Protein AF-A0A9W6ZRN3-F1 (afdb_monomer)

pLDDT: mean 87.18, std 15.62, range [34.69, 98.88]

Secondary structure (DSSP, 8-state):
--HHHHHHHHHTT--EEEEE--HHHH-SBTTB--HHHHHHHHHHHHHHHTTT-EEEEE---BSSBGGGT-BSB-HHHHHHHHTT-SS-TTTTS-----B-TTSSBPHHHHTTS-THHHHT-HHHHHHHHHHHTTGGGHHHHHHHHHHHHHHHHTT-TTEEEEES-SS---S-TTT-TTHHHHHIIIIIHHHHHHHHHHHHTT-SSSEEEE---TT--S----SS-TTTGGGGGGGEEEEEEE--TT--GGG--HHHHHHHHHHHHHHHHHHHHHHHHH-SEEEEEEEE---SSHHHHHHHHHHHHHHHHHT--EEEE-SB----TTTTT-TTSSSBGGG---HHHHHHH---EEEE-SEEEEEEEEETTTTEEEEEEEEPPPTTTTS--S--S--SSS-EEEEEEPP----BTTB---EEEEEEEESS-EEEEEE-TTS-EEEEEEE--S----SS-PPPP-EEEEEEEE---TT-----

Radius of gyration: 24.34 Å; Cα contacts (8 Å, |Δi|>4): 912; chains: 1; bounding box: 57×56×73 Å

Mean predicted aligned error: 7.36 Å

Sequence (480 aa):
MNAQDAKQLADWGFNVIRLGVLWAGVEPVQGEYNYTYLSEIGTIIDTLAAENIYTIIDMHQDVLARNFCGNGIPGWAAELGSSEAKLPFPMPANMPLKKNIDGNPDLEACLSHDFIKYYFSGAVSKTFQALYENHFGLLDSFVDFWKLTISLFKDREYVLGYEIINEPWAGDIYSDPRRIFNAESSLLEPFYSVVHAAMRSVDDEKIVFYEPLTYDVWPVGFDENPVGGEEYAARSAMSYHIYCPLAGGNTTPLVLKLACQGVDWDFFHQRVQDIKRIGGGGMMTEWGSLSNSDLDLAELNHILRLADDYLVSHIYWQYKDYHDITSTGDAGISLYPNGVIQDDKVKVLARTYAEAVAGETLVMKYREDKNHFTLNYVPNALPGAGAAGEGGDDYDDDAAKTVVRVDRSHHYGGRWIDGIKVDVSWNGWGGDVTCSDDGRRVVLKHWGDGGGGDDDGNDKPEVNVHITPCRRFRDSKCTC

Organism: NCBI:txid2557542

Solvent-accessible surface area (backbone atoms only — not comparable to full-atom values): 26292 Å² total; per-residue (Å²): 127,51,65,67,53,30,47,49,42,34,74,42,62,52,49,68,42,82,42,74,47,34,49,28,56,42,35,61,43,94,96,48,69,36,62,66,54,52,50,53,52,49,51,40,50,54,40,26,37,77,51,66,21,28,30,34,43,24,31,33,40,44,57,50,15,49,70,54,61,28,34,20,44,20,59,67,58,49,54,61,29,25,68,81,32,92,32,56,77,44,25,78,58,73,62,90,62,53,61,42,96,86,70,30,50,27,65,72,47,43,60,73,47,70,60,76,54,44,53,58,5,38,17,48,15,26,21,46,34,21,36,51,70,38,45,96,49,41,36,60,53,52,41,50,52,49,42,53,55,46,70,75,44,65,89,41,81,43,46,54,27,40,29,72,44,43,61,41,72,49,22,38,42,86,87,39,62,66,24,80,74,41,22,42,50,74,36,47,32,63,32,35,40,55,45,38,56,51,41,47,74,73,48,79,71,54,28,43,28,43,54,58,52,60,78,66,82,63,83,69,52,51,82,46,30,45,56,61,35,79,87,26,19,94,33,23,25,44,30,44,66,58,74,57,89,65,60,68,56,99,75,46,51,70,71,40,54,60,50,31,60,56,50,52,53,50,47,55,53,49,52,56,49,42,31,70,64,29,46,42,39,59,34,35,64,33,30,71,58,41,44,77,46,74,71,38,50,52,47,52,53,50,54,51,47,51,29,29,74,68,71,47,52,75,38,71,40,38,64,62,74,80,79,48,76,88,59,58,84,52,79,42,27,31,42,19,34,98,77,44,75,42,66,70,48,49,57,71,70,36,50,43,47,72,80,40,68,44,41,53,77,76,44,46,44,63,38,80,96,65,54,35,29,40,40,32,28,34,64,58,69,50,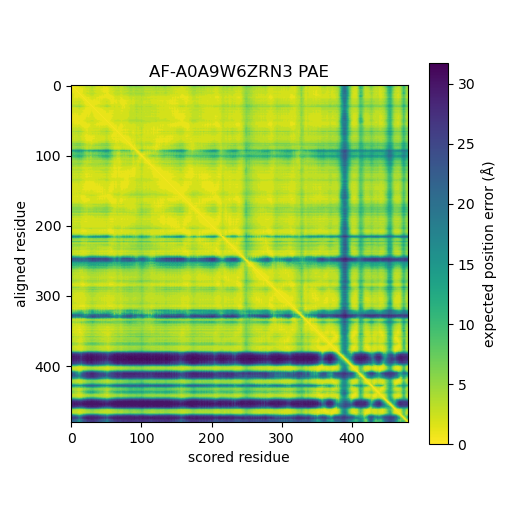94,63,68,90,74,73,77,94,82,76,100,72,70,79,81,77,44,51,57,26,34,33,39,44,55,78,84,67,68,57,95,90,42,80,66,75,30,39,40,77,49,76,48,61,42,91,46,51,70,49,79,48,57,45,96,86,64,40,34,40,41,36,37,42,51,55,68,74,82,80,71,78,96,67,93,66,78,78,51,36,39,41,39,37,38,35,73,25,73,76,61,98,81,59,85,56,42,116

Structure (mmCIF, N/CA/C/O backbone):
data_AF-A0A9W6ZRN3-F1
#
_entry.id   AF-A0A9W6ZRN3-F1
#
loop_
_atom_site.group_PDB
_atom_site.id
_atom_site.type_symbol
_atom_site.label_atom_id
_atom_site.label_alt_id
_atom_site.label_comp_id
_atom_site.label_asym_id
_atom_site.label_entity_id
_atom_site.label_seq_id
_atom_site.pdbx_PDB_ins_code
_atom_site.Cartn_x
_atom_site.Cartn_y
_atom_site.Cartn_z
_atom_site.occupancy
_atom_site.B_iso_or_equiv
_atom_site.auth_seq_id
_atom_site.auth_comp_id
_atom_site.auth_asym_id
_atom_site.auth_atom_id
_atom_site.pdbx_PDB_model_num
ATOM 1 N N . MET A 1 1 ? -7.178 12.964 -7.214 1.00 88.06 1 MET A N 1
ATOM 2 C CA . MET A 1 1 ? -6.517 12.460 -8.435 1.00 88.06 1 MET A CA 1
ATOM 3 C C . MET A 1 1 ? -7.319 12.911 -9.647 1.00 88.06 1 MET A C 1
ATOM 5 O O . MET A 1 1 ? -8.521 12.693 -9.656 1.00 88.06 1 MET A O 1
ATOM 9 N N . ASN A 1 2 ? -6.705 13.569 -10.628 1.00 92.75 2 ASN A N 1
ATOM 10 C CA . ASN A 1 2 ? -7.336 13.888 -11.918 1.00 92.75 2 ASN A CA 1
ATOM 11 C C . ASN A 1 2 ? -6.494 13.323 -13.084 1.00 92.75 2 ASN A C 1
ATOM 13 O O . ASN A 1 2 ? -5.442 12.733 -12.853 1.00 92.75 2 ASN A O 1
ATOM 17 N N . ALA A 1 3 ? -6.928 13.514 -14.334 1.00 96.38 3 ALA A N 1
ATOM 18 C CA . ALA A 1 3 ? -6.210 12.988 -15.502 1.00 96.38 3 ALA A CA 1
ATOM 19 C C . ALA A 1 3 ? -4.780 13.543 -15.656 1.00 96.38 3 ALA A C 1
ATOM 21 O O . ALA A 1 3 ? -3.888 12.833 -16.108 1.00 96.38 3 ALA A O 1
ATOM 22 N N . GLN A 1 4 ? -4.540 14.798 -15.260 1.00 94.81 4 GLN A N 1
ATOM 23 C CA . GLN A 1 4 ? -3.197 15.380 -15.288 1.00 94.81 4 GLN A CA 1
ATOM 24 C C . GLN A 1 4 ? -2.286 14.712 -14.253 1.00 94.81 4 GLN A C 1
ATOM 26 O O . GLN A 1 4 ? -1.135 14.418 -14.563 1.00 94.81 4 GLN A O 1
ATOM 31 N N . ASP A 1 5 ? -2.811 14.452 -13.057 1.00 93.88 5 ASP A N 1
ATOM 32 C CA . ASP A 1 5 ? -2.091 13.756 -11.995 1.00 93.88 5 ASP A CA 1
ATOM 33 C C . ASP A 1 5 ? -1.715 12.330 -12.424 1.00 93.88 5 ASP A C 1
ATOM 35 O O . ASP A 1 5 ? -0.547 11.958 -12.340 1.00 93.88 5 ASP A O 1
ATOM 39 N N . ALA A 1 6 ? -2.677 11.559 -12.948 1.00 96.25 6 ALA A N 1
ATOM 40 C CA . ALA A 1 6 ? -2.447 10.190 -13.417 1.00 96.25 6 ALA A CA 1
ATOM 41 C C . ALA A 1 6 ? -1.406 10.145 -14.542 1.00 96.25 6 ALA A C 1
ATOM 43 O O . ALA A 1 6 ? -0.443 9.381 -14.471 1.00 96.25 6 ALA A O 1
ATOM 44 N N . LYS A 1 7 ? -1.535 11.037 -15.530 1.00 94.06 7 LYS A N 1
ATOM 45 C CA . LYS A 1 7 ? -0.558 11.155 -16.612 1.00 94.06 7 LYS A CA 1
ATOM 46 C C . LYS A 1 7 ? 0.839 11.482 -16.088 1.00 94.06 7 LYS A C 1
ATOM 48 O O . LYS A 1 7 ? 1.828 10.961 -16.593 1.00 94.06 7 LYS A O 1
ATOM 53 N N . GLN A 1 8 ? 0.933 12.360 -15.096 1.00 91.56 8 GLN A N 1
ATOM 54 C CA . GLN A 1 8 ? 2.209 12.776 -14.534 1.00 91.56 8 GLN A CA 1
ATOM 55 C C . GLN A 1 8 ? 2.884 11.655 -13.732 1.00 91.56 8 GLN A C 1
ATOM 57 O O . GLN A 1 8 ? 4.079 11.429 -13.910 1.00 91.56 8 GLN A O 1
ATOM 62 N N . LEU A 1 9 ? 2.123 10.916 -12.920 1.00 93.62 9 LEU A N 1
ATOM 63 C CA . LEU A 1 9 ? 2.597 9.706 -12.239 1.00 93.62 9 LEU A CA 1
ATOM 64 C C . LEU A 1 9 ? 3.120 8.677 -13.249 1.00 93.62 9 LEU A C 1
ATOM 66 O O . LEU A 1 9 ? 4.226 8.155 -13.091 1.00 93.62 9 LEU A O 1
ATOM 70 N N . ALA A 1 10 ? 2.365 8.456 -14.329 1.00 92.12 10 ALA A N 1
ATOM 71 C CA . ALA A 1 10 ? 2.792 7.589 -15.411 1.00 92.12 10 ALA A CA 1
ATOM 72 C C . ALA A 1 10 ? 4.055 8.134 -16.083 1.00 92.12 10 ALA A C 1
ATOM 74 O O . ALA A 1 10 ? 4.986 7.374 -16.298 1.00 92.12 10 ALA A O 1
ATOM 75 N N . ASP A 1 11 ? 4.164 9.432 -16.368 1.00 90.00 11 ASP A N 1
ATOM 76 C CA . ASP A 1 11 ? 5.364 10.033 -16.965 1.00 90.00 11 ASP A CA 1
ATOM 77 C C . ASP A 1 11 ? 6.627 9.845 -16.091 1.00 90.00 11 ASP A C 1
ATOM 79 O O . ASP A 1 11 ? 7.726 9.756 -16.645 1.00 90.00 11 ASP A O 1
ATOM 83 N N . TRP A 1 12 ? 6.478 9.719 -14.766 1.00 91.31 12 TRP A N 1
ATOM 84 C CA . TRP A 1 12 ? 7.555 9.394 -13.813 1.00 91.31 12 TRP A CA 1
ATOM 85 C C . TRP A 1 12 ? 7.859 7.903 -13.666 1.00 91.31 12 TRP A C 1
ATOM 87 O O . TRP A 1 12 ? 8.827 7.535 -13.007 1.00 91.31 12 TRP A O 1
ATOM 97 N N . GLY A 1 13 ? 7.066 7.041 -14.299 1.00 91.75 13 GLY A N 1
ATOM 98 C CA . GLY A 1 13 ? 7.271 5.597 -14.277 1.00 91.75 13 GLY A CA 1
ATOM 99 C C . GLY A 1 13 ? 6.557 4.862 -13.149 1.00 91.75 13 GLY A C 1
ATOM 100 O O . GLY A 1 13 ? 6.737 3.652 -13.042 1.00 91.75 13 GLY A O 1
ATOM 101 N N . PHE A 1 14 ? 5.731 5.533 -12.343 1.00 95.25 14 PHE A N 1
ATOM 102 C CA . PHE A 1 14 ? 4.921 4.850 -11.335 1.00 95.25 14 PHE A CA 1
ATOM 103 C C . PHE A 1 14 ? 3.803 4.044 -12.004 1.00 95.25 14 PHE A C 1
ATOM 105 O O . PHE A 1 14 ? 3.168 4.518 -12.946 1.00 95.25 14 PHE A O 1
ATOM 112 N N . ASN A 1 15 ? 3.580 2.821 -11.522 1.00 96.75 15 ASN A N 1
ATOM 113 C CA . ASN A 1 15 ? 2.628 1.863 -12.092 1.00 96.75 15 ASN A CA 1
ATOM 114 C C . ASN A 1 15 ? 1.596 1.345 -11.075 1.00 96.75 15 ASN A C 1
ATOM 116 O O . ASN A 1 15 ? 0.766 0.517 -11.437 1.00 96.75 15 ASN A O 1
ATOM 120 N N . VAL A 1 16 ? 1.625 1.826 -9.829 1.00 98.25 16 VAL A N 1
ATOM 121 C CA . VAL A 1 16 ? 0.670 1.455 -8.781 1.00 98.25 16 VAL A CA 1
ATOM 122 C C . VAL A 1 16 ? 0.356 2.645 -7.871 1.00 98.25 16 VAL A C 1
ATOM 124 O O . VAL A 1 16 ? 1.215 3.489 -7.614 1.00 98.25 16 VAL A O 1
ATOM 127 N N . ILE A 1 17 ? -0.881 2.703 -7.381 1.00 98.38 17 ILE A N 1
ATOM 128 C CA . ILE A 1 17 ? -1.343 3.601 -6.321 1.00 98.38 17 ILE A CA 1
ATOM 129 C C . ILE A 1 17 ? -2.046 2.775 -5.241 1.00 98.38 17 ILE A C 1
ATOM 131 O O . ILE A 1 17 ? -2.953 2.000 -5.540 1.00 98.38 17 ILE A O 1
ATOM 135 N N . ARG A 1 18 ? -1.657 2.991 -3.981 1.00 98.50 18 ARG A N 1
ATOM 136 C CA . ARG A 1 18 ? -2.442 2.609 -2.801 1.00 98.50 18 ARG A CA 1
ATOM 137 C C . ARG A 1 18 ? -3.482 3.699 -2.568 1.00 98.50 18 ARG A C 1
ATOM 139 O O . ARG A 1 18 ? -3.127 4.840 -2.273 1.00 98.50 18 ARG A O 1
ATOM 146 N N . LEU A 1 19 ? -4.748 3.391 -2.829 1.00 98.12 19 LEU A N 1
ATOM 147 C CA . LEU A 1 19 ? -5.852 4.342 -2.748 1.00 98.12 19 LEU A CA 1
ATOM 148 C C . LEU A 1 19 ? -6.652 4.090 -1.472 1.00 98.12 19 LEU A C 1
ATOM 150 O O . LEU A 1 19 ? -7.396 3.114 -1.395 1.00 98.12 19 LEU A O 1
ATOM 154 N N . GLY A 1 20 ? -6.544 5.015 -0.519 1.00 96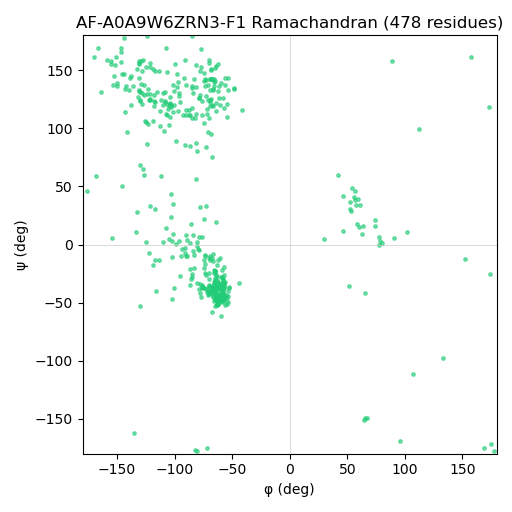.88 20 GLY A N 1
ATOM 155 C CA . GLY A 1 20 ? -7.323 4.974 0.713 1.00 96.88 20 GLY A CA 1
ATOM 156 C C . GLY A 1 20 ? -8.828 5.114 0.457 1.00 96.88 20 GLY A C 1
ATOM 157 O O . GLY A 1 20 ? -9.301 6.114 -0.093 1.00 96.88 20 GLY A O 1
ATOM 158 N N . VAL A 1 21 ? -9.585 4.112 0.891 1.00 97.88 21 VAL A N 1
ATOM 159 C CA . VAL A 1 21 ? -11.046 4.035 0.876 1.00 97.88 21 VAL A CA 1
ATOM 160 C C . VAL A 1 21 ? -11.526 3.807 2.303 1.00 97.88 21 VAL A C 1
ATOM 162 O O . VAL A 1 21 ? -11.462 2.711 2.848 1.00 97.88 21 VAL A O 1
ATOM 165 N N . LEU A 1 22 ? -12.038 4.863 2.923 1.00 97.50 22 LEU A N 1
ATOM 166 C CA . LEU A 1 22 ? -12.435 4.825 4.325 1.00 97.50 22 LEU A CA 1
ATOM 167 C C . LEU A 1 22 ? -13.826 4.201 4.459 1.00 97.50 22 LEU A C 1
ATOM 169 O O . LEU A 1 22 ? -14.768 4.615 3.773 1.00 97.50 22 LEU A O 1
ATOM 173 N N . TRP A 1 23 ? -14.001 3.297 5.426 1.00 98.69 23 TRP A N 1
ATOM 174 C CA . TRP A 1 23 ? -15.325 2.768 5.775 1.00 98.69 23 TRP A CA 1
ATOM 175 C C . TRP A 1 23 ? -16.293 3.898 6.162 1.00 98.69 23 TRP A C 1
ATOM 177 O O . TRP A 1 23 ? -17.445 3.893 5.735 1.00 98.69 23 TRP A O 1
ATOM 187 N N . ALA A 1 24 ? -15.813 4.945 6.841 1.00 98.00 24 ALA A N 1
ATOM 188 C CA . ALA A 1 24 ? -16.601 6.143 7.140 1.00 98.00 24 ALA A CA 1
ATOM 189 C C . ALA A 1 24 ? -17.155 6.857 5.893 1.00 98.00 24 ALA A C 1
ATOM 191 O O . ALA A 1 24 ? -18.207 7.492 5.964 1.00 98.00 24 ALA A O 1
ATOM 192 N N . GLY A 1 25 ? -16.444 6.779 4.764 1.00 97.69 25 GLY A N 1
ATOM 193 C CA . GLY A 1 25 ? -16.895 7.327 3.487 1.00 97.69 25 GLY A CA 1
ATOM 194 C C . GLY A 1 25 ? -17.957 6.455 2.822 1.00 97.69 25 GLY A C 1
ATOM 195 O O . GLY A 1 25 ? -18.900 6.992 2.242 1.00 97.69 25 GLY A O 1
ATOM 196 N N . VAL A 1 26 ? -17.825 5.129 2.937 1.00 98.62 26 VAL A N 1
ATOM 197 C CA . VAL A 1 26 ? -18.738 4.142 2.339 1.00 98.62 26 VAL A CA 1
ATOM 198 C C . VAL A 1 26 ? -20.035 3.985 3.126 1.00 98.62 26 VAL A C 1
ATOM 200 O O . VAL A 1 26 ? -21.093 3.920 2.511 1.00 98.62 26 VAL A O 1
ATOM 203 N N . GLU A 1 27 ? -19.984 3.956 4.455 1.00 98.62 27 GLU A N 1
ATOM 204 C CA . GLU A 1 27 ? -21.141 3.748 5.337 1.00 98.62 27 GLU A CA 1
ATOM 205 C C . GLU A 1 27 ? -21.183 4.822 6.444 1.00 98.62 27 GLU A C 1
ATOM 207 O O . GLU A 1 27 ? -20.954 4.545 7.628 1.00 98.62 27 GLU A O 1
ATOM 212 N N . PRO A 1 28 ? -21.446 6.092 6.081 1.00 97.81 28 PRO A N 1
ATOM 213 C CA . PRO A 1 28 ? -21.426 7.201 7.036 1.00 97.81 28 PRO A CA 1
ATOM 214 C C . PRO A 1 28 ? -22.493 7.070 8.135 1.00 97.81 28 PRO A C 1
ATOM 216 O O . PRO A 1 28 ? -22.307 7.577 9.242 1.00 97.81 28 PRO A O 1
ATOM 219 N N . VAL A 1 29 ? -23.599 6.383 7.840 1.00 97.62 29 VAL A N 1
ATOM 220 C CA . VAL A 1 29 ? -24.677 6.041 8.774 1.00 97.62 29 VAL A CA 1
ATOM 221 C C . VAL A 1 29 ? -24.889 4.532 8.699 1.00 97.62 29 VAL A C 1
ATOM 223 O O . VAL A 1 29 ? -24.878 3.972 7.607 1.00 97.62 29 VAL A O 1
ATOM 226 N N . GLN A 1 30 ? -25.071 3.878 9.847 1.00 97.38 30 GLN A N 1
ATOM 227 C CA . GLN A 1 30 ? -25.199 2.422 9.927 1.00 97.38 30 GLN A CA 1
ATOM 228 C C . GLN A 1 30 ? -26.315 1.901 9.003 1.00 97.38 30 GLN A C 1
ATOM 230 O O . GLN A 1 30 ? -27.476 2.287 9.145 1.00 97.38 30 GLN A O 1
ATOM 235 N N . GLY A 1 31 ? -25.960 1.022 8.068 1.00 96.81 31 GLY A N 1
ATOM 236 C CA . GLY A 1 31 ? -26.836 0.444 7.049 1.00 96.81 31 GLY A CA 1
ATOM 237 C C . GLY A 1 31 ? -27.151 1.351 5.851 1.00 96.81 31 GLY A C 1
ATOM 238 O O . GLY A 1 31 ? -27.871 0.922 4.948 1.00 96.81 31 GLY A O 1
ATOM 239 N N . GLU A 1 32 ? -26.637 2.585 5.805 1.00 98.25 32 GLU A N 1
ATOM 240 C CA . GLU A 1 32 ? -26.860 3.537 4.710 1.00 98.25 32 GLU A CA 1
ATOM 241 C C . GLU A 1 32 ? -25.560 3.806 3.937 1.00 98.25 32 GLU A C 1
ATOM 243 O O . GLU A 1 32 ? -24.703 4.593 4.347 1.00 98.25 32 GLU A O 1
ATOM 248 N N . TYR A 1 33 ? -25.432 3.166 2.772 1.00 98.50 33 TYR A N 1
ATOM 249 C CA . TYR A 1 33 ? -24.230 3.258 1.946 1.00 98.50 33 TYR A CA 1
ATOM 250 C C . TYR A 1 33 ? -24.213 4.474 1.013 1.00 98.50 33 TYR A C 1
ATOM 252 O O . TYR A 1 33 ? -25.178 4.772 0.303 1.00 98.50 33 TYR A O 1
ATOM 260 N N . ASN A 1 34 ? -23.065 5.141 0.948 1.00 98.62 34 ASN A N 1
ATOM 261 C CA . ASN A 1 34 ? -22.822 6.310 0.116 1.00 98.62 34 ASN A CA 1
ATOM 262 C C . ASN A 1 34 ? -22.274 5.914 -1.265 1.00 98.62 34 ASN A C 1
ATOM 264 O O . ASN A 1 34 ? -21.069 5.920 -1.525 1.00 98.62 34 ASN A O 1
ATOM 268 N N . TYR A 1 35 ? -23.183 5.614 -2.190 1.00 98.38 35 TYR A N 1
ATOM 269 C CA . TYR A 1 35 ? -22.826 5.284 -3.573 1.00 98.38 35 TYR A CA 1
ATOM 270 C C . TYR A 1 35 ? -22.186 6.446 -4.341 1.00 98.38 35 TYR A C 1
ATOM 272 O O . TYR A 1 35 ? -21.441 6.203 -5.287 1.00 98.38 35 TYR A O 1
ATOM 280 N N . THR A 1 36 ? -22.426 7.699 -3.939 1.00 98.50 36 THR A N 1
ATOM 281 C CA . THR A 1 36 ? -21.744 8.853 -4.540 1.00 98.50 36 THR A CA 1
ATOM 282 C C . THR A 1 36 ? -20.248 8.795 -4.246 1.00 98.50 36 THR A C 1
ATOM 284 O O . THR A 1 36 ? -19.449 8.913 -5.167 1.00 98.50 36 THR A O 1
ATOM 287 N N . TYR A 1 37 ? -19.862 8.532 -2.993 1.00 98.44 37 TYR A N 1
ATOM 288 C CA . TYR A 1 37 ? -18.456 8.349 -2.620 1.00 98.44 37 TYR A CA 1
ATOM 289 C C . TYR A 1 37 ? -17.803 7.211 -3.416 1.00 98.44 37 TYR A C 1
ATOM 291 O O . TYR A 1 37 ? -16.762 7.412 -4.036 1.00 98.44 37 TYR A O 1
ATOM 299 N N . LEU A 1 38 ? -18.457 6.048 -3.493 1.00 98.50 38 LEU A N 1
ATOM 300 C CA . LEU A 1 38 ? -17.966 4.904 -4.272 1.00 98.50 38 LEU A CA 1
ATOM 301 C C . LEU A 1 38 ? -17.855 5.210 -5.779 1.00 98.50 38 LEU A C 1
ATOM 303 O O . LEU A 1 38 ? -16.923 4.749 -6.434 1.00 98.50 38 LEU A O 1
ATOM 307 N N . SER A 1 39 ? -18.758 6.020 -6.338 1.00 98.44 39 SER A N 1
ATOM 308 C CA . SER A 1 39 ? -18.679 6.464 -7.737 1.00 98.44 39 SER A CA 1
ATOM 309 C C . SER A 1 39 ? -17.465 7.363 -7.998 1.00 98.44 39 SER A C 1
ATOM 311 O O . SER A 1 39 ? -16.827 7.249 -9.047 1.00 98.44 39 SER A O 1
ATOM 313 N N . GLU A 1 40 ? -17.123 8.248 -7.060 1.00 98.19 40 GLU A N 1
ATOM 314 C CA . GLU A 1 40 ? -15.918 9.083 -7.156 1.00 98.19 40 GLU A CA 1
ATOM 315 C C . GLU A 1 40 ? -14.642 8.234 -7.046 1.00 98.19 40 GLU A C 1
ATOM 317 O O . GLU A 1 40 ? -13.714 8.418 -7.834 1.00 98.19 40 GLU A O 1
ATOM 322 N N . ILE A 1 41 ? -14.619 7.235 -6.152 1.00 98.44 41 ILE A N 1
ATOM 323 C CA . ILE A 1 41 ? -13.529 6.245 -6.085 1.00 98.44 41 ILE A CA 1
ATOM 324 C C . ILE A 1 41 ? -13.378 5.509 -7.422 1.00 98.44 41 ILE A C 1
ATOM 326 O O . ILE A 1 41 ? -12.273 5.427 -7.956 1.00 98.44 41 ILE A O 1
ATOM 330 N N . GLY A 1 42 ? -14.483 5.047 -8.015 1.00 98.50 42 GLY A N 1
ATOM 331 C CA . GLY A 1 42 ? -14.470 4.424 -9.340 1.00 98.50 42 GLY A CA 1
ATOM 332 C C . GLY A 1 42 ? -13.894 5.337 -10.419 1.00 98.50 42 GLY A C 1
ATOM 333 O O . GLY A 1 42 ? -13.078 4.895 -11.219 1.00 98.50 42 GLY A O 1
ATOM 334 N N . THR A 1 43 ? -14.232 6.627 -10.387 1.00 98.56 43 THR A N 1
ATOM 335 C CA . THR A 1 43 ? -13.699 7.619 -11.333 1.00 98.56 43 THR A CA 1
ATOM 336 C C . THR A 1 43 ? -12.186 7.797 -11.177 1.00 98.56 43 THR A C 1
ATOM 338 O O . THR A 1 43 ? -11.474 7.923 -12.175 1.00 98.56 43 THR A O 1
ATOM 341 N N . ILE A 1 44 ? -11.669 7.777 -9.944 1.00 98.31 44 ILE A N 1
ATOM 342 C CA . ILE A 1 44 ? -10.224 7.820 -9.677 1.00 98.31 44 ILE A CA 1
ATOM 343 C C . ILE A 1 44 ? -9.536 6.568 -10.233 1.00 98.31 44 ILE A C 1
ATOM 345 O O . ILE A 1 44 ? -8.540 6.705 -10.943 1.00 98.31 44 ILE A O 1
ATOM 349 N N . ILE A 1 45 ? -10.080 5.377 -9.960 1.00 98.62 45 ILE A N 1
ATOM 350 C CA . ILE A 1 45 ? -9.548 4.101 -10.465 1.00 98.62 45 ILE A CA 1
ATOM 351 C C . ILE A 1 45 ? -9.520 4.101 -11.996 1.00 98.62 45 ILE A C 1
ATOM 353 O O . ILE A 1 45 ? -8.488 3.804 -12.589 1.00 98.62 45 ILE A O 1
ATOM 357 N N . ASP A 1 46 ? -10.616 4.500 -12.645 1.00 98.62 46 ASP A N 1
ATOM 358 C CA . ASP A 1 46 ? -10.719 4.520 -14.107 1.00 98.62 46 ASP A CA 1
ATOM 359 C C . ASP A 1 46 ? -9.749 5.553 -14.726 1.00 98.62 46 ASP A C 1
ATOM 361 O O . ASP A 1 46 ? -9.182 5.330 -15.797 1.00 98.62 46 ASP A O 1
ATOM 365 N N . THR A 1 47 ? -9.487 6.662 -14.022 1.00 98.69 47 THR A N 1
ATOM 366 C CA . THR A 1 47 ? -8.491 7.669 -14.428 1.00 98.69 47 THR A CA 1
ATOM 367 C C . THR A 1 47 ? -7.058 7.130 -14.350 1.00 98.69 47 THR A C 1
ATOM 369 O O . THR A 1 47 ? -6.253 7.419 -15.232 1.00 98.69 47 THR A O 1
ATOM 372 N N . LEU A 1 48 ? -6.730 6.350 -13.315 1.00 98.50 48 LEU A N 1
ATOM 373 C CA . LEU A 1 48 ? -5.424 5.694 -13.166 1.00 98.50 48 LEU A CA 1
ATOM 374 C C . LEU A 1 48 ? -5.241 4.571 -14.199 1.00 98.50 48 LEU A C 1
ATOM 376 O O . LEU A 1 48 ? -4.191 4.478 -14.838 1.00 98.50 48 LEU A O 1
ATOM 380 N N . ALA A 1 49 ? -6.289 3.777 -14.424 1.00 98.44 49 ALA A N 1
ATOM 381 C CA . ALA A 1 49 ? -6.313 2.694 -15.403 1.00 98.44 49 ALA A CA 1
ATOM 382 C C . ALA A 1 49 ? -6.023 3.187 -16.830 1.00 98.44 49 ALA A C 1
ATOM 384 O O . ALA A 1 49 ? -5.270 2.546 -17.562 1.00 98.44 49 ALA A O 1
ATOM 385 N N . ALA A 1 50 ? -6.545 4.361 -17.211 1.00 98.25 50 ALA A N 1
ATOM 386 C CA . ALA A 1 50 ? -6.283 4.976 -18.516 1.00 98.25 50 ALA A CA 1
ATOM 387 C C . ALA A 1 50 ? -4.787 5.245 -18.785 1.00 98.25 50 ALA A C 1
ATOM 389 O O . ALA A 1 50 ? -4.374 5.328 -19.941 1.00 98.25 50 ALA A O 1
ATOM 390 N N . GLU A 1 51 ? -3.975 5.342 -17.731 1.00 96.81 51 GLU A N 1
ATOM 391 C CA . GLU A 1 51 ? -2.526 5.558 -17.793 1.00 96.81 51 GLU A CA 1
ATOM 392 C C . GLU A 1 51 ? -1.725 4.293 -17.412 1.00 96.81 51 GLU A C 1
ATOM 394 O O . GLU A 1 51 ? -0.510 4.347 -17.229 1.00 96.81 51 GLU A O 1
ATOM 399 N N . ASN A 1 52 ? -2.386 3.129 -17.363 1.00 95.44 52 ASN A N 1
ATOM 400 C CA . ASN A 1 52 ? -1.832 1.830 -16.965 1.00 95.44 52 ASN A CA 1
ATOM 401 C C . ASN A 1 52 ? -1.302 1.772 -15.521 1.00 95.44 52 ASN A C 1
ATOM 403 O O . ASN A 1 52 ? -0.314 1.086 -15.252 1.00 95.44 52 ASN A O 1
ATOM 407 N N . ILE A 1 53 ? -1.935 2.499 -14.601 1.00 98.00 53 ILE A N 1
ATOM 408 C CA . ILE A 1 53 ? -1.579 2.492 -13.182 1.00 98.00 53 ILE A CA 1
ATOM 409 C C . ILE A 1 53 ? -2.562 1.594 -12.431 1.00 98.00 53 ILE A C 1
ATOM 411 O O . ILE A 1 53 ? -3.767 1.848 -12.416 1.00 98.00 53 ILE A O 1
ATOM 415 N N . TYR A 1 54 ? -2.040 0.550 -11.792 1.00 98.62 54 TYR A N 1
ATOM 416 C CA . TYR A 1 54 ? -2.812 -0.327 -10.922 1.00 98.62 54 TYR A CA 1
ATOM 417 C C . TYR A 1 54 ? -3.257 0.392 -9.647 1.00 98.62 54 TYR A C 1
ATOM 419 O O . TYR A 1 54 ? -2.580 1.287 -9.145 1.00 98.62 54 TYR A O 1
ATOM 427 N N . THR A 1 55 ? -4.383 -0.031 -9.085 1.00 98.88 55 THR A N 1
ATOM 428 C CA . THR A 1 55 ? -4.883 0.446 -7.794 1.00 98.88 55 THR A CA 1
ATOM 429 C C . THR A 1 55 ? -4.962 -0.701 -6.793 1.00 98.88 55 THR A C 1
ATOM 431 O O . THR A 1 55 ? -5.571 -1.731 -7.083 1.00 98.88 55 THR A O 1
ATOM 434 N N . ILE A 1 56 ? -4.383 -0.503 -5.609 1.00 98.88 56 ILE A N 1
ATOM 435 C CA . ILE A 1 56 ? -4.698 -1.267 -4.397 1.00 98.88 56 ILE A CA 1
ATOM 436 C C . ILE A 1 56 ? -5.739 -0.451 -3.636 1.00 98.88 56 ILE A C 1
ATOM 438 O O . ILE A 1 56 ? -5.509 0.726 -3.361 1.00 98.88 56 ILE A O 1
ATOM 442 N N . ILE A 1 57 ? -6.898 -1.044 -3.355 1.00 98.88 57 ILE A N 1
ATOM 443 C CA . ILE A 1 57 ? -7.932 -0.397 -2.543 1.00 98.88 57 ILE A CA 1
ATOM 444 C C . ILE A 1 57 ? -7.634 -0.707 -1.083 1.00 98.88 57 ILE A C 1
ATOM 446 O O . ILE A 1 57 ? -7.764 -1.853 -0.663 1.00 98.88 57 ILE A O 1
ATOM 450 N N . ASP A 1 58 ? -7.247 0.316 -0.340 1.00 98.81 58 ASP A N 1
ATOM 451 C CA . ASP A 1 58 ? -6.824 0.212 1.051 1.00 98.81 58 ASP A CA 1
ATOM 452 C C . ASP A 1 58 ? -7.927 0.716 1.977 1.00 98.81 58 ASP A C 1
ATOM 454 O O . ASP A 1 58 ? -8.348 1.869 1.858 1.00 98.81 58 ASP A O 1
ATOM 458 N N . MET A 1 59 ? -8.410 -0.126 2.898 1.00 98.56 59 MET A N 1
ATOM 459 C CA . MET A 1 59 ? -9.225 0.375 4.005 1.00 98.56 59 MET A CA 1
ATOM 460 C C . MET A 1 59 ? -8.322 1.128 4.979 1.00 98.56 59 MET A C 1
ATOM 462 O O . MET A 1 59 ? -7.844 0.604 5.986 1.00 98.56 59 MET A O 1
ATOM 466 N N . HIS A 1 60 ? -8.103 2.393 4.636 1.00 97.94 60 HIS A N 1
ATOM 467 C CA . HIS A 1 60 ? -7.193 3.251 5.363 1.00 97.94 60 HIS A CA 1
ATOM 468 C C . HIS A 1 60 ? -7.802 3.685 6.693 1.00 97.94 60 HIS A C 1
ATOM 470 O O . HIS A 1 60 ? -8.995 4.011 6.771 1.00 97.94 60 HIS A O 1
ATOM 476 N N . GLN A 1 61 ? -6.974 3.726 7.731 1.00 97.00 61 GLN A N 1
ATOM 477 C CA . GLN A 1 61 ? -7.319 4.272 9.034 1.00 97.00 61 GLN A CA 1
ATOM 478 C C . GLN A 1 61 ? -6.062 4.780 9.737 1.00 97.00 61 GLN A C 1
ATOM 480 O O . GLN A 1 61 ? -5.024 4.130 9.674 1.00 97.00 61 GLN A O 1
ATOM 485 N N . ASP A 1 62 ? -6.209 5.866 10.490 1.00 94.88 62 ASP A N 1
ATOM 486 C CA . ASP A 1 62 ? -5.233 6.312 11.482 1.00 94.88 62 ASP A CA 1
ATOM 487 C C . ASP A 1 62 ? -5.964 6.578 12.780 1.00 94.88 62 ASP A C 1
ATOM 489 O O . ASP A 1 62 ? -6.900 7.381 12.809 1.00 94.88 62 ASP A O 1
ATOM 493 N N . VAL A 1 63 ? -5.558 5.929 13.872 1.00 94.38 63 VAL A N 1
ATOM 494 C CA . VAL A 1 63 ? -6.250 6.034 15.170 1.00 94.38 63 VAL A CA 1
ATOM 495 C C . VAL A 1 63 ? -7.760 5.741 15.036 1.00 94.38 63 VAL A C 1
ATOM 497 O O . VAL A 1 63 ? -8.607 6.241 15.779 1.00 94.38 63 VAL A O 1
ATOM 500 N N . LEU A 1 64 ? -8.092 4.890 14.072 1.00 96.88 64 LEU A N 1
ATOM 501 C CA . LEU A 1 64 ? -9.364 4.255 13.774 1.00 96.88 64 LEU A CA 1
ATOM 502 C C . LEU A 1 64 ? -10.524 5.163 13.345 1.00 96.88 64 LEU A C 1
ATOM 504 O O . LEU A 1 64 ? -11.279 4.767 12.462 1.00 96.88 64 LEU A O 1
ATOM 508 N N . ALA A 1 65 ? -10.739 6.333 13.956 1.00 96.19 65 ALA A N 1
ATOM 509 C CA . ALA A 1 65 ? -11.947 7.128 13.724 1.00 96.19 65 ALA A CA 1
ATOM 510 C C . ALA A 1 65 ? -11.819 8.619 14.070 1.00 96.19 65 ALA A C 1
ATOM 512 O O . ALA A 1 65 ? -11.037 9.038 14.925 1.00 96.19 65 ALA A O 1
ATOM 513 N N . ARG A 1 66 ? -12.696 9.445 13.477 1.00 93.31 66 ARG A N 1
ATOM 514 C CA . ARG A 1 66 ? -12.705 10.908 13.676 1.00 93.31 66 ARG A CA 1
ATOM 515 C C . ARG A 1 66 ? -12.909 11.344 15.126 1.00 93.31 66 ARG A C 1
ATOM 517 O O . ARG A 1 66 ? -12.312 12.336 15.555 1.00 93.31 66 ARG A O 1
ATOM 524 N N . ASN A 1 67 ? -13.724 10.624 15.887 1.00 92.88 67 ASN A N 1
ATOM 525 C CA . ASN A 1 67 ? -13.956 10.887 17.309 1.00 92.88 67 ASN A CA 1
ATOM 526 C C . ASN A 1 67 ? -12.729 10.571 18.192 1.00 92.88 67 ASN A C 1
ATOM 528 O O . ASN A 1 67 ? -12.666 11.057 19.322 1.00 92.88 67 ASN A O 1
ATOM 532 N N . PHE A 1 68 ? -11.730 9.859 17.663 1.00 95.25 68 PHE A N 1
ATOM 533 C CA . PHE A 1 68 ? -10.444 9.582 18.310 1.00 95.25 68 PHE A CA 1
ATOM 534 C C . PHE A 1 68 ? -9.292 10.435 17.776 1.00 95.25 68 PHE A C 1
ATOM 536 O O . PHE A 1 68 ? -8.137 10.048 17.903 1.00 95.25 68 PHE A O 1
ATOM 543 N N . CYS A 1 69 ? -9.583 11.608 17.201 1.00 93.88 69 CYS A N 1
ATOM 544 C CA . CYS A 1 69 ? -8.567 12.394 16.493 1.00 93.88 69 CYS A CA 1
ATOM 545 C C . CYS A 1 69 ? -7.896 11.592 15.369 1.00 93.88 69 CYS A C 1
ATOM 547 O O . CYS A 1 69 ? -6.700 11.725 15.172 1.00 93.88 69 CYS A O 1
ATOM 549 N N . GLY A 1 70 ? -8.668 10.768 14.661 1.00 93.62 70 GLY A N 1
ATOM 550 C CA . GLY A 1 70 ? -8.198 9.888 13.599 1.00 93.62 70 GLY A CA 1
ATOM 551 C C . GLY A 1 70 ? -9.088 9.899 12.356 1.00 93.62 70 GLY A C 1
ATOM 552 O O . GLY A 1 70 ? -9.910 10.799 12.155 1.00 93.62 70 GLY A O 1
ATOM 553 N N . ASN A 1 71 ? -8.945 8.878 11.523 1.00 94.31 71 ASN A N 1
ATOM 554 C CA . ASN A 1 71 ? -9.777 8.602 10.358 1.00 94.31 71 ASN A CA 1
ATOM 555 C C . ASN A 1 71 ? -9.904 7.076 10.162 1.00 94.31 71 ASN A C 1
ATOM 557 O O . ASN A 1 71 ? -9.178 6.324 10.803 1.00 94.31 71 ASN A O 1
ATOM 561 N N . GLY A 1 72 ? -10.856 6.625 9.339 1.00 96.88 72 GLY A N 1
ATOM 562 C CA . GLY A 1 72 ? -11.051 5.199 9.053 1.00 96.88 72 GLY A CA 1
ATOM 563 C C . GLY A 1 72 ? -12.505 4.753 9.138 1.00 96.88 72 GLY A C 1
ATOM 564 O O . GLY A 1 72 ? -13.268 4.911 8.182 1.00 96.88 72 GLY A O 1
ATOM 565 N N . ILE A 1 73 ? -12.898 4.188 10.279 1.00 98.38 73 ILE A N 1
ATOM 566 C CA . ILE A 1 73 ? -14.243 3.652 10.528 1.00 98.38 73 ILE A CA 1
ATOM 567 C C . ILE A 1 73 ? -15.255 4.776 10.810 1.00 98.38 73 ILE A C 1
ATOM 569 O O . ILE A 1 73 ? -14.879 5.849 11.305 1.00 98.38 73 ILE A O 1
ATOM 573 N N . PRO A 1 74 ? -16.553 4.572 10.515 1.00 98.19 74 PRO A N 1
ATOM 574 C CA . PRO A 1 74 ? -17.570 5.579 10.782 1.00 98.19 74 PRO A CA 1
ATOM 575 C C . PRO A 1 74 ? -17.732 5.846 12.282 1.00 98.19 74 PRO A C 1
ATOM 577 O O . PRO A 1 74 ? -17.536 4.973 13.129 1.00 98.19 74 PRO A O 1
ATOM 580 N N . GLY A 1 75 ? -18.155 7.069 12.618 1.00 96.94 75 GLY A N 1
ATOM 581 C CA . GLY A 1 75 ? -18.303 7.504 14.011 1.00 96.94 75 GLY A CA 1
ATOM 582 C C . GLY A 1 75 ? -19.235 6.609 14.833 1.00 96.94 75 GLY A C 1
ATOM 583 O O . GLY A 1 75 ? -18.920 6.304 15.980 1.00 96.94 75 GLY A O 1
ATOM 584 N N . TRP A 1 76 ? -20.322 6.109 14.231 1.00 97.75 76 TRP A N 1
ATOM 585 C CA . TRP A 1 76 ? -21.258 5.197 14.896 1.00 97.75 76 TRP A CA 1
ATOM 586 C C . TRP A 1 76 ? -20.584 3.877 15.316 1.00 97.75 76 TRP A C 1
ATOM 588 O O . TRP A 1 76 ? -20.842 3.375 16.409 1.00 97.75 76 TRP A O 1
ATOM 598 N N . ALA A 1 77 ? -19.674 3.343 14.494 1.00 98.50 77 ALA A N 1
ATOM 599 C CA . ALA A 1 77 ? -18.951 2.109 14.789 1.00 98.50 77 ALA A CA 1
ATOM 600 C C . ALA A 1 77 ? -17.957 2.325 15.938 1.00 98.50 77 ALA A C 1
ATOM 602 O O . ALA A 1 77 ? -17.875 1.516 16.864 1.00 98.50 77 ALA A O 1
ATOM 603 N N . ALA A 1 78 ? -17.259 3.463 15.928 1.00 98.00 78 ALA A N 1
ATOM 604 C CA . ALA A 1 78 ? -16.345 3.846 16.998 1.00 98.00 78 ALA A CA 1
ATOM 605 C C . ALA A 1 78 ? -17.063 4.107 18.336 1.00 98.00 78 ALA A C 1
ATOM 607 O O . ALA A 1 78 ? -16.564 3.732 19.399 1.00 98.00 78 ALA A O 1
ATOM 608 N N . GLU A 1 79 ? -18.246 4.725 18.309 1.00 97.25 79 GLU A N 1
ATOM 609 C CA . GLU A 1 79 ? -19.079 4.928 19.501 1.00 97.25 79 GLU A CA 1
ATOM 610 C C . GLU A 1 79 ? -19.548 3.598 20.105 1.00 97.25 79 GLU A C 1
ATOM 612 O O . GLU A 1 79 ? -19.423 3.400 21.316 1.00 97.25 79 GLU A O 1
ATOM 617 N N . LEU A 1 80 ? -20.019 2.659 19.277 1.00 98.00 80 LEU A N 1
ATOM 618 C CA . LEU A 1 80 ? -20.393 1.318 19.733 1.00 98.00 80 LEU A CA 1
ATOM 619 C C . LEU A 1 80 ? -19.188 0.561 20.300 1.00 98.00 80 LEU A C 1
ATOM 621 O O . LEU A 1 80 ? -19.247 0.074 21.431 1.00 98.00 80 LEU A O 1
ATOM 625 N N . GLY A 1 81 ? -18.078 0.505 19.561 1.00 97.94 81 GLY A N 1
ATOM 626 C CA . GLY A 1 81 ? -16.895 -0.258 19.963 1.00 97.94 81 GLY A CA 1
ATOM 627 C C . GLY A 1 81 ? -16.216 0.275 21.227 1.00 97.94 81 GLY A C 1
ATOM 628 O O . GLY A 1 81 ? -15.661 -0.504 22.002 1.00 97.94 81 GLY A O 1
ATOM 629 N N . SER A 1 82 ? -16.322 1.578 21.502 1.00 97.56 82 SER A N 1
ATOM 630 C CA . SER A 1 82 ? -15.792 2.184 22.732 1.00 97.56 82 SER A CA 1
ATOM 631 C C . SER A 1 82 ? -16.785 2.241 23.896 1.00 97.56 82 SER A C 1
ATOM 633 O O . SER A 1 82 ? -16.390 2.633 24.996 1.00 97.56 82 SER A O 1
ATOM 635 N N . SER A 1 83 ? -18.041 1.820 23.710 1.00 96.94 83 SER A N 1
ATOM 636 C CA . SER A 1 83 ? -19.098 1.932 24.731 1.00 96.94 83 SER A CA 1
ATOM 637 C C . SER A 1 83 ? -18.776 1.213 26.051 1.00 96.94 83 SER A C 1
ATOM 639 O O . SER A 1 83 ? -19.208 1.643 27.121 1.00 96.94 83 SER A O 1
ATOM 641 N N . GLU A 1 84 ? -17.961 0.157 25.995 1.00 94.75 84 GLU A N 1
ATOM 642 C CA . GLU A 1 84 ? -17.498 -0.615 27.156 1.00 94.75 84 GLU A CA 1
ATOM 643 C C . GLU A 1 84 ? -16.066 -0.272 27.602 1.00 94.75 84 GLU A C 1
ATOM 645 O O . GLU A 1 84 ? -15.469 -0.977 28.425 1.00 94.75 84 GLU A O 1
ATOM 650 N N . ALA A 1 85 ? -15.462 0.783 27.054 1.00 96.12 85 ALA A N 1
ATOM 651 C CA . ALA A 1 85 ? -14.114 1.183 27.428 1.00 96.12 85 ALA A CA 1
ATOM 652 C C . ALA A 1 85 ? -14.081 1.711 28.870 1.00 96.12 85 ALA A C 1
ATOM 654 O O . ALA A 1 85 ? -14.779 2.656 29.233 1.00 96.12 85 ALA A O 1
ATOM 655 N N . LYS A 1 86 ? -13.208 1.136 29.706 1.00 94.12 86 LYS A N 1
ATOM 656 C CA . LYS A 1 86 ? -13.005 1.607 31.090 1.00 94.12 86 LYS A CA 1
ATOM 657 C C . LYS A 1 86 ? -12.311 2.968 31.154 1.00 94.12 86 LYS A C 1
ATOM 659 O O . LYS A 1 86 ? -12.500 3.709 32.115 1.00 94.12 86 LYS A O 1
ATOM 664 N N . LEU A 1 87 ? -11.473 3.265 30.161 1.00 94.81 87 LEU A N 1
ATOM 665 C CA . LEU A 1 87 ? -10.753 4.526 30.032 1.00 94.81 87 LEU A CA 1
ATOM 666 C C . LEU A 1 87 ? -11.302 5.263 28.802 1.00 94.81 87 LEU A C 1
ATOM 668 O O . LEU A 1 87 ? -11.156 4.749 27.691 1.00 94.81 87 LEU A O 1
ATOM 672 N N . PRO A 1 88 ? -11.945 6.433 28.978 1.00 93.56 88 PRO A N 1
ATOM 673 C CA . PRO A 1 88 ? -12.491 7.193 27.860 1.00 93.56 88 PRO A CA 1
ATOM 674 C C . PRO A 1 88 ? -11.361 7.790 27.024 1.00 93.56 88 PRO A C 1
ATOM 676 O O . PRO A 1 88 ? -10.277 8.042 27.539 1.00 93.56 88 PRO A O 1
ATOM 679 N N . PHE A 1 89 ? -11.611 8.084 25.752 1.00 94.56 89 PHE A N 1
ATOM 680 C CA . PHE A 1 89 ? -10.640 8.800 24.927 1.00 94.56 89 PHE A CA 1
ATOM 681 C C . PHE A 1 89 ? -10.347 10.211 25.493 1.00 94.56 89 PHE A C 1
ATOM 683 O O . PHE A 1 89 ? -11.304 10.902 25.864 1.00 94.56 89 PHE A O 1
ATOM 690 N N . PRO A 1 90 ? -9.081 10.682 25.561 1.00 94.25 90 PRO A N 1
ATOM 691 C CA . PRO A 1 90 ? -7.819 10.022 25.187 1.00 94.25 90 PRO A CA 1
ATOM 692 C C . PRO A 1 90 ? -7.025 9.479 26.398 1.00 94.25 90 PRO A C 1
ATOM 694 O O . PRO A 1 90 ? -5.799 9.548 26.451 1.00 94.25 90 PRO A O 1
ATOM 697 N N . MET A 1 91 ? -7.699 8.997 27.444 1.00 94.56 91 MET A N 1
ATOM 698 C CA . MET A 1 91 ? -7.040 8.400 28.610 1.00 94.56 91 MET A CA 1
ATOM 699 C C . MET A 1 91 ? -6.486 7.008 28.274 1.00 94.56 91 MET A C 1
ATOM 701 O O . MET A 1 91 ? -7.163 6.238 27.588 1.00 94.56 91 MET A O 1
ATOM 705 N N . PRO A 1 92 ? -5.308 6.634 28.811 1.00 94.00 92 PRO A N 1
ATOM 706 C CA . PRO A 1 92 ? -4.495 7.336 29.815 1.00 94.00 92 PRO A CA 1
ATOM 707 C C . PRO A 1 92 ? -3.469 8.341 29.268 1.00 94.00 92 PRO A C 1
ATOM 709 O O . PRO A 1 92 ? -2.723 8.905 30.066 1.00 94.00 92 PRO A O 1
ATOM 712 N N . ALA A 1 93 ? -3.417 8.596 27.959 1.00 84.25 93 ALA A N 1
ATOM 713 C CA . ALA A 1 93 ? -2.408 9.477 27.368 1.00 84.25 93 ALA A CA 1
ATOM 714 C C . ALA A 1 93 ? -2.470 10.942 27.871 1.00 84.25 93 ALA A C 1
ATOM 716 O O . ALA A 1 93 ? -1.512 11.691 27.698 1.00 84.25 93 ALA A O 1
ATOM 717 N N . ASN A 1 94 ? -3.558 11.333 28.555 1.00 79.06 94 ASN A N 1
ATOM 718 C CA . ASN A 1 94 ? -3.736 12.612 29.261 1.00 79.06 94 ASN A CA 1
ATOM 719 C C . ASN A 1 94 ? -3.470 13.843 28.373 1.00 79.06 94 ASN A C 1
ATOM 721 O O . ASN A 1 94 ? -2.751 14.770 28.747 1.00 79.06 94 ASN A O 1
ATOM 725 N N . MET A 1 95 ? -4.074 13.835 27.185 1.00 86.75 95 MET A N 1
ATOM 726 C CA . MET A 1 95 ? -4.015 14.917 26.203 1.00 86.75 95 MET A CA 1
ATOM 727 C C . MET A 1 95 ? -5.356 15.666 26.211 1.00 86.75 95 MET A C 1
ATOM 729 O O . MET A 1 95 ? -6.346 15.125 25.728 1.00 86.75 95 MET A O 1
ATOM 733 N N . PRO A 1 96 ? -5.476 16.854 26.827 1.00 85.19 96 PRO A N 1
ATOM 734 C CA . PRO A 1 96 ? -6.755 17.551 26.916 1.00 85.19 96 PRO A CA 1
ATOM 735 C C . PRO A 1 96 ? -7.196 18.070 25.541 1.00 85.19 96 PRO A C 1
ATOM 737 O O . PRO A 1 96 ? -6.538 18.921 24.951 1.00 85.19 96 PRO A O 1
ATOM 740 N N . LEU A 1 97 ? -8.349 17.597 25.061 1.00 91.12 97 LEU A N 1
ATOM 741 C CA . LEU A 1 97 ? -8.890 17.955 23.750 1.00 91.12 97 LEU A CA 1
ATOM 742 C C . LEU A 1 97 ? -10.150 18.802 23.893 1.00 91.12 97 LEU A C 1
ATOM 744 O O . LEU A 1 97 ? -11.131 18.394 24.521 1.00 91.12 97 LEU A O 1
ATOM 748 N N . LYS A 1 98 ? -10.139 19.985 23.278 1.00 91.00 98 LYS A N 1
ATOM 749 C CA . LYS A 1 98 ? -11.351 20.788 23.116 1.00 91.00 98 LYS A CA 1
ATOM 750 C C . LYS A 1 98 ? -12.278 20.089 22.120 1.00 91.00 98 LYS A C 1
ATOM 752 O O . LYS A 1 98 ? -11.797 19.499 21.161 1.00 91.00 98 LYS A O 1
ATOM 757 N N . LYS A 1 99 ? -13.590 20.143 22.353 1.00 90.44 99 LYS A N 1
ATOM 758 C CA . LYS A 1 99 ? -14.600 19.576 21.451 1.00 90.44 99 LYS A CA 1
ATOM 759 C C . LYS A 1 99 ? -15.209 20.643 20.540 1.00 90.44 99 LYS A C 1
ATOM 761 O O . LYS A 1 99 ? -15.407 21.779 20.977 1.00 90.44 99 LYS A O 1
ATOM 766 N N . ASN A 1 100 ? -15.552 20.233 19.325 1.00 88.62 100 ASN A N 1
ATOM 767 C CA . ASN A 1 100 ? -16.286 21.009 18.337 1.00 88.62 100 ASN A CA 1
ATOM 768 C C . ASN A 1 100 ? -17.805 20.957 18.600 1.00 88.62 100 ASN A C 1
ATOM 770 O O . ASN A 1 100 ? -18.269 20.370 19.582 1.00 88.62 100 ASN A O 1
ATOM 774 N N . ILE A 1 101 ? -18.590 21.581 17.714 1.00 87.75 101 ILE A N 1
ATOM 775 C CA . ILE A 1 101 ? -20.058 21.632 17.824 1.00 87.75 101 ILE A CA 1
ATOM 776 C C . ILE A 1 101 ? -20.729 20.254 17.711 1.00 87.75 101 ILE A C 1
ATOM 778 O O . ILE A 1 101 ? -21.784 20.046 18.305 1.00 87.75 101 ILE A O 1
ATOM 782 N N . ASP A 1 102 ? -20.085 19.309 17.028 1.00 83.06 102 ASP A N 1
ATOM 783 C CA . ASP A 1 102 ? -20.566 17.937 16.839 1.00 83.06 102 ASP A CA 1
ATOM 784 C C . ASP A 1 102 ? -20.154 17.011 17.998 1.00 83.06 102 ASP A C 1
ATOM 786 O O . ASP A 1 102 ? -20.428 15.817 17.979 1.00 83.06 102 ASP A O 1
ATOM 790 N N . GLY A 1 103 ? -19.466 17.539 19.019 1.00 85.31 103 GLY A N 1
ATOM 791 C CA . GLY A 1 103 ? -18.998 16.771 20.175 1.00 85.31 103 GLY A CA 1
ATOM 792 C C . GLY A 1 103 ? -17.708 15.974 19.945 1.00 85.31 103 GLY A C 1
ATOM 793 O O . GLY A 1 103 ? -17.222 15.335 20.889 1.00 85.31 103 GLY A O 1
ATOM 794 N N . ASN A 1 104 ? -17.126 16.061 18.746 1.00 88.69 104 ASN A N 1
ATOM 795 C CA . ASN A 1 104 ? -15.832 15.483 18.384 1.00 88.69 104 ASN A CA 1
ATOM 796 C C . ASN A 1 104 ? -14.678 16.387 18.836 1.00 88.69 104 ASN A C 1
ATOM 798 O O . ASN A 1 104 ? -14.866 17.596 18.939 1.00 88.69 104 ASN A O 1
ATOM 802 N N . PRO A 1 105 ? -13.466 15.860 19.070 1.00 91.50 105 PRO A N 1
ATOM 803 C CA . PRO A 1 105 ? -12.286 16.699 19.268 1.00 91.50 105 PRO A CA 1
ATOM 804 C C . PRO A 1 105 ? -12.078 17.708 18.121 1.00 91.50 105 PRO A C 1
ATOM 806 O O . PRO A 1 105 ? -12.147 17.334 16.947 1.00 91.50 105 PRO A O 1
ATOM 809 N N . ASP A 1 106 ? -11.823 18.976 18.450 1.00 90.12 106 ASP A N 1
ATOM 810 C CA . ASP A 1 106 ? -11.438 20.030 17.505 1.00 90.12 106 ASP A CA 1
ATOM 811 C C . ASP A 1 106 ? -10.186 19.591 16.733 1.00 90.12 106 ASP A C 1
ATOM 813 O O . ASP A 1 106 ? -9.243 19.075 17.333 1.00 90.12 106 ASP A O 1
ATOM 817 N N . LEU A 1 107 ? -10.148 19.831 15.417 1.00 87.25 107 LEU A N 1
ATOM 818 C CA . LEU A 1 107 ? -9.002 19.427 14.593 1.00 87.25 107 LEU A CA 1
ATOM 819 C C . LEU A 1 107 ? -7.704 20.078 15.093 1.00 87.25 107 LEU A C 1
ATOM 821 O O . LEU A 1 107 ? -6.725 19.381 15.307 1.00 87.25 107 LEU A O 1
ATOM 825 N N . GLU A 1 108 ? -7.715 21.380 15.394 1.00 87.81 108 GLU A N 1
ATOM 826 C CA . GLU A 1 108 ? -6.542 22.075 15.953 1.00 87.81 108 GLU A CA 1
ATOM 827 C C . GLU A 1 108 ? -6.038 21.445 17.261 1.00 87.81 108 GLU A C 1
ATOM 829 O O . GLU A 1 108 ? -4.836 21.423 17.513 1.00 87.81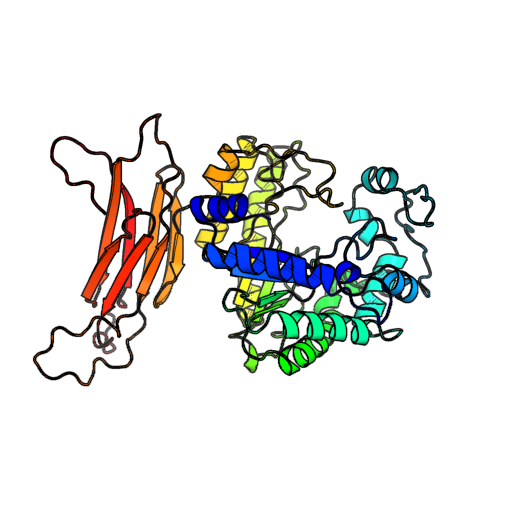 108 GLU A O 1
ATOM 834 N N . ALA A 1 109 ? -6.942 20.914 18.093 1.00 89.69 109 ALA A N 1
ATOM 835 C CA . ALA A 1 109 ? -6.557 20.233 19.324 1.00 89.69 109 ALA A CA 1
ATOM 836 C C . ALA A 1 109 ? -5.913 18.872 19.030 1.00 89.69 109 ALA A C 1
ATOM 838 O O . ALA A 1 109 ? -4.906 18.538 19.652 1.00 89.69 109 ALA A O 1
ATOM 839 N N . CYS A 1 110 ? -6.452 18.124 18.063 1.00 90.06 110 CYS A N 1
ATOM 840 C CA . CYS A 1 110 ? -5.854 16.874 17.598 1.00 90.06 110 CYS A CA 1
ATOM 841 C C . CYS A 1 110 ? -4.429 17.088 17.067 1.00 90.06 110 CYS A C 1
ATOM 843 O O . CYS A 1 110 ? -3.502 16.412 17.492 1.00 90.06 110 CYS A O 1
ATOM 845 N N . LEU A 1 111 ? -4.240 18.098 16.214 1.00 87.50 111 LEU A N 1
ATOM 846 C CA . LEU A 1 111 ? -2.954 18.400 15.571 1.00 87.50 111 LEU A CA 1
ATOM 847 C C . LEU A 1 111 ? -1.919 19.027 16.516 1.00 87.50 111 LEU A C 1
ATOM 849 O O . LEU A 1 111 ? -0.753 19.180 16.164 1.00 87.50 111 LEU A O 1
ATOM 853 N N . SER A 1 112 ? -2.327 19.402 17.731 1.00 87.31 112 SER A N 1
ATOM 854 C CA . SER A 1 112 ? -1.411 19.922 18.755 1.00 87.31 112 SER A CA 1
ATOM 855 C C . SER A 1 112 ? -0.605 18.827 19.468 1.00 87.31 112 SER A C 1
ATOM 857 O O . SER A 1 112 ? 0.271 19.126 20.288 1.00 87.31 112 SER A O 1
ATOM 859 N N . HIS A 1 113 ? -0.888 17.562 19.158 1.00 86.38 113 HIS A N 1
ATOM 860 C CA . HIS A 1 113 ? -0.235 16.396 19.723 1.00 86.38 113 HIS A CA 1
ATOM 861 C C . HIS A 1 113 ? 0.194 15.429 18.620 1.00 86.38 113 HIS A C 1
ATOM 863 O O . HIS A 1 113 ? -0.372 15.391 17.537 1.00 86.38 113 HIS A O 1
ATOM 869 N N . ASP A 1 114 ? 1.205 14.629 18.934 1.00 85.12 114 ASP A N 1
ATOM 870 C CA . ASP A 1 114 ? 1.643 13.526 18.087 1.00 85.12 114 ASP A CA 1
ATOM 871 C C . ASP A 1 114 ? 0.555 12.442 18.045 1.00 85.12 114 ASP A C 1
ATOM 873 O O . ASP A 1 114 ? 0.174 11.911 19.097 1.00 85.12 114 ASP A O 1
ATOM 877 N N . PHE A 1 115 ? 0.050 12.149 16.844 1.00 88.62 115 PHE A N 1
ATOM 878 C CA . PHE A 1 115 ? -1.116 11.294 16.642 1.00 88.62 115 PHE A CA 1
ATOM 879 C C . PHE A 1 115 ? -0.890 9.865 17.149 1.00 88.62 115 PHE A C 1
ATOM 881 O O . PHE A 1 115 ? -1.821 9.263 17.688 1.00 88.62 115 PHE A O 1
ATOM 888 N N . ILE A 1 116 ? 0.349 9.351 17.086 1.00 88.06 116 ILE A N 1
ATOM 889 C CA . ILE A 1 116 ? 0.694 8.000 17.558 1.00 88.06 116 ILE A CA 1
ATOM 890 C C . ILE A 1 116 ? 0.298 7.810 19.026 1.00 88.06 116 ILE A C 1
ATOM 892 O O . ILE A 1 116 ? -0.112 6.728 19.449 1.00 88.06 116 ILE A O 1
ATOM 896 N N . LYS A 1 117 ? 0.349 8.877 19.831 1.00 90.31 117 LYS A N 1
ATOM 897 C CA . LYS A 1 117 ? -0.011 8.815 21.254 1.00 90.31 117 LYS A CA 1
ATOM 898 C C . LYS A 1 117 ? -1.482 8.479 21.473 1.00 90.31 117 LYS A C 1
ATOM 900 O O . LYS A 1 117 ? -1.828 7.988 22.547 1.00 90.31 117 LYS A O 1
ATOM 905 N N . TYR A 1 118 ? -2.347 8.727 20.492 1.00 94.00 118 TYR A N 1
ATOM 906 C CA . TYR A 1 118 ? -3.763 8.408 20.600 1.00 94.00 118 TYR A CA 1
ATOM 907 C C . TYR A 1 118 ? -4.049 6.904 20.512 1.00 94.00 118 TYR A C 1
ATOM 909 O O . TYR A 1 118 ? -5.010 6.472 21.152 1.00 94.00 118 TYR A O 1
ATOM 917 N N . TYR A 1 119 ? -3.207 6.096 19.849 1.00 94.00 119 TYR A N 1
ATOM 918 C CA . TYR A 1 119 ? -3.334 4.626 19.851 1.00 94.00 119 TYR A CA 1
ATOM 919 C C . TYR A 1 119 ? -3.279 4.040 21.270 1.00 94.00 119 TYR A C 1
ATOM 921 O O . TYR A 1 119 ? -4.022 3.117 21.610 1.00 94.00 119 TYR A O 1
ATOM 929 N N . PHE A 1 120 ? -2.503 4.670 22.157 1.00 94.06 120 PHE A N 1
ATOM 930 C CA . PHE A 1 120 ? -2.444 4.366 23.590 1.00 94.06 120 PHE A CA 1
ATOM 931 C C . PHE A 1 120 ? -3.632 4.943 24.378 1.00 94.06 120 PHE A C 1
ATOM 933 O O . PHE A 1 120 ? -3.486 5.337 25.534 1.00 94.06 120 PHE A O 1
ATOM 940 N N . SER A 1 121 ? -4.813 5.044 23.773 1.00 95.81 121 SER A N 1
ATOM 941 C CA . SER A 1 121 ? -6.054 5.369 24.478 1.00 95.81 121 SER A CA 1
ATOM 942 C C . SER A 1 121 ? -6.858 4.097 24.710 1.00 95.81 121 SER A C 1
ATOM 944 O O . SER A 1 121 ? -7.029 3.286 23.800 1.00 95.81 121 SER A O 1
ATOM 946 N N . GLY A 1 122 ? -7.429 3.938 25.906 1.00 96.62 122 GLY A N 1
ATOM 947 C CA . GLY A 1 122 ? -8.219 2.747 26.228 1.00 96.62 122 GLY A CA 1
ATOM 948 C C . GLY A 1 122 ? -9.458 2.592 25.349 1.00 96.62 122 GLY A C 1
ATOM 949 O O . GLY A 1 122 ? -9.783 1.477 24.959 1.00 96.62 122 GLY A O 1
ATOM 950 N N . ALA A 1 123 ? -10.099 3.697 24.966 1.00 97.25 123 ALA A N 1
ATOM 951 C CA . ALA A 1 123 ? -11.220 3.685 24.029 1.00 97.25 123 ALA A CA 1
ATOM 952 C C . ALA A 1 123 ? -10.826 3.203 22.622 1.00 97.25 123 ALA A C 1
ATOM 954 O O . ALA A 1 123 ? -11.548 2.393 22.046 1.00 97.25 123 ALA A O 1
ATOM 955 N N . VAL A 1 124 ? -9.670 3.631 22.099 1.00 97.50 124 VAL A N 1
ATOM 956 C CA . VAL A 1 124 ? -9.154 3.191 20.787 1.00 97.50 124 VAL A CA 1
ATOM 957 C C . VAL A 1 124 ? -8.844 1.698 20.832 1.00 97.50 124 VAL A C 1
ATOM 959 O O . VAL A 1 124 ? -9.401 0.921 20.061 1.00 97.50 124 VAL A O 1
ATOM 962 N N . SER A 1 125 ? -8.051 1.284 21.822 1.00 97.38 125 SER A N 1
ATOM 963 C CA . SER A 1 125 ? -7.693 -0.117 22.068 1.00 97.38 125 SER A CA 1
ATOM 964 C C . SER A 1 125 ? -8.935 -1.021 22.197 1.00 97.38 125 SER A C 1
ATOM 966 O O . SER A 1 125 ? -9.020 -2.077 21.570 1.00 97.38 125 SER A O 1
ATOM 968 N N . LYS A 1 126 ? -9.956 -0.580 22.945 1.00 97.88 126 LYS A N 1
ATOM 969 C CA . LYS A 1 126 ? -11.223 -1.311 23.102 1.00 97.88 126 LYS A CA 1
ATOM 970 C C . LYS A 1 126 ? -12.030 -1.400 21.803 1.00 97.88 126 LYS A C 1
ATOM 972 O O . LYS A 1 126 ? -12.655 -2.429 21.569 1.00 97.88 126 LYS A O 1
ATOM 977 N N . THR A 1 127 ? -11.993 -0.368 20.964 1.00 98.56 127 THR A N 1
ATOM 978 C CA . THR A 1 127 ? -12.726 -0.345 19.689 1.00 98.56 127 THR A CA 1
ATOM 979 C C . THR A 1 127 ? -12.110 -1.308 18.674 1.00 98.56 127 THR A C 1
ATOM 981 O O . THR A 1 127 ? -12.849 -2.074 18.065 1.00 98.56 127 THR A O 1
ATOM 984 N N . PHE A 1 128 ? -10.776 -1.355 18.555 1.00 98.56 128 PHE A N 1
ATOM 985 C CA . PHE A 1 128 ? -10.096 -2.376 17.744 1.00 98.56 128 PHE A CA 1
ATOM 986 C C . PHE A 1 128 ? -10.450 -3.794 18.208 1.00 98.56 128 PHE A C 1
ATOM 988 O O . PHE A 1 128 ? -10.833 -4.631 17.400 1.00 98.56 128 PHE A O 1
ATOM 995 N N . GLN A 1 129 ? -10.414 -4.045 19.523 1.00 98.25 129 GLN A N 1
ATOM 996 C CA . GLN A 1 129 ? -10.830 -5.333 20.089 1.00 98.25 129 GLN A CA 1
ATOM 997 C C . GLN A 1 129 ? -12.272 -5.688 19.697 1.00 98.25 129 GLN A C 1
ATOM 999 O O . GLN A 1 129 ? -12.540 -6.808 19.274 1.00 98.25 129 GLN A O 1
ATOM 1004 N 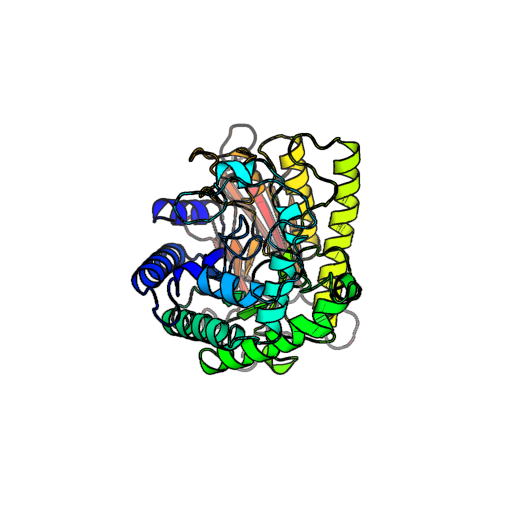N . ALA A 1 130 ? -13.192 -4.729 19.841 1.00 98.56 130 ALA A N 1
ATOM 1005 C CA . ALA A 1 130 ? -14.602 -4.915 19.526 1.00 98.56 130 ALA A CA 1
ATOM 1006 C C . ALA A 1 130 ? -14.827 -5.227 18.039 1.00 98.56 130 ALA A C 1
ATOM 1008 O O . ALA A 1 130 ? -15.677 -6.057 17.727 1.00 98.56 130 ALA A O 1
ATOM 1009 N N . LEU A 1 131 ? -14.053 -4.607 17.141 1.00 98.75 131 LEU A N 1
ATOM 1010 C CA . LEU A 1 131 ? -14.062 -4.927 15.716 1.00 98.75 131 LEU A CA 1
ATOM 1011 C C . LEU A 1 131 ? -13.597 -6.369 15.469 1.00 98.75 131 LEU A C 1
ATOM 1013 O O . LEU A 1 131 ? -14.322 -7.132 14.841 1.00 98.75 131 LEU A O 1
ATOM 1017 N N . TYR A 1 132 ? -12.436 -6.764 15.999 1.00 98.69 132 TYR A N 1
ATOM 1018 C CA . TYR A 1 132 ? -11.873 -8.097 15.748 1.00 98.69 132 TYR A CA 1
ATOM 1019 C C . TYR A 1 132 ? -12.736 -9.233 16.315 1.00 98.69 132 TYR A C 1
ATOM 1021 O O . TYR A 1 132 ? -12.880 -10.276 15.687 1.00 98.69 132 TYR A O 1
ATOM 1029 N N . GLU A 1 133 ? -13.348 -9.031 17.485 1.00 98.38 133 GLU A N 1
ATOM 1030 C CA . GLU A 1 133 ? -14.185 -10.038 18.160 1.00 98.38 133 GLU A CA 1
ATOM 1031 C C . GLU A 1 133 ? -15.670 -9.971 17.757 1.00 98.38 133 GLU A C 1
ATOM 1033 O O . GLU A 1 133 ? -16.509 -10.645 18.357 1.00 98.38 133 GLU A O 1
ATOM 1038 N N . ASN A 1 134 ? -16.012 -9.156 16.754 1.00 98.56 134 ASN A N 1
ATOM 1039 C CA . ASN A 1 134 ? -17.384 -8.910 16.303 1.00 98.56 134 ASN A CA 1
ATOM 1040 C C . ASN A 1 134 ? -18.356 -8.493 17.425 1.00 98.56 134 ASN A C 1
ATOM 1042 O O . ASN A 1 134 ? -19.536 -8.861 17.447 1.00 98.56 134 ASN A O 1
ATOM 1046 N N . HIS A 1 135 ? -17.885 -7.713 18.392 1.00 98.38 135 HIS A N 1
ATOM 1047 C CA . HIS A 1 135 ? -18.789 -7.133 19.375 1.00 98.38 135 HIS A CA 1
ATOM 1048 C C . HIS A 1 135 ? -19.724 -6.146 18.674 1.00 98.38 135 HIS A C 1
ATOM 1050 O O . HIS A 1 135 ? -19.312 -5.398 17.793 1.00 98.38 135 HIS A O 1
ATOM 1056 N N . PHE A 1 136 ? -20.997 -6.146 19.072 1.00 98.19 136 PHE A N 1
ATOM 1057 C CA . PHE A 1 136 ? -22.035 -5.274 18.507 1.00 98.19 136 PHE A CA 1
ATOM 1058 C C . PHE A 1 136 ? -22.287 -5.442 16.994 1.00 98.19 136 PHE A C 1
ATOM 1060 O O . PHE A 1 136 ? -22.936 -4.581 16.405 1.00 98.19 136 PHE A O 1
ATOM 1067 N N . GLY A 1 137 ? -21.815 -6.529 16.365 1.00 98.38 137 GLY A N 1
ATOM 1068 C CA . GLY A 1 137 ? -21.939 -6.729 14.914 1.00 98.38 137 GLY A CA 1
ATOM 1069 C C . GLY A 1 137 ? -20.985 -5.853 14.090 1.00 98.38 137 GLY A C 1
ATOM 1070 O O . GLY A 1 137 ? -21.254 -5.573 12.919 1.00 98.38 137 GLY A O 1
ATOM 1071 N N . LEU A 1 138 ? -19.900 -5.356 14.699 1.00 98.75 138 LEU A N 1
ATOM 1072 C CA . LEU A 1 138 ? -18.940 -4.488 14.015 1.00 98.75 138 LEU A CA 1
ATOM 1073 C C . LEU A 1 138 ? -18.186 -5.212 12.896 1.00 98.75 138 LEU A C 1
ATOM 1075 O O . LEU A 1 138 ? -18.008 -4.623 11.833 1.00 98.75 138 LEU A O 1
ATOM 1079 N N . LEU A 1 139 ? -17.788 -6.473 13.098 1.00 98.88 139 LEU A N 1
ATOM 1080 C CA . LEU A 1 139 ? -17.148 -7.266 12.045 1.00 98.88 139 LEU A CA 1
ATOM 1081 C C . LEU A 1 139 ? -18.132 -7.583 10.924 1.00 98.88 139 LEU A C 1
ATOM 1083 O O . LEU A 1 139 ? -17.752 -7.531 9.762 1.00 98.88 139 LEU A O 1
ATOM 1087 N N . ASP A 1 140 ? -19.394 -7.862 11.258 1.00 98.81 140 ASP A N 1
ATOM 1088 C CA . ASP A 1 140 ? -20.430 -8.108 10.249 1.00 98.81 140 ASP A CA 1
ATOM 1089 C C . ASP A 1 140 ? -20.600 -6.882 9.338 1.00 98.81 140 ASP A C 1
ATOM 1091 O O . ASP A 1 140 ? -20.576 -6.996 8.114 1.00 98.81 140 ASP A O 1
ATOM 1095 N N . SER A 1 141 ? -20.668 -5.688 9.935 1.00 98.81 141 SER A N 1
ATOM 1096 C CA . SER A 1 141 ? -20.793 -4.432 9.183 1.00 98.81 141 SER A CA 1
ATOM 1097 C C . SER A 1 141 ? -19.525 -4.118 8.371 1.00 98.81 141 SER A C 1
ATOM 1099 O O . SER A 1 141 ? -19.604 -3.672 7.227 1.00 98.81 141 SER A O 1
ATOM 1101 N N . PHE A 1 142 ? -18.344 -4.411 8.926 1.00 98.88 142 PHE A N 1
ATOM 1102 C CA . PHE A 1 142 ? -17.064 -4.281 8.226 1.00 98.88 142 PHE A CA 1
ATOM 1103 C C . PHE A 1 142 ? -16.956 -5.232 7.024 1.00 98.88 142 PHE A C 1
ATOM 1105 O O . PHE A 1 142 ? -16.474 -4.860 5.954 1.00 98.88 142 PHE A O 1
ATOM 1112 N N . VAL A 1 143 ? -17.453 -6.459 7.172 1.00 98.81 143 VAL A N 1
ATOM 1113 C CA . VAL A 1 143 ? -17.570 -7.426 6.079 1.00 98.81 143 VAL A CA 1
ATOM 1114 C C . VAL A 1 143 ? -18.529 -6.917 5.003 1.00 98.81 143 VAL A C 1
ATOM 1116 O O . VAL A 1 143 ? -18.214 -7.023 3.817 1.00 98.81 143 VAL A O 1
ATOM 1119 N N . ASP A 1 144 ? -19.668 -6.333 5.375 1.00 98.88 144 ASP A N 1
ATOM 1120 C CA . ASP A 1 144 ? -20.609 -5.770 4.403 1.00 98.88 144 ASP A CA 1
ATOM 1121 C C . ASP A 1 144 ? -20.013 -4.573 3.639 1.00 98.88 144 ASP A C 1
ATOM 1123 O O . ASP A 1 144 ? -20.197 -4.476 2.420 1.00 98.88 144 ASP A O 1
ATOM 1127 N N . PHE A 1 145 ? -19.217 -3.726 4.305 1.00 98.75 145 PHE A N 1
ATOM 1128 C CA . PHE A 1 145 ? -18.395 -2.697 3.655 1.00 98.75 145 PHE A CA 1
ATOM 1129 C C . PHE A 1 145 ? -17.488 -3.292 2.568 1.00 98.75 145 PHE A C 1
ATOM 1131 O O . PHE A 1 145 ? -17.487 -2.810 1.428 1.00 98.75 145 PHE A O 1
ATOM 1138 N N . TRP A 1 146 ? -16.750 -4.358 2.890 1.00 98.88 146 TRP A N 1
ATOM 1139 C CA . TRP A 1 146 ? -15.851 -5.003 1.935 1.00 98.88 146 TRP A CA 1
ATOM 1140 C C . TRP A 1 146 ? -16.607 -5.660 0.787 1.00 98.88 146 TRP A C 1
ATOM 1142 O O . TRP A 1 146 ? -16.255 -5.457 -0.375 1.00 98.88 146 TRP A O 1
ATOM 1152 N N . LYS A 1 147 ? -17.685 -6.394 1.075 1.00 98.88 147 LYS A N 1
ATOM 1153 C CA . LYS A 1 147 ? -18.499 -7.050 0.044 1.00 98.88 147 LYS A CA 1
ATOM 1154 C C . LYS A 1 147 ? -19.088 -6.042 -0.934 1.00 98.88 147 LYS A C 1
ATOM 1156 O O . LYS A 1 147 ? -19.040 -6.283 -2.141 1.00 98.88 147 LYS A O 1
ATOM 1161 N N . LEU A 1 148 ? -19.605 -4.913 -0.442 1.00 98.81 148 LEU A N 1
ATOM 1162 C CA . LEU A 1 148 ? -20.107 -3.844 -1.302 1.00 98.81 148 LEU A CA 1
ATOM 1163 C C . LEU A 1 148 ? -18.983 -3.261 -2.165 1.00 98.81 148 LEU A C 1
ATOM 1165 O O . LEU A 1 148 ? -19.123 -3.210 -3.387 1.00 98.81 148 LEU A O 1
ATOM 1169 N N . THR A 1 149 ? -17.865 -2.878 -1.549 1.00 98.75 149 THR A N 1
ATOM 1170 C CA . THR A 1 149 ? -16.710 -2.288 -2.243 1.00 98.75 149 THR A CA 1
ATOM 1171 C C . THR A 1 149 ? -16.197 -3.218 -3.346 1.00 98.75 149 THR A C 1
ATOM 1173 O O . THR A 1 149 ? -16.135 -2.828 -4.511 1.00 98.75 149 THR A O 1
ATOM 1176 N N . ILE A 1 150 ? -15.934 -4.486 -3.027 1.00 98.81 150 ILE A N 1
ATOM 1177 C CA . ILE A 1 150 ? -15.462 -5.490 -3.991 1.00 98.81 150 ILE A CA 1
ATOM 1178 C C . ILE A 1 150 ? -16.483 -5.696 -5.111 1.00 98.81 150 ILE A C 1
ATOM 1180 O O . ILE A 1 150 ? -16.107 -5.699 -6.281 1.00 98.81 150 ILE A O 1
ATOM 1184 N N . SER A 1 151 ? -17.780 -5.799 -4.793 1.00 98.62 151 SER A N 1
ATOM 1185 C CA . SER A 1 151 ? -18.820 -6.019 -5.809 1.00 98.62 151 SER A CA 1
ATOM 1186 C C . SER A 1 151 ? -18.860 -4.934 -6.888 1.00 98.62 151 SER A C 1
ATOM 1188 O O . SER A 1 151 ? -19.229 -5.221 -8.024 1.00 98.62 151 SER A O 1
ATOM 1190 N N . LEU A 1 152 ? -18.455 -3.706 -6.548 1.00 98.44 152 LEU A N 1
ATOM 1191 C CA . LEU A 1 152 ? -18.413 -2.581 -7.475 1.00 98.44 152 LEU A CA 1
ATOM 1192 C C . LEU A 1 152 ? -17.124 -2.522 -8.292 1.00 98.44 152 LEU A C 1
ATOM 1194 O O . LEU A 1 152 ? -17.141 -1.930 -9.371 1.00 98.44 152 LEU A O 1
ATOM 1198 N N . PHE A 1 153 ? -16.018 -3.088 -7.798 1.00 98.56 153 PHE A N 1
ATOM 1199 C CA . PHE A 1 153 ? -14.683 -2.894 -8.374 1.00 98.56 153 PHE A CA 1
ATOM 1200 C C . PHE A 1 153 ? -14.025 -4.165 -8.926 1.00 98.56 153 PHE A C 1
ATOM 1202 O O . PHE A 1 153 ? -13.056 -4.038 -9.668 1.00 98.56 153 PHE A O 1
ATOM 1209 N N . LYS A 1 154 ? -14.536 -5.366 -8.633 1.00 98.12 154 LYS A N 1
ATOM 1210 C CA . LYS A 1 154 ? -13.906 -6.637 -9.037 1.00 98.12 154 LYS A CA 1
ATOM 1211 C C . LYS A 1 154 ? -13.725 -6.814 -10.547 1.00 98.12 154 LYS A C 1
ATOM 1213 O O . LYS A 1 154 ? -12.714 -7.343 -10.987 1.00 98.12 154 LYS A O 1
ATOM 1218 N N . ASP A 1 155 ? -14.646 -6.291 -11.353 1.00 98.12 155 ASP A N 1
ATOM 1219 C CA . ASP A 1 155 ? -14.574 -6.432 -12.813 1.00 98.12 155 ASP A CA 1
ATOM 1220 C C . ASP A 1 155 ? -13.597 -5.424 -13.458 1.00 98.12 155 ASP A C 1
ATOM 1222 O O . ASP A 1 155 ? -13.413 -5.422 -14.675 1.00 98.12 155 ASP A O 1
ATOM 1226 N N . ARG A 1 156 ? -12.959 -4.543 -12.669 1.00 98.19 156 ARG A N 1
ATOM 1227 C CA . ARG A 1 156 ? -11.929 -3.618 -13.162 1.00 98.19 156 ARG A CA 1
ATOM 1228 C C . ARG A 1 156 ? -10.569 -4.306 -13.181 1.00 98.19 156 ARG A C 1
ATOM 1230 O O . ARG A 1 156 ? -10.029 -4.666 -12.135 1.00 98.19 156 ARG A O 1
ATOM 1237 N N . GLU A 1 157 ? -9.992 -4.432 -14.370 1.00 97.00 157 GLU A N 1
ATOM 1238 C CA . GLU A 1 157 ? -8.691 -5.076 -14.600 1.00 97.00 157 GLU A CA 1
ATOM 1239 C C . GLU A 1 157 ? -7.555 -4.423 -13.795 1.00 97.00 157 GLU A C 1
ATOM 1241 O O . GLU A 1 157 ? -6.800 -5.115 -13.122 1.00 97.00 157 GLU A O 1
ATOM 1246 N N . TYR A 1 158 ? -7.500 -3.086 -13.764 1.00 98.12 158 TYR A N 1
ATOM 1247 C CA . TYR A 1 158 ? -6.454 -2.332 -13.059 1.00 98.12 158 TYR A CA 1
ATOM 1248 C C . TYR A 1 158 ? -6.657 -2.224 -11.541 1.00 98.12 158 TYR A C 1
ATOM 1250 O O . TYR A 1 158 ? -5.893 -1.535 -10.871 1.00 98.12 158 TYR A O 1
ATOM 1258 N N . VAL A 1 159 ? -7.646 -2.909 -10.961 1.00 98.75 159 VAL A N 1
ATOM 1259 C CA . VAL A 1 159 ? -7.673 -3.130 -9.508 1.00 98.75 159 VAL A CA 1
ATOM 1260 C C . VAL A 1 159 ? -6.817 -4.358 -9.220 1.00 98.75 159 VAL A C 1
ATOM 1262 O O . VAL A 1 159 ? -7.206 -5.475 -9.560 1.00 98.75 159 VAL A O 1
ATOM 1265 N N . LEU A 1 160 ? -5.648 -4.143 -8.616 1.00 98.38 160 LEU A N 1
ATOM 1266 C CA . LEU A 1 160 ? -4.687 -5.201 -8.293 1.00 98.38 160 LEU A CA 1
ATOM 1267 C C . LEU A 1 160 ? -5.169 -6.058 -7.118 1.00 98.38 160 LEU A C 1
ATOM 1269 O O . LEU A 1 160 ? -4.992 -7.276 -7.106 1.00 98.38 160 LEU A O 1
ATOM 1273 N N . GLY A 1 161 ? -5.794 -5.417 -6.133 1.00 98.62 161 GLY A N 1
ATOM 1274 C CA . GLY A 1 161 ? -6.250 -6.089 -4.931 1.00 98.62 161 GLY A CA 1
ATOM 1275 C C . GLY A 1 161 ? -6.832 -5.153 -3.887 1.00 98.62 161 GLY A C 1
ATOM 1276 O O . GLY A 1 161 ? -7.051 -3.962 -4.133 1.00 98.62 161 GLY A O 1
ATOM 1277 N N . TYR A 1 162 ? -7.081 -5.739 -2.723 1.00 98.88 162 TYR A N 1
ATOM 1278 C CA . TYR A 1 162 ? -7.782 -5.132 -1.601 1.00 98.88 162 TYR A CA 1
ATOM 1279 C C . TYR A 1 162 ? -6.966 -5.329 -0.329 1.00 98.88 162 TYR A C 1
ATOM 1281 O O . TYR A 1 162 ? -6.646 -6.466 0.010 1.00 98.88 162 TYR A O 1
ATOM 1289 N N . GLU A 1 163 ? -6.643 -4.250 0.366 1.00 98.88 163 GLU A N 1
ATOM 1290 C CA . GLU A 1 163 ? -5.889 -4.268 1.615 1.00 98.88 163 GLU A CA 1
ATOM 1291 C C . GLU A 1 163 ? -6.830 -4.107 2.798 1.00 98.88 163 GLU A C 1
ATOM 1293 O O . GLU A 1 163 ? -7.502 -3.084 2.921 1.00 98.88 163 GLU A O 1
ATOM 1298 N N . ILE A 1 164 ? -6.931 -5.170 3.611 1.00 98.88 164 ILE A N 1
ATOM 1299 C CA . ILE A 1 164 ? -8.043 -5.374 4.550 1.00 98.88 164 ILE A CA 1
ATOM 1300 C C . ILE A 1 164 ? -8.192 -4.214 5.531 1.00 98.88 164 ILE A C 1
ATOM 1302 O O . ILE A 1 164 ? -9.323 -3.811 5.797 1.00 98.88 164 ILE A O 1
ATOM 1306 N N . ILE A 1 165 ? -7.091 -3.739 6.108 1.00 98.75 165 ILE A N 1
ATOM 1307 C CA . ILE A 1 165 ? -7.063 -2.623 7.052 1.00 98.75 165 ILE A CA 1
ATOM 1308 C C . ILE A 1 165 ? -5.626 -2.117 7.184 1.00 98.75 165 ILE A C 1
ATOM 1310 O O . ILE A 1 165 ? -4.727 -2.922 7.427 1.00 98.75 165 ILE A O 1
ATOM 1314 N N . ASN A 1 166 ? -5.444 -0.804 7.067 1.00 98.56 166 ASN A N 1
ATOM 1315 C CA . ASN A 1 166 ? -4.173 -0.132 7.325 1.00 98.56 166 ASN A CA 1
ATOM 1316 C C . ASN A 1 166 ? -3.783 -0.226 8.806 1.00 98.56 166 ASN A C 1
ATOM 1318 O O . ASN A 1 166 ? -4.627 0.014 9.673 1.00 98.56 166 ASN A O 1
ATOM 1322 N N . GLU A 1 167 ? -2.521 -0.521 9.101 1.00 96.81 167 GLU A N 1
ATOM 1323 C CA . GLU A 1 167 ? -1.870 -0.401 10.410 1.00 96.81 167 GLU A CA 1
ATOM 1324 C C . GLU A 1 167 ? -2.718 -0.863 11.616 1.00 96.81 167 GLU A C 1
ATOM 1326 O O . GLU A 1 167 ? -3.010 -0.082 12.535 1.00 96.81 167 GLU A O 1
ATOM 1331 N N . PRO A 1 168 ? -3.156 -2.133 11.664 1.00 97.44 168 PRO A N 1
ATOM 1332 C CA . PRO A 1 168 ? -4.000 -2.617 12.745 1.00 97.44 168 PRO A CA 1
ATOM 1333 C C . PRO A 1 168 ? -3.315 -2.481 14.116 1.00 97.44 168 PRO A C 1
ATOM 1335 O O . PRO A 1 168 ? -2.135 -2.784 14.306 1.00 97.44 168 PRO A O 1
ATOM 1338 N N . TRP A 1 169 ? -4.084 -2.061 15.125 1.00 97.19 169 TRP A N 1
ATOM 1339 C CA . TRP A 1 169 ? -3.621 -1.999 16.514 1.00 97.19 169 TRP A CA 1
ATOM 1340 C C . TRP A 1 169 ? -3.906 -3.299 17.269 1.00 97.19 169 TRP A C 1
ATOM 1342 O O . TRP A 1 169 ? -4.829 -4.044 16.943 1.00 97.19 169 TRP A O 1
ATOM 1352 N N . ALA A 1 170 ? -3.177 -3.528 18.363 1.00 96.56 170 ALA A N 1
ATOM 1353 C CA . ALA A 1 170 ? -3.183 -4.762 19.152 1.00 96.56 170 ALA A CA 1
ATOM 1354 C C . ALA A 1 170 ? -4.434 -4.987 20.039 1.00 96.56 170 ALA A C 1
ATOM 1356 O O . ALA A 1 170 ? -4.376 -5.719 21.027 1.00 96.56 170 ALA A O 1
ATOM 1357 N N . GLY A 1 171 ? -5.569 -4.351 19.742 1.00 96.38 171 GLY A N 1
ATOM 1358 C CA . GLY A 1 171 ? -6.785 -4.468 20.556 1.00 96.38 171 GLY A CA 1
ATOM 1359 C C . GLY A 1 171 ? -6.642 -3.886 21.973 1.00 96.38 171 GLY A C 1
ATOM 1360 O O . GLY A 1 171 ? -5.920 -2.912 22.193 1.00 96.38 171 GLY A O 1
ATOM 1361 N N . ASP A 1 172 ? -7.363 -4.450 22.952 1.00 96.50 172 ASP A N 1
ATOM 1362 C CA . ASP A 1 172 ? -7.457 -3.916 24.321 1.00 96.50 172 ASP A CA 1
ATOM 1363 C C . ASP A 1 172 ? -6.241 -4.305 25.176 1.00 96.50 172 ASP A C 1
ATOM 1365 O O . ASP A 1 172 ? -6.294 -5.229 25.999 1.00 96.50 172 ASP A O 1
ATOM 1369 N N . ILE A 1 173 ? -5.145 -3.567 24.993 1.00 95.50 173 ILE A N 1
ATOM 1370 C CA . ILE A 1 173 ? -3.885 -3.755 25.726 1.00 95.50 173 ILE A CA 1
ATOM 1371 C C . ILE A 1 173 ? -3.976 -3.409 27.225 1.00 95.50 173 ILE A C 1
ATOM 1373 O O . ILE A 1 173 ? -3.064 -3.727 27.985 1.00 95.50 173 ILE A O 1
ATOM 1377 N N . TYR A 1 174 ? -5.059 -2.769 27.686 1.00 95.06 174 TYR A N 1
ATOM 1378 C CA . TYR A 1 174 ? -5.243 -2.432 29.105 1.00 95.06 174 TYR A CA 1
ATOM 1379 C C . TYR A 1 174 ? -5.877 -3.572 29.889 1.00 95.06 174 TYR A C 1
ATOM 1381 O O . TYR A 1 174 ? -5.556 -3.770 31.062 1.00 95.06 174 TYR A O 1
ATOM 1389 N N . SER A 1 175 ? -6.779 -4.315 29.249 1.00 94.56 175 SER A N 1
ATOM 1390 C CA . SER A 1 175 ? -7.332 -5.539 29.825 1.00 94.56 175 SER A CA 1
ATOM 1391 C C . SER A 1 175 ? -6.361 -6.716 29.701 1.00 94.56 175 SER A C 1
ATOM 1393 O O . SER A 1 175 ? -6.312 -7.542 30.612 1.00 94.56 175 SER A O 1
ATOM 1395 N N . ASP A 1 176 ? -5.574 -6.780 28.620 1.00 95.44 176 ASP A N 1
ATOM 1396 C CA . ASP A 1 176 ? -4.518 -7.781 28.443 1.00 95.44 176 ASP A CA 1
ATOM 1397 C C . ASP A 1 176 ? -3.261 -7.194 27.769 1.00 95.44 176 ASP A C 1
ATOM 1399 O O . ASP A 1 176 ? -3.180 -7.147 26.540 1.00 95.44 176 ASP A O 1
ATOM 1403 N N . PRO A 1 177 ? -2.239 -6.798 28.550 1.00 94.12 177 PRO A N 1
ATOM 1404 C CA . PRO A 1 177 ? -0.996 -6.243 28.012 1.00 94.12 177 PRO A CA 1
ATOM 1405 C C . PRO A 1 177 ? -0.191 -7.206 27.135 1.00 94.12 177 PRO A C 1
ATOM 1407 O O . PRO A 1 177 ? 0.675 -6.760 26.385 1.00 94.12 177 PRO A O 1
ATOM 1410 N N . ARG A 1 178 ? -0.444 -8.524 27.210 1.00 93.62 178 ARG A N 1
ATOM 1411 C CA . ARG A 1 178 ? 0.275 -9.518 26.392 1.00 93.62 178 ARG A CA 1
ATOM 1412 C C . ARG A 1 178 ? -0.017 -9.356 24.902 1.00 93.62 178 ARG A C 1
ATOM 1414 O O . ARG A 1 178 ? 0.822 -9.744 24.098 1.00 93.62 178 ARG A O 1
ATOM 1421 N N . ARG A 1 179 ? -1.144 -8.723 24.557 1.00 93.56 179 ARG A N 1
ATOM 1422 C CA . ARG A 1 179 ? -1.570 -8.440 23.179 1.00 93.56 179 ARG A CA 1
ATOM 1423 C C . ARG A 1 179 ? -0.561 -7.632 22.374 1.00 93.56 179 ARG A C 1
ATOM 1425 O O . ARG A 1 179 ? -0.483 -7.819 21.169 1.00 93.56 179 ARG A O 1
ATOM 1432 N N . ILE A 1 180 ? 0.278 -6.834 23.036 1.00 91.31 180 ILE A N 1
ATOM 1433 C CA . ILE A 1 180 ? 1.425 -6.158 22.406 1.00 91.31 180 ILE A CA 1
ATOM 1434 C C . ILE A 1 180 ? 2.384 -7.160 21.726 1.00 91.31 180 ILE A C 1
ATOM 1436 O O . ILE A 1 180 ? 3.172 -6.770 20.885 1.00 91.31 180 ILE A O 1
ATOM 1440 N N . PHE A 1 181 ? 2.346 -8.448 22.069 1.00 90.44 181 PHE A N 1
ATOM 1441 C CA . PHE A 1 181 ? 3.237 -9.452 21.480 1.00 90.44 181 PHE A CA 1
ATOM 1442 C C . PHE A 1 181 ? 2.516 -10.570 20.731 1.00 90.44 181 PHE A C 1
ATOM 1444 O O . PHE A 1 181 ? 3.161 -11.304 19.996 1.00 90.44 181 PHE A O 1
ATOM 1451 N N . ASN A 1 182 ? 1.215 -10.771 20.958 1.00 92.94 182 ASN A N 1
ATOM 1452 C CA . ASN A 1 182 ? 0.499 -11.924 20.408 1.00 92.94 182 ASN A CA 1
ATOM 1453 C C . ASN A 1 182 ? -0.844 -11.579 19.754 1.00 92.94 182 ASN A C 1
ATOM 1455 O O . ASN A 1 182 ? -1.621 -12.491 19.476 1.00 92.94 182 ASN A O 1
ATOM 1459 N N . ALA A 1 183 ? -1.167 -10.298 19.538 1.00 95.81 183 ALA A N 1
ATOM 1460 C CA . ALA A 1 183 ? -2.435 -9.922 18.908 1.00 95.81 183 ALA A CA 1
ATOM 1461 C C . ALA A 1 183 ? -2.543 -10.384 17.445 1.00 95.81 183 ALA A C 1
ATOM 1463 O O . ALA A 1 183 ? -3.659 -10.601 16.988 1.00 95.81 183 ALA A O 1
ATOM 1464 N N . GLU A 1 184 ? -1.431 -10.604 16.741 1.00 95.75 184 GLU A N 1
ATOM 1465 C CA . GLU A 1 184 ? -1.448 -11.148 15.374 1.00 95.75 184 GLU A CA 1
ATOM 1466 C C . GLU A 1 184 ? -2.105 -12.528 15.329 1.00 95.75 184 GLU A C 1
ATOM 1468 O O . GLU A 1 184 ? -3.182 -12.663 14.761 1.00 95.75 184 GLU A O 1
ATOM 1473 N N . SER A 1 185 ? -1.550 -13.519 16.026 1.00 94.25 185 SER A N 1
ATOM 1474 C CA . SER A 1 185 ? -2.144 -14.863 16.087 1.00 94.25 185 SER A CA 1
ATOM 1475 C C . SER A 1 185 ? -3.447 -14.921 16.887 1.00 94.25 185 SER A C 1
ATOM 1477 O O . SER A 1 185 ? -4.352 -15.681 16.557 1.00 94.25 185 SER A O 1
ATOM 1479 N N . SER A 1 186 ? -3.576 -14.145 17.971 1.00 94.69 186 SER A N 1
ATOM 1480 C CA . SER A 1 186 ? -4.741 -14.279 18.862 1.00 94.69 186 SER A CA 1
ATOM 1481 C C . SER A 1 186 ? -5.970 -13.465 18.454 1.00 94.69 186 SER A C 1
ATOM 1483 O O . SER A 1 186 ? -7.063 -13.797 18.912 1.00 94.69 186 SER A O 1
ATOM 1485 N N . LEU A 1 187 ? -5.818 -12.413 17.639 1.00 96.50 187 LEU A N 1
ATOM 1486 C CA . LEU A 1 187 ? -6.916 -11.522 17.236 1.00 96.50 187 LEU A CA 1
ATOM 1487 C C . LEU A 1 187 ? -6.973 -11.296 15.724 1.00 96.50 187 LEU A C 1
ATOM 1489 O O . LEU A 1 187 ? -8.035 -11.500 15.138 1.00 96.50 187 LEU A O 1
ATOM 1493 N N . LEU A 1 188 ? -5.864 -10.885 15.100 1.00 97.56 188 LEU A N 1
ATOM 1494 C CA . LEU A 1 188 ? -5.863 -10.520 13.681 1.00 97.56 188 LEU A CA 1
ATOM 1495 C C . LEU A 1 188 ? -6.048 -11.726 12.769 1.00 97.56 188 LEU A C 1
ATOM 1497 O O . LEU A 1 188 ? -6.815 -11.631 11.825 1.00 97.56 188 LEU A O 1
ATOM 1501 N N . GLU A 1 189 ? -5.422 -12.862 13.055 1.00 97.12 189 GLU A N 1
ATOM 1502 C CA . GLU A 1 189 ? -5.559 -14.066 12.232 1.00 97.12 189 GLU A CA 1
ATOM 1503 C C . GLU A 1 189 ? -7.017 -14.575 12.177 1.00 97.12 189 GLU A C 1
ATOM 1505 O O . GLU A 1 189 ? -7.546 -14.723 11.072 1.00 97.12 189 GLU A O 1
ATOM 1510 N N . PRO A 1 190 ? -7.751 -14.730 13.304 1.00 97.44 190 PRO A N 1
ATOM 1511 C CA . PRO A 1 190 ? -9.188 -15.015 13.261 1.00 97.44 190 PRO A CA 1
ATOM 1512 C C . PRO A 1 190 ? -10.013 -13.956 12.517 1.00 97.44 190 PRO A C 1
ATOM 1514 O O . PRO A 1 190 ? -10.919 -14.302 11.756 1.00 97.44 190 PRO A O 1
ATOM 1517 N N . PHE A 1 191 ? -9.708 -12.672 12.723 1.00 98.69 191 PHE A N 1
ATOM 1518 C CA . PHE A 1 191 ? -10.378 -11.563 12.041 1.00 98.69 191 PHE A CA 1
ATOM 1519 C C . PHE A 1 191 ? -10.169 -11.632 10.520 1.00 98.69 191 PHE A C 1
ATOM 1521 O O . PHE A 1 191 ? -11.138 -11.611 9.761 1.00 98.69 191 PHE A O 1
ATOM 1528 N N . TYR A 1 192 ? -8.927 -11.803 10.071 1.00 98.75 192 TYR A N 1
ATOM 1529 C CA . TYR A 1 192 ? -8.566 -11.932 8.665 1.00 98.75 192 TYR A CA 1
ATOM 1530 C C . TYR A 1 192 ? -9.159 -13.173 8.021 1.00 98.75 192 TYR A C 1
ATOM 1532 O O . TYR A 1 192 ? -9.642 -13.069 6.899 1.00 98.75 192 TYR A O 1
ATOM 1540 N N . SER A 1 193 ? -9.237 -14.298 8.731 1.00 97.94 193 SER A N 1
ATOM 1541 C CA . SER A 1 193 ? -9.898 -15.502 8.224 1.00 97.94 193 SER A CA 1
ATOM 1542 C C . SER A 1 193 ? -11.374 -15.246 7.881 1.00 97.94 193 SER A C 1
ATOM 1544 O O . SER A 1 193 ? -11.839 -15.607 6.795 1.00 97.94 193 SER A O 1
ATOM 1546 N N . VAL A 1 194 ? -12.107 -14.552 8.764 1.00 98.56 194 VAL A N 1
ATOM 1547 C CA . VAL A 1 194 ? -13.517 -14.187 8.535 1.00 98.56 194 VAL A CA 1
ATOM 1548 C C . VAL A 1 194 ? -13.655 -13.207 7.371 1.00 98.56 194 VAL A C 1
ATOM 1550 O O . VAL A 1 194 ? -14.483 -13.423 6.480 1.00 98.56 194 VAL A O 1
ATOM 1553 N N . VAL A 1 195 ? -12.846 -12.144 7.357 1.00 98.88 195 VAL A N 1
ATOM 1554 C CA . VAL A 1 195 ? -12.905 -11.121 6.306 1.00 98.88 195 VAL A CA 1
ATOM 1555 C C . VAL A 1 195 ? -12.539 -11.724 4.950 1.00 98.88 195 VAL A C 1
ATOM 1557 O O . VAL A 1 195 ? -13.299 -11.570 3.996 1.00 98.88 195 VAL A O 1
ATOM 1560 N N . HIS A 1 196 ? -11.454 -12.494 4.873 1.00 98.56 196 HIS A N 1
ATOM 1561 C CA . HIS A 1 196 ? -11.024 -13.196 3.666 1.00 98.56 196 HIS A CA 1
ATOM 1562 C C . HIS A 1 196 ? -12.128 -14.091 3.097 1.00 98.56 196 HIS A C 1
ATOM 1564 O O . HIS A 1 196 ? -12.464 -13.969 1.919 1.00 98.56 196 HIS A O 1
ATOM 1570 N N . ALA A 1 197 ? -12.734 -14.954 3.922 1.00 98.56 197 ALA A N 1
ATOM 1571 C CA . ALA A 1 197 ? -13.799 -15.846 3.467 1.00 98.56 197 ALA A CA 1
ATOM 1572 C C . ALA A 1 197 ? -14.984 -15.062 2.874 1.00 98.56 197 ALA A C 1
ATOM 1574 O O . ALA A 1 197 ? -15.572 -15.457 1.863 1.00 98.56 197 ALA A O 1
ATOM 1575 N N . ALA A 1 198 ? -15.316 -13.914 3.468 1.00 98.62 198 ALA A N 1
ATOM 1576 C CA . ALA A 1 198 ? -16.358 -13.046 2.947 1.00 98.62 198 ALA A CA 1
ATOM 1577 C C . ALA A 1 198 ? -15.954 -12.341 1.642 1.00 98.62 198 ALA A C 1
ATOM 1579 O O . ALA A 1 198 ? -16.769 -12.278 0.720 1.00 98.62 198 ALA A O 1
ATOM 1580 N N . MET A 1 199 ? -14.713 -11.863 1.523 1.00 98.69 199 MET A N 1
ATOM 1581 C CA . MET A 1 199 ? -14.184 -11.271 0.288 1.00 98.69 199 MET A CA 1
ATOM 1582 C C . MET A 1 199 ? -14.193 -12.289 -0.861 1.00 98.69 199 MET A C 1
ATOM 1584 O O . MET A 1 199 ? -14.718 -11.993 -1.936 1.00 98.69 199 MET A O 1
ATOM 1588 N N . ARG A 1 200 ? -13.731 -13.524 -0.610 1.00 98.38 200 ARG A N 1
ATOM 1589 C CA . ARG A 1 200 ? -13.731 -14.627 -1.589 1.00 98.38 200 ARG A CA 1
ATOM 1590 C C . ARG A 1 200 ? -15.119 -15.087 -2.010 1.00 98.38 200 ARG A C 1
ATOM 1592 O O . ARG A 1 200 ? -15.293 -15.573 -3.122 1.00 98.38 200 ARG A O 1
ATOM 1599 N N . SER A 1 201 ? -16.147 -14.834 -1.198 1.00 98.31 201 SER A N 1
ATOM 1600 C CA . SER A 1 201 ? -17.537 -15.043 -1.629 1.00 98.31 201 SER A CA 1
ATOM 1601 C C . SER A 1 201 ? -17.990 -14.093 -2.754 1.00 98.31 201 SER A C 1
ATOM 1603 O O . SER A 1 201 ? -19.030 -14.332 -3.370 1.00 98.31 201 SER A O 1
ATOM 1605 N N . VAL A 1 202 ? -17.234 -13.018 -3.024 1.00 98.62 202 VAL A N 1
ATOM 1606 C CA . VAL A 1 202 ? -17.555 -11.985 -4.024 1.00 98.62 202 VAL A CA 1
ATOM 1607 C C . VAL A 1 202 ? -16.531 -11.940 -5.165 1.00 98.62 202 VAL A C 1
ATOM 1609 O O . VAL A 1 202 ? -16.944 -11.770 -6.321 1.00 98.62 202 VAL A O 1
ATOM 1612 N N . ASP A 1 203 ? -15.240 -12.096 -4.853 1.00 98.44 203 ASP A N 1
ATOM 1613 C CA . ASP A 1 203 ? -14.109 -12.086 -5.792 1.00 98.44 203 ASP A CA 1
ATOM 1614 C C . ASP A 1 203 ? -13.036 -13.114 -5.385 1.00 98.44 203 ASP A C 1
ATOM 1616 O O . ASP A 1 203 ? -12.370 -12.971 -4.356 1.00 98.44 203 ASP A O 1
ATOM 1620 N N . ASP A 1 204 ? -12.855 -14.144 -6.214 1.00 96.88 204 ASP A N 1
ATOM 1621 C CA . ASP A 1 204 ? -11.870 -15.208 -5.993 1.00 96.88 204 ASP A CA 1
ATOM 1622 C C . ASP A 1 204 ? -10.498 -14.926 -6.633 1.00 96.88 204 ASP A C 1
ATOM 1624 O O . ASP A 1 204 ? -9.539 -15.657 -6.411 1.00 96.88 204 ASP A O 1
ATOM 1628 N N . GLU A 1 205 ? -10.353 -13.873 -7.433 1.00 96.69 205 GLU A N 1
ATOM 1629 C CA . GLU A 1 205 ? -9.187 -13.699 -8.303 1.00 96.69 205 GLU A CA 1
ATOM 1630 C C . GLU A 1 205 ? -8.175 -12.702 -7.749 1.00 96.69 205 GLU A C 1
ATOM 1632 O O . GLU A 1 205 ? -6.977 -12.993 -7.714 1.00 96.69 205 GLU A O 1
ATOM 1637 N N . LYS A 1 206 ? -8.636 -11.533 -7.298 1.00 98.38 206 LYS A N 1
ATOM 1638 C CA . LYS A 1 206 ? -7.729 -10.436 -6.930 1.00 98.38 206 LYS A CA 1
ATOM 1639 C C . LYS A 1 206 ? -6.929 -10.712 -5.663 1.00 98.38 206 LYS A C 1
ATOM 1641 O O . LYS A 1 206 ? -7.315 -11.536 -4.829 1.00 98.38 206 LYS A O 1
ATOM 1646 N N . ILE A 1 207 ? -5.810 -10.004 -5.508 1.00 98.62 207 ILE A N 1
ATOM 1647 C CA . ILE A 1 207 ? -4.934 -10.159 -4.346 1.00 98.62 207 ILE A CA 1
ATOM 1648 C C . ILE A 1 207 ? -5.635 -9.612 -3.098 1.00 98.62 207 ILE A C 1
ATOM 1650 O O . ILE A 1 207 ? -6.180 -8.508 -3.115 1.00 98.62 207 ILE A O 1
ATOM 1654 N N . VAL A 1 208 ? -5.600 -10.375 -2.007 1.00 98.81 208 VAL A N 1
ATOM 1655 C CA . VAL A 1 208 ? -5.950 -9.869 -0.674 1.00 98.81 208 VAL A CA 1
ATOM 1656 C C . VAL A 1 208 ? -4.659 -9.497 0.045 1.00 98.81 208 VAL A C 1
ATOM 1658 O O . VAL A 1 208 ? -3.821 -10.361 0.311 1.00 98.81 208 VAL A O 1
ATOM 1661 N N . PHE A 1 209 ? -4.498 -8.208 0.320 1.00 98.81 209 PHE A N 1
ATOM 1662 C CA . PHE A 1 209 ? -3.404 -7.664 1.109 1.00 98.81 209 PHE A CA 1
ATOM 1663 C C . PHE A 1 209 ? -3.807 -7.623 2.587 1.00 98.81 209 PHE A C 1
ATOM 1665 O O . PHE A 1 209 ? -4.945 -7.279 2.921 1.00 98.81 209 PHE A O 1
ATOM 1672 N N . TYR A 1 210 ? -2.891 -8.006 3.467 1.00 98.56 210 TYR A N 1
ATOM 1673 C CA . TYR A 1 210 ? -3.099 -8.013 4.914 1.00 98.56 210 TYR A CA 1
ATOM 1674 C C . TYR A 1 210 ? -1.849 -7.506 5.621 1.00 98.56 210 TYR A C 1
ATOM 1676 O O . TYR A 1 210 ? -0.735 -7.831 5.209 1.00 98.56 210 TYR A O 1
ATOM 1684 N N . GLU A 1 211 ? -2.046 -6.761 6.705 1.00 98.00 211 GLU A N 1
ATOM 1685 C CA . GLU A 1 211 ? -0.953 -6.165 7.466 1.00 98.00 211 GLU A CA 1
ATOM 1686 C C . GLU A 1 211 ? -0.712 -6.878 8.811 1.00 98.00 211 GLU A C 1
ATOM 1688 O O . GLU A 1 211 ? -1.642 -7.402 9.433 1.00 98.00 211 GLU A O 1
ATOM 1693 N N . PRO A 1 212 ? 0.538 -6.915 9.294 1.00 96.25 212 PRO A N 1
ATOM 1694 C CA . PRO A 1 212 ? 0.855 -7.143 10.703 1.00 96.25 212 PRO A CA 1
ATOM 1695 C C . PRO A 1 212 ? 0.491 -5.915 11.563 1.00 96.25 212 PRO A C 1
ATOM 1697 O O . PRO A 1 212 ? -0.100 -4.949 11.090 1.00 96.25 212 PRO A O 1
ATOM 1700 N N . LEU A 1 213 ? 0.815 -5.935 12.858 1.00 94.81 213 LEU A N 1
ATOM 1701 C CA . LEU A 1 213 ? 0.526 -4.809 13.759 1.00 94.81 213 LEU A CA 1
ATOM 1702 C C . LEU A 1 213 ? 1.360 -3.557 13.428 1.00 94.81 213 LEU A C 1
ATOM 1704 O O . LEU A 1 213 ? 2.562 -3.654 13.205 1.00 94.81 213 LEU A O 1
ATOM 1708 N N . THR A 1 214 ? 0.747 -2.371 13.558 1.00 89.62 214 THR A N 1
ATOM 1709 C CA . THR A 1 214 ? 1.301 -1.039 13.185 1.00 89.62 214 THR A CA 1
ATOM 1710 C C . THR A 1 214 ? 2.755 -0.747 13.589 1.00 89.62 214 THR A C 1
ATOM 1712 O O . THR A 1 214 ? 3.455 -0.018 12.899 1.00 89.62 214 THR A O 1
ATOM 1715 N N . TYR A 1 215 ? 3.249 -1.270 14.716 1.00 83.19 215 TYR A N 1
ATOM 1716 C CA . TYR A 1 215 ? 4.603 -0.946 15.180 1.00 83.19 215 TYR A CA 1
ATOM 1717 C C . TYR A 1 215 ? 5.701 -1.791 14.527 1.00 83.19 215 TYR A C 1
ATOM 1719 O O . TYR A 1 215 ? 6.859 -1.471 14.763 1.00 83.19 215 TYR A O 1
ATOM 1727 N N . ASP A 1 216 ? 5.364 -2.842 13.767 1.00 72.50 216 ASP A N 1
ATOM 1728 C CA . ASP A 1 216 ? 6.181 -3.565 12.765 1.00 72.50 216 ASP A CA 1
ATOM 1729 C C . ASP A 1 216 ? 7.643 -3.963 13.120 1.00 72.50 216 ASP A C 1
ATOM 1731 O O . ASP A 1 216 ? 8.418 -4.408 12.278 1.00 72.50 216 ASP A O 1
ATOM 1735 N N . VAL A 1 217 ? 8.040 -3.856 14.393 1.00 70.38 217 VAL A N 1
ATOM 1736 C CA . VAL A 1 217 ? 9.433 -3.983 14.873 1.00 70.38 217 VAL A CA 1
ATOM 1737 C C . VAL A 1 217 ? 9.851 -5.407 15.261 1.00 70.38 217 VAL A C 1
ATOM 1739 O O . VAL A 1 217 ? 11.022 -5.646 15.565 1.00 70.38 217 VAL A O 1
ATOM 1742 N N . TRP A 1 218 ? 8.909 -6.347 15.325 1.00 82.12 218 TRP A N 1
ATOM 1743 C CA . TRP A 1 218 ? 9.143 -7.735 15.742 1.00 82.12 218 TRP A CA 1
ATOM 1744 C C . TRP A 1 218 ? 8.748 -8.709 14.638 1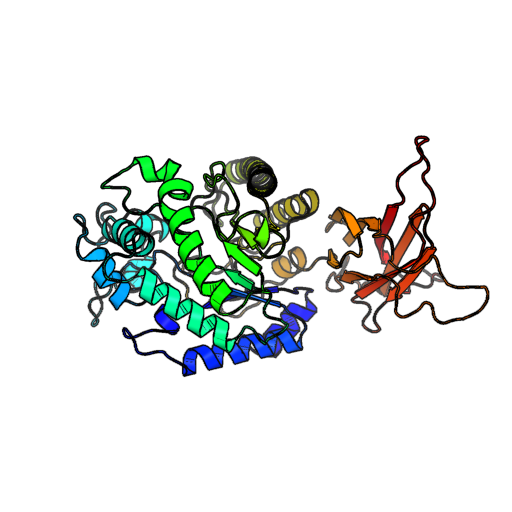.00 82.12 218 TRP A C 1
ATOM 1746 O O . TRP A 1 218 ? 7.883 -8.355 13.835 1.00 82.12 218 TRP A O 1
ATOM 1756 N N . PRO A 1 219 ? 9.318 -9.933 14.613 1.00 90.88 219 PRO A N 1
ATOM 1757 C CA . PRO A 1 219 ? 8.867 -10.985 13.707 1.00 90.88 219 PRO A CA 1
ATOM 1758 C C . PRO A 1 219 ? 7.346 -11.130 13.750 1.00 90.88 219 PRO A C 1
ATOM 1760 O O . PRO A 1 219 ? 6.774 -11.165 14.842 1.00 90.88 219 PRO A O 1
ATOM 1763 N N . VAL A 1 220 ? 6.714 -11.211 12.579 1.00 94.19 220 VAL A N 1
ATOM 1764 C CA . VAL A 1 220 ? 5.249 -11.273 12.480 1.00 94.19 220 VAL A CA 1
ATOM 1765 C C . VAL A 1 220 ? 4.725 -12.534 13.166 1.00 94.19 220 VAL A C 1
ATOM 1767 O O . VAL A 1 220 ? 5.201 -13.640 12.925 1.00 94.19 220 VAL A O 1
ATOM 1770 N N . GLY A 1 221 ? 3.715 -12.390 14.009 1.00 93.75 221 GLY A N 1
ATOM 1771 C CA . GLY A 1 221 ? 3.160 -13.438 14.856 1.00 93.75 221 GLY A CA 1
ATOM 1772 C C . GLY A 1 221 ? 2.125 -14.357 14.207 1.00 93.75 221 GLY A C 1
ATOM 1773 O O . GLY A 1 221 ? 1.517 -15.126 14.947 1.00 93.75 221 GLY A O 1
ATOM 1774 N N . PHE A 1 222 ? 1.895 -14.281 12.890 1.00 94.75 222 PHE A N 1
ATOM 1775 C CA . PHE A 1 222 ? 1.052 -15.237 12.154 1.00 94.75 222 PHE A CA 1
ATOM 1776 C C . PHE A 1 222 ? 1.769 -16.578 11.999 1.00 94.75 222 PHE A C 1
ATOM 1778 O O . PHE A 1 222 ? 2.953 -16.595 11.653 1.00 94.75 222 PHE A O 1
ATOM 1785 N N . ASP A 1 223 ? 1.068 -17.689 12.219 1.00 87.62 223 ASP A N 1
ATOM 1786 C CA . ASP A 1 223 ? 1.654 -19.029 12.071 1.00 87.62 223 ASP A CA 1
ATOM 1787 C C . ASP A 1 223 ? 1.731 -19.460 10.593 1.00 87.62 223 ASP A C 1
ATOM 1789 O O . ASP A 1 223 ? 2.735 -20.030 10.160 1.00 87.62 223 ASP A O 1
ATOM 1793 N N . GLU A 1 224 ? 0.704 -19.123 9.813 1.00 92.19 224 GLU A N 1
ATOM 1794 C CA . GLU A 1 224 ? 0.586 -19.337 8.368 1.00 92.19 224 GLU A CA 1
ATOM 1795 C C . GLU A 1 224 ? -0.155 -18.161 7.717 1.00 92.19 224 GLU A C 1
ATOM 1797 O O . GLU A 1 224 ? -0.555 -17.218 8.400 1.00 92.19 224 GLU A O 1
ATOM 1802 N N . ASN A 1 225 ? -0.315 -18.179 6.393 1.00 95.94 225 ASN A N 1
ATOM 1803 C CA . ASN A 1 225 ? -1.045 -17.146 5.661 1.00 95.94 225 ASN A CA 1
ATOM 1804 C C . ASN A 1 225 ? -2.481 -16.957 6.214 1.00 95.94 225 ASN A C 1
ATOM 1806 O O . ASN A 1 225 ? -3.339 -17.817 5.973 1.00 95.94 225 ASN A O 1
ATOM 1810 N N . PRO A 1 226 ? -2.785 -15.825 6.887 1.00 96.56 226 PRO A N 1
ATOM 1811 C CA . PRO A 1 226 ? -4.044 -15.632 7.609 1.00 96.56 226 PRO A CA 1
ATOM 1812 C C . PRO A 1 226 ? -5.244 -15.395 6.676 1.00 96.56 226 PRO A C 1
ATOM 1814 O O . PRO A 1 226 ? -6.393 -15.402 7.119 1.00 96.56 226 PRO A O 1
ATOM 1817 N N . VAL A 1 227 ? -5.000 -15.197 5.376 1.00 97.19 227 VAL A N 1
ATOM 1818 C CA . VAL A 1 227 ? -6.023 -14.951 4.352 1.00 97.19 227 VAL A CA 1
ATOM 1819 C C . VAL A 1 227 ? -6.124 -16.130 3.379 1.00 97.19 227 VAL A C 1
ATOM 1821 O O . VAL A 1 227 ? -5.951 -15.991 2.169 1.00 97.19 227 VAL A O 1
ATOM 1824 N N . GLY A 1 228 ? -6.428 -17.308 3.930 1.00 93.19 228 GLY A N 1
ATOM 1825 C CA . GLY A 1 228 ? -6.772 -18.506 3.156 1.00 93.19 228 GLY A CA 1
ATOM 1826 C C . GLY A 1 228 ? -5.661 -19.552 3.014 1.00 93.19 228 GLY A C 1
ATOM 1827 O O . GLY A 1 228 ? -5.819 -20.495 2.240 1.00 93.19 228 GLY A O 1
ATOM 1828 N N . GLY A 1 229 ? -4.554 -19.430 3.752 1.00 95.19 229 GLY A N 1
ATOM 1829 C CA . GLY A 1 229 ? -3.514 -20.458 3.785 1.00 95.19 229 GLY A CA 1
ATOM 1830 C C . GLY A 1 229 ? -2.809 -20.672 2.438 1.00 95.19 229 GLY A C 1
ATOM 1831 O O . GLY A 1 229 ? -2.683 -19.763 1.613 1.00 95.19 229 GLY A O 1
ATOM 1832 N N . GLU A 1 230 ? -2.338 -21.899 2.209 1.00 94.94 230 GLU A N 1
ATOM 1833 C CA . GLU A 1 230 ? -1.616 -22.284 0.987 1.00 94.94 230 GLU A CA 1
ATOM 1834 C C . GLU A 1 230 ? -2.478 -22.155 -0.284 1.00 94.94 230 GLU A C 1
ATOM 1836 O O . GLU A 1 230 ? -1.976 -21.733 -1.325 1.00 94.94 230 GLU A O 1
ATOM 1841 N N . GLU A 1 231 ? -3.784 -22.441 -0.198 1.00 95.56 231 GLU A N 1
ATOM 1842 C CA . GLU A 1 231 ? -4.723 -22.377 -1.333 1.00 95.56 231 GLU A CA 1
ATOM 1843 C C . GLU A 1 231 ? -4.760 -20.985 -1.982 1.00 95.56 231 GLU A C 1
ATOM 1845 O O . GLU A 1 231 ? -4.867 -20.852 -3.206 1.00 95.56 231 GLU A O 1
ATOM 1850 N N . TYR A 1 232 ? -4.629 -19.941 -1.163 1.00 96.75 232 TYR A N 1
ATOM 1851 C CA . TYR A 1 232 ? -4.683 -18.552 -1.605 1.00 96.75 232 TYR A CA 1
ATOM 1852 C C . TYR A 1 232 ? -3.324 -17.864 -1.649 1.00 96.75 232 TYR A C 1
ATOM 1854 O O . TYR A 1 232 ? -3.281 -16.690 -2.005 1.00 96.75 232 TYR A O 1
ATOM 1862 N N . ALA A 1 233 ? -2.220 -18.574 -1.391 1.00 95.69 233 ALA A N 1
ATOM 1863 C CA . ALA A 1 233 ? -0.877 -17.991 -1.347 1.00 95.69 233 ALA A CA 1
ATOM 1864 C C . ALA A 1 233 ? -0.525 -17.208 -2.629 1.00 95.69 233 ALA A C 1
ATOM 1866 O O . ALA A 1 233 ? 0.010 -16.105 -2.570 1.00 95.69 233 ALA A O 1
ATOM 1867 N N . ALA A 1 234 ? -0.902 -17.723 -3.804 1.00 95.38 234 ALA A N 1
ATOM 1868 C CA . ALA A 1 234 ? -0.673 -17.050 -5.089 1.00 95.38 234 ALA A CA 1
ATOM 1869 C C . ALA A 1 234 ? -1.526 -15.776 -5.305 1.00 95.38 234 ALA A C 1
ATOM 1871 O O . ALA A 1 234 ? -1.315 -15.051 -6.274 1.00 95.38 234 ALA A O 1
ATOM 1872 N N . ARG A 1 235 ? -2.507 -15.518 -4.432 1.00 96.69 235 ARG A N 1
ATOM 1873 C CA . ARG A 1 235 ? -3.473 -14.406 -4.489 1.00 96.69 235 ARG A CA 1
ATOM 1874 C C . ARG A 1 235 ? -3.599 -13.699 -3.131 1.00 96.69 235 ARG A C 1
ATOM 1876 O O . ARG A 1 235 ? -4.643 -13.129 -2.807 1.00 96.69 235 ARG A O 1
ATOM 1883 N N . SER A 1 236 ? -2.540 -13.728 -2.334 1.00 97.75 236 SER A N 1
ATOM 1884 C CA . SER A 1 236 ? -2.437 -13.024 -1.059 1.00 97.75 236 SER A CA 1
ATOM 1885 C C . SER A 1 236 ? -1.063 -12.394 -0.927 1.00 97.75 236 SER A C 1
ATOM 1887 O O . SER A 1 236 ? -0.072 -12.990 -1.358 1.00 97.75 236 SER A O 1
ATOM 1889 N N . ALA A 1 237 ? -0.990 -11.229 -0.299 1.00 98.06 237 ALA A N 1
ATOM 1890 C CA . ALA A 1 237 ? 0.280 -10.578 -0.034 1.00 98.06 237 ALA A CA 1
ATOM 1891 C C . AL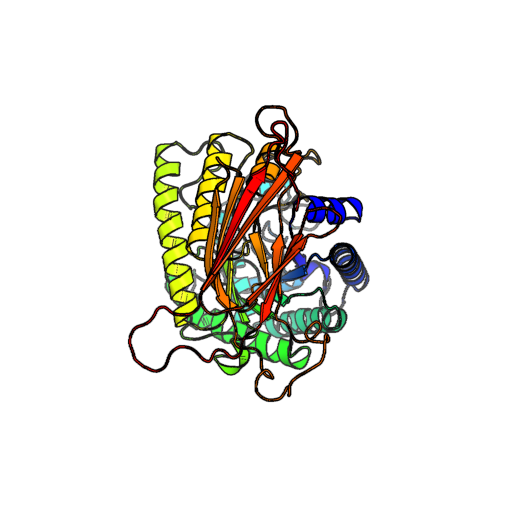A A 1 237 ? 0.295 -9.950 1.356 1.00 98.06 237 ALA A C 1
ATOM 1893 O O . ALA A 1 237 ? -0.633 -9.236 1.723 1.00 98.06 237 ALA A O 1
ATOM 1894 N N . MET A 1 238 ? 1.367 -10.182 2.108 1.00 97.69 238 MET A N 1
ATOM 1895 C CA . MET A 1 238 ? 1.607 -9.428 3.332 1.00 97.69 238 MET A CA 1
ATOM 1896 C C . MET A 1 238 ? 2.024 -8.004 2.950 1.00 97.69 238 MET A C 1
ATOM 1898 O O . MET A 1 238 ? 3.094 -7.809 2.363 1.00 97.69 238 MET A O 1
ATOM 1902 N N . SER A 1 239 ? 1.178 -7.025 3.245 1.00 97.12 239 SER A N 1
ATOM 1903 C CA . SER A 1 239 ? 1.556 -5.618 3.220 1.00 97.12 239 SER A CA 1
ATOM 1904 C C . SER A 1 239 ? 2.227 -5.247 4.542 1.00 97.12 239 SER A C 1
ATOM 1906 O O . SER A 1 239 ? 1.903 -5.808 5.583 1.00 97.12 239 SER A O 1
ATOM 1908 N N . TYR A 1 240 ? 3.248 -4.396 4.502 1.00 95.62 240 TYR A N 1
ATOM 1909 C CA . TYR A 1 240 ? 3.979 -3.965 5.697 1.00 95.62 240 TYR A CA 1
ATOM 1910 C C . TYR A 1 240 ? 4.636 -2.612 5.466 1.00 95.62 240 TYR A C 1
ATOM 1912 O O . TYR A 1 240 ? 4.904 -2.225 4.319 1.00 95.62 240 TYR A O 1
ATOM 1920 N N . HIS A 1 241 ? 4.932 -1.908 6.556 1.00 94.19 241 HIS A N 1
ATOM 1921 C CA . HIS A 1 241 ? 5.464 -0.555 6.503 1.00 94.19 241 HIS A CA 1
ATOM 1922 C C . HIS A 1 241 ? 6.901 -0.499 7.021 1.00 94.19 241 HIS A C 1
ATOM 1924 O O . HIS A 1 241 ? 7.313 -1.269 7.888 1.00 94.19 241 HIS A O 1
ATOM 1930 N N . ILE A 1 242 ? 7.700 0.426 6.484 1.00 89.88 242 ILE A N 1
ATOM 1931 C CA . ILE A 1 242 ? 9.039 0.705 7.015 1.00 89.88 242 ILE A CA 1
ATOM 1932 C C . ILE A 1 242 ? 9.155 2.187 7.352 1.00 89.88 242 ILE A C 1
ATOM 1934 O O . ILE A 1 242 ? 9.337 3.047 6.487 1.00 89.88 242 ILE A O 1
ATOM 1938 N N . TYR A 1 243 ? 9.115 2.448 8.656 1.00 86.69 243 TYR A N 1
ATOM 1939 C CA . TYR A 1 243 ? 9.417 3.731 9.266 1.00 86.69 243 TYR A CA 1
ATOM 1940 C C . TYR A 1 243 ? 10.439 3.536 10.379 1.00 86.69 243 TYR A C 1
ATOM 1942 O O . TYR A 1 243 ? 10.189 2.820 11.349 1.00 86.69 243 TYR A O 1
ATOM 1950 N N . CYS A 1 244 ? 11.594 4.195 10.274 1.00 80.88 244 CYS A N 1
ATOM 1951 C CA . CYS A 1 244 ? 12.581 4.117 11.340 1.00 80.88 244 CYS A CA 1
ATOM 1952 C C . CYS A 1 244 ? 12.050 4.804 12.616 1.00 80.88 244 CYS A C 1
ATOM 1954 O O . CYS A 1 244 ? 11.886 6.028 12.627 1.00 80.88 244 CYS A O 1
ATOM 1956 N N . PRO A 1 245 ? 11.903 4.088 13.747 1.00 72.81 245 PRO A N 1
ATOM 1957 C CA . PRO A 1 245 ? 11.365 4.659 14.986 1.00 72.81 245 PRO A CA 1
ATOM 1958 C C . PRO A 1 245 ? 12.314 5.669 15.655 1.00 72.81 245 PRO A C 1
ATOM 1960 O O . PRO A 1 245 ? 11.934 6.366 16.595 1.00 72.81 245 PRO A O 1
ATOM 1963 N N . LEU A 1 246 ? 13.574 5.737 15.207 1.00 70.12 246 LEU A N 1
ATOM 1964 C CA . LEU A 1 246 ? 14.573 6.698 15.684 1.00 70.12 246 LEU A CA 1
ATOM 1965 C C . LEU A 1 246 ? 14.562 8.012 14.883 1.00 70.12 246 LEU A C 1
ATOM 1967 O O . LEU A 1 246 ? 15.234 8.968 15.284 1.00 70.12 246 LEU A O 1
ATOM 1971 N N . ALA A 1 247 ? 13.829 8.068 13.766 1.00 62.59 247 ALA A N 1
ATOM 1972 C CA . ALA A 1 247 ? 13.700 9.255 12.935 1.00 62.59 247 ALA A CA 1
ATOM 1973 C C . ALA A 1 247 ? 12.544 10.139 13.437 1.00 62.59 247 ALA A C 1
ATOM 1975 O O . ALA A 1 247 ? 11.383 9.758 13.412 1.00 62.59 247 ALA A O 1
ATOM 1976 N N . GLY A 1 248 ? 12.864 11.352 13.893 1.00 53.81 248 GLY A N 1
ATOM 1977 C CA . GLY A 1 248 ? 11.912 12.397 14.294 1.00 53.81 248 GLY A CA 1
ATOM 1978 C C . GLY A 1 248 ? 11.772 13.497 13.235 1.00 53.81 248 GLY A C 1
ATOM 1979 O O . GLY A 1 248 ? 11.853 14.686 13.559 1.00 53.81 248 GLY A O 1
ATOM 1980 N N . GLY A 1 249 ? 11.672 13.114 11.958 1.00 56.56 249 GLY A N 1
ATOM 1981 C CA . GLY A 1 249 ? 11.579 14.036 10.819 1.00 56.56 249 GLY A CA 1
ATOM 1982 C C . GLY A 1 249 ? 12.848 14.866 10.565 1.00 56.56 249 GLY A C 1
ATOM 1983 O O . GLY A 1 249 ? 13.972 14.451 10.874 1.00 56.56 249 GLY A O 1
ATOM 1984 N N . ASN A 1 250 ? 12.670 16.080 10.031 1.00 49.38 250 ASN A N 1
ATOM 1985 C CA . ASN A 1 250 ? 13.739 16.964 9.524 1.00 49.38 250 ASN A CA 1
ATOM 1986 C C . ASN A 1 250 ? 14.796 17.400 10.556 1.00 49.38 250 ASN A C 1
ATOM 1988 O O . ASN A 1 250 ? 15.828 17.964 10.191 1.00 49.38 250 ASN A O 1
ATOM 1992 N N . THR A 1 251 ? 14.563 17.154 11.848 1.00 56.19 251 THR A N 1
ATOM 1993 C CA . THR A 1 251 ? 15.488 17.518 12.937 1.00 56.19 251 THR A CA 1
ATOM 1994 C C . THR A 1 251 ? 16.299 16.339 13.475 1.00 56.19 251 THR A C 1
ATOM 1996 O O . THR A 1 251 ? 17.091 16.513 14.404 1.00 56.19 251 THR A O 1
ATOM 1999 N N . THR A 1 252 ? 16.146 15.151 12.880 1.00 66.56 252 THR A N 1
ATOM 2000 C CA . THR A 1 252 ? 16.832 13.929 13.314 1.00 66.56 252 THR A CA 1
ATOM 2001 C C . THR A 1 252 ? 18.356 14.093 13.231 1.00 66.56 252 THR A C 1
ATOM 2003 O O . THR A 1 252 ? 18.891 14.312 12.137 1.00 66.56 252 THR A O 1
ATOM 2006 N N . PRO A 1 253 ? 19.091 13.967 14.355 1.00 73.69 253 PRO A N 1
ATOM 2007 C CA . PRO A 1 253 ? 20.548 14.005 14.362 1.00 73.69 253 PRO A CA 1
ATOM 2008 C C . PRO A 1 253 ? 21.160 12.959 13.425 1.00 73.69 253 PRO A C 1
ATOM 2010 O O . PRO A 1 253 ? 20.695 11.823 13.371 1.00 73.69 253 PRO A O 1
ATOM 2013 N N . LEU A 1 254 ? 22.273 13.298 12.764 1.00 75.88 254 LEU A N 1
ATOM 2014 C CA . LEU A 1 254 ? 22.965 12.396 11.828 1.00 75.88 254 LEU A CA 1
ATOM 2015 C C . LEU A 1 254 ? 23.281 11.016 12.434 1.00 75.88 254 LEU A C 1
ATOM 2017 O O . LEU A 1 254 ? 23.181 10.009 11.746 1.00 75.88 254 LEU A O 1
ATOM 2021 N N . VAL A 1 255 ? 23.633 10.959 13.723 1.00 78.56 255 VAL A N 1
ATOM 2022 C CA . VAL A 1 255 ? 23.907 9.689 14.416 1.00 78.56 255 VAL A CA 1
ATOM 2023 C C . VAL A 1 255 ? 22.677 8.780 14.491 1.00 78.56 255 VAL A C 1
ATOM 2025 O O . VAL A 1 255 ? 22.820 7.569 14.374 1.00 78.56 255 VAL A O 1
ATOM 2028 N N . LEU A 1 256 ? 21.479 9.353 14.648 1.00 78.75 256 LEU A N 1
ATOM 2029 C CA . LEU A 1 256 ? 20.233 8.591 14.657 1.00 78.75 256 LEU A CA 1
ATOM 2030 C C . LEU A 1 256 ? 19.845 8.154 13.246 1.00 78.75 256 LEU A C 1
ATOM 2032 O O . LEU A 1 256 ? 19.428 7.017 13.086 1.00 78.75 256 LEU A O 1
ATOM 2036 N N . LYS A 1 257 ? 20.093 8.985 12.224 1.00 74.12 257 LYS A N 1
ATOM 2037 C CA . LYS A 1 257 ? 19.923 8.571 10.820 1.00 74.12 257 LYS A CA 1
ATOM 2038 C C . LYS A 1 257 ? 20.828 7.387 10.458 1.00 74.12 257 LYS A C 1
ATOM 2040 O O . LYS A 1 257 ? 20.372 6.410 9.892 1.00 74.12 257 LYS A O 1
ATOM 2045 N N . LEU A 1 258 ? 22.100 7.410 10.863 1.00 78.50 258 LEU A N 1
ATOM 2046 C CA . LEU A 1 258 ? 23.000 6.268 10.643 1.00 78.50 258 LEU A CA 1
ATOM 2047 C C . LEU A 1 258 ? 22.571 5.012 11.415 1.00 78.50 258 LEU A C 1
ATOM 2049 O O . LEU A 1 258 ? 22.807 3.902 10.948 1.00 78.50 258 LEU A O 1
ATOM 2053 N N . ALA A 1 259 ? 21.958 5.171 12.592 1.00 82.94 259 ALA A N 1
ATOM 2054 C CA . ALA A 1 259 ? 21.367 4.047 13.310 1.00 82.94 259 ALA A CA 1
ATOM 2055 C C . ALA A 1 259 ? 20.137 3.492 12.570 1.00 82.94 259 ALA A C 1
ATOM 2057 O O . ALA A 1 259 ? 20.003 2.272 12.497 1.00 82.94 259 ALA A O 1
ATOM 2058 N N . CYS A 1 260 ? 19.305 4.360 11.978 1.00 83.56 260 CYS A N 1
ATOM 2059 C CA . CYS A 1 260 ? 18.165 3.960 11.149 1.00 83.56 260 CYS A CA 1
ATOM 2060 C C . CYS A 1 260 ? 18.579 3.048 10.002 1.00 83.56 260 CYS A C 1
ATOM 2062 O O . CYS A 1 260 ? 17.992 1.992 9.863 1.00 83.56 260 CYS A O 1
ATOM 2064 N N . GLN A 1 261 ? 19.676 3.342 9.304 1.00 84.19 261 GLN A N 1
ATOM 2065 C CA . GLN A 1 261 ? 20.143 2.491 8.199 1.00 84.19 261 GLN A CA 1
ATOM 2066 C C . GLN A 1 261 ? 20.398 1.027 8.606 1.00 84.19 261 GLN A C 1
ATOM 2068 O O . GLN A 1 261 ? 20.211 0.100 7.820 1.00 84.19 261 GLN A O 1
ATOM 2073 N N . GLY A 1 262 ? 20.841 0.797 9.848 1.00 85.38 262 GLY A N 1
ATOM 2074 C CA . GLY A 1 262 ? 20.982 -0.556 10.389 1.00 85.38 262 GLY A CA 1
ATOM 2075 C C . GLY A 1 262 ? 19.640 -1.196 10.752 1.00 85.38 262 GLY A C 1
ATOM 2076 O O . GLY A 1 262 ? 19.466 -2.393 10.540 1.00 85.38 262 GLY A O 1
ATOM 2077 N N . VAL A 1 263 ? 18.707 -0.402 11.284 1.00 87.44 263 VAL A N 1
ATOM 2078 C CA . VAL A 1 263 ? 17.340 -0.834 11.620 1.00 87.44 263 VAL A CA 1
ATOM 2079 C C . VAL A 1 263 ? 16.558 -1.178 10.354 1.00 87.44 263 VAL A C 1
ATOM 2081 O O . VAL A 1 263 ? 15.949 -2.239 10.299 1.00 87.44 263 VAL A O 1
ATOM 2084 N N . ASP A 1 264 ? 16.644 -0.348 9.316 1.00 89.88 264 ASP A N 1
ATOM 2085 C CA . ASP A 1 264 ? 15.973 -0.561 8.037 1.00 89.88 264 ASP A CA 1
ATOM 2086 C C . ASP A 1 264 ? 16.436 -1.876 7.406 1.00 89.88 264 ASP A C 1
ATOM 2088 O O . ASP A 1 264 ? 15.613 -2.702 7.015 1.00 89.88 264 ASP A O 1
ATOM 2092 N N . TRP A 1 265 ? 17.750 -2.136 7.370 1.00 91.06 265 TRP A N 1
ATOM 2093 C CA . TRP A 1 265 ? 18.270 -3.410 6.862 1.00 91.06 265 TRP A CA 1
ATOM 2094 C C . TRP A 1 265 ? 17.694 -4.616 7.614 1.00 91.06 265 TRP A C 1
ATOM 2096 O O . TRP A 1 265 ? 17.322 -5.609 6.984 1.00 91.06 265 TRP A O 1
ATOM 2106 N N . ASP A 1 266 ? 17.622 -4.530 8.943 1.00 90.50 266 ASP A N 1
ATOM 2107 C CA . ASP A 1 266 ? 17.074 -5.592 9.785 1.00 90.50 266 ASP A CA 1
ATOM 2108 C C . ASP A 1 266 ? 15.572 -5.786 9.530 1.00 90.50 266 ASP A C 1
ATOM 2110 O O . ASP A 1 266 ? 15.120 -6.921 9.403 1.00 90.50 266 ASP A O 1
ATOM 2114 N N . PHE A 1 267 ? 14.815 -4.703 9.333 1.00 91.25 267 PHE A N 1
ATOM 2115 C CA . PHE A 1 267 ? 13.392 -4.762 8.990 1.00 91.25 267 PHE A CA 1
ATOM 2116 C C . PHE A 1 267 ? 13.171 -5.461 7.648 1.00 91.25 267 PHE A C 1
ATOM 2118 O O . PHE A 1 267 ? 12.418 -6.430 7.590 1.00 91.25 267 PHE A O 1
ATOM 2125 N N . PHE A 1 268 ? 13.872 -5.056 6.582 1.00 93.62 268 PHE A N 1
ATOM 2126 C CA . PHE A 1 268 ? 13.782 -5.742 5.284 1.00 93.62 268 PHE A CA 1
ATOM 2127 C C . PHE A 1 268 ? 14.122 -7.230 5.408 1.00 93.62 268 PHE A C 1
ATOM 2129 O O . PHE A 1 268 ? 13.404 -8.084 4.880 1.00 93.62 268 PHE A O 1
ATOM 2136 N N . HIS A 1 269 ? 15.202 -7.547 6.129 1.00 93.50 269 HIS A N 1
ATOM 2137 C CA . HIS A 1 269 ? 15.623 -8.924 6.346 1.00 93.50 269 HIS A CA 1
ATOM 2138 C C . HIS A 1 269 ? 14.537 -9.750 7.042 1.00 93.50 269 HIS A C 1
ATOM 2140 O O . HIS A 1 269 ? 14.190 -10.834 6.568 1.00 93.50 269 HIS A O 1
ATOM 2146 N N . GLN A 1 270 ? 13.989 -9.226 8.140 1.00 93.81 270 GLN A N 1
ATOM 2147 C CA . GLN A 1 270 ? 12.950 -9.884 8.922 1.00 93.81 270 GLN A CA 1
ATOM 2148 C C . GLN A 1 270 ? 11.648 -10.034 8.125 1.00 93.81 270 GLN A C 1
ATOM 2150 O O . GLN A 1 270 ? 11.130 -11.143 8.037 1.00 93.81 270 GLN A O 1
ATOM 2155 N N . ARG A 1 271 ? 11.151 -8.981 7.460 1.00 94.56 271 ARG A N 1
ATOM 2156 C CA . ARG A 1 271 ? 9.912 -9.042 6.657 1.00 94.56 271 ARG A CA 1
ATOM 2157 C C . ARG A 1 271 ? 10.004 -10.058 5.520 1.00 94.56 271 ARG A C 1
ATOM 2159 O O . ARG A 1 271 ? 9.085 -10.851 5.340 1.00 94.56 271 ARG A O 1
ATOM 2166 N N . VAL A 1 272 ? 11.130 -10.130 4.806 1.00 94.62 272 VAL A N 1
ATOM 2167 C CA . VAL A 1 272 ? 11.324 -11.150 3.757 1.00 94.62 272 VAL A CA 1
ATOM 2168 C C . VAL A 1 272 ? 11.381 -12.568 4.335 1.00 94.62 272 VAL A C 1
ATOM 2170 O O . VAL A 1 272 ? 10.904 -13.509 3.698 1.00 94.62 272 VAL A O 1
ATOM 2173 N N . GLN A 1 273 ? 11.945 -12.756 5.531 1.00 95.50 273 GLN A N 1
ATOM 2174 C CA . GLN A 1 273 ? 11.894 -14.050 6.218 1.00 95.50 273 GLN A CA 1
ATOM 2175 C C . GLN A 1 273 ? 10.477 -14.416 6.660 1.00 95.50 273 GLN A C 1
ATOM 2177 O O . GLN A 1 273 ? 10.079 -15.569 6.500 1.00 95.50 273 GLN A O 1
ATOM 2182 N N . ASP A 1 274 ? 9.714 -13.449 7.166 1.00 95.88 274 ASP A N 1
ATOM 2183 C CA . ASP A 1 274 ? 8.325 -13.644 7.568 1.00 95.88 274 ASP A CA 1
ATOM 2184 C C . ASP A 1 274 ? 7.453 -14.037 6.374 1.00 95.88 274 ASP A C 1
ATOM 2186 O O . ASP A 1 274 ? 6.761 -15.046 6.457 1.00 95.88 274 ASP A O 1
ATOM 2190 N N . ILE A 1 275 ? 7.577 -13.360 5.228 1.00 95.50 275 ILE A N 1
ATOM 2191 C CA . ILE A 1 275 ? 6.857 -13.720 3.990 1.00 95.50 275 ILE A CA 1
ATOM 2192 C C . ILE A 1 275 ? 7.179 -15.156 3.565 1.00 95.50 275 ILE A C 1
ATOM 2194 O O . ILE A 1 275 ? 6.281 -15.933 3.250 1.00 95.50 275 ILE A O 1
ATOM 2198 N N . LYS A 1 276 ? 8.460 -15.549 3.601 1.00 94.81 276 LYS A N 1
ATOM 2199 C CA . LYS A 1 276 ? 8.873 -16.922 3.263 1.00 94.81 276 LYS A CA 1
ATOM 2200 C C . LYS A 1 276 ? 8.311 -17.965 4.226 1.00 94.81 276 LYS A C 1
ATOM 2202 O O . LYS A 1 276 ? 8.063 -19.091 3.807 1.00 94.81 276 LYS A O 1
ATOM 2207 N N . ARG A 1 277 ? 8.173 -17.617 5.506 1.00 95.69 277 ARG A N 1
ATOM 2208 C CA . ARG A 1 277 ? 7.661 -18.510 6.551 1.00 95.69 277 ARG A CA 1
ATOM 2209 C C . ARG A 1 277 ? 6.141 -18.646 6.491 1.00 95.69 277 ARG A C 1
ATOM 2211 O O . ARG A 1 277 ? 5.645 -19.757 6.607 1.00 95.69 277 ARG A O 1
ATOM 2218 N N . ILE A 1 278 ? 5.440 -17.527 6.337 1.00 95.69 278 ILE A N 1
ATOM 2219 C CA . ILE A 1 278 ? 3.975 -17.425 6.345 1.00 95.69 278 ILE A CA 1
ATOM 2220 C C . ILE A 1 278 ? 3.388 -17.926 5.016 1.00 95.69 278 ILE A C 1
ATOM 2222 O O . ILE A 1 278 ? 2.336 -18.564 5.003 1.00 95.69 278 ILE A O 1
ATOM 2226 N N . GLY A 1 279 ? 4.098 -17.694 3.910 1.00 94.81 279 GLY A N 1
ATOM 2227 C CA . GLY A 1 279 ? 3.651 -18.013 2.560 1.00 94.81 279 GLY A CA 1
ATOM 2228 C C . GLY A 1 279 ? 2.866 -16.869 1.914 1.00 94.81 279 GLY A C 1
ATOM 2229 O O . GLY A 1 279 ? 2.312 -16.002 2.583 1.00 94.81 279 GLY A O 1
ATOM 2230 N N . GLY A 1 280 ? 2.824 -16.883 0.582 1.00 95.06 280 GLY A N 1
ATOM 2231 C CA . GLY A 1 280 ? 2.229 -15.825 -0.233 1.00 95.06 280 GLY A CA 1
ATOM 2232 C C . GLY A 1 280 ? 3.238 -14.794 -0.739 1.00 95.06 280 GLY A C 1
ATOM 2233 O O . GLY A 1 280 ? 4.450 -15.012 -0.692 1.00 95.06 280 GLY A O 1
ATOM 2234 N N . GLY A 1 281 ? 2.733 -13.692 -1.293 1.00 95.81 281 GLY A N 1
ATOM 2235 C CA . GLY A 1 281 ? 3.544 -12.544 -1.697 1.00 95.81 281 GLY A CA 1
ATOM 2236 C C . GLY A 1 281 ? 3.809 -11.575 -0.543 1.00 95.81 281 GLY A C 1
ATOM 2237 O O . GLY A 1 281 ? 3.305 -11.738 0.567 1.00 95.81 281 GLY A O 1
ATOM 2238 N N . GLY A 1 282 ? 4.555 -10.509 -0.817 1.00 96.00 282 GLY A N 1
ATOM 2239 C CA . GLY A 1 282 ? 4.645 -9.381 0.103 1.00 96.00 282 GLY A CA 1
ATOM 2240 C C . GLY A 1 282 ? 5.019 -8.087 -0.600 1.00 96.00 282 GLY A C 1
ATOM 2241 O O . GLY A 1 282 ? 5.601 -8.105 -1.688 1.00 96.00 282 GLY A O 1
ATOM 2242 N N . MET A 1 283 ? 4.640 -6.966 0.004 1.00 97.50 283 MET A N 1
ATOM 2243 C CA . MET A 1 283 ? 4.820 -5.637 -0.570 1.00 97.50 283 MET A CA 1
ATOM 2244 C C . MET A 1 283 ? 5.002 -4.595 0.532 1.00 97.50 283 MET A C 1
ATOM 2246 O O . MET A 1 283 ? 4.252 -4.582 1.500 1.00 97.50 283 MET A O 1
ATOM 2250 N N . MET A 1 284 ? 5.965 -3.689 0.356 1.00 97.62 284 MET A N 1
ATOM 2251 C CA . MET A 1 284 ? 6.137 -2.544 1.250 1.00 97.62 284 MET A CA 1
ATOM 2252 C C . MET A 1 284 ? 5.151 -1.438 0.851 1.00 97.62 284 MET A C 1
ATOM 2254 O O . MET A 1 284 ? 5.453 -0.585 0.013 1.00 97.62 284 MET A O 1
ATOM 2258 N N . THR A 1 285 ? 3.935 -1.488 1.381 1.00 97.69 285 THR A N 1
ATOM 2259 C CA . THR A 1 285 ? 2.821 -0.607 0.986 1.00 97.69 285 THR A CA 1
ATOM 2260 C C . THR A 1 285 ? 2.955 0.817 1.507 1.00 97.69 285 THR A C 1
ATOM 2262 O O . THR A 1 285 ? 2.290 1.712 0.986 1.00 97.69 285 THR A O 1
ATOM 2265 N N . GLU A 1 286 ? 3.866 1.050 2.451 1.00 95.25 286 GLU A N 1
ATOM 2266 C CA . GLU A 1 286 ? 4.153 2.387 2.943 1.00 95.25 286 GLU A CA 1
ATOM 2267 C C . GLU A 1 286 ? 5.580 2.518 3.481 1.00 95.25 286 GLU A C 1
ATOM 2269 O O . GLU A 1 286 ? 6.109 1.646 4.170 1.00 95.25 286 GLU A O 1
ATOM 2274 N N . TRP A 1 287 ? 6.227 3.625 3.132 1.00 93.25 287 TRP A N 1
ATOM 2275 C CA . TRP A 1 287 ? 7.525 4.036 3.658 1.00 93.25 287 TRP A CA 1
ATOM 2276 C C . TRP A 1 287 ? 7.786 5.495 3.278 1.00 93.25 287 TRP A C 1
ATOM 2278 O O . TRP A 1 287 ? 7.124 6.069 2.406 1.00 93.25 287 TRP A O 1
ATOM 2288 N N . GLY A 1 288 ? 8.823 6.085 3.866 1.00 89.00 288 GLY A N 1
ATOM 2289 C CA . GLY A 1 288 ? 9.276 7.424 3.511 1.00 89.00 288 GLY A CA 1
ATOM 2290 C C . GLY A 1 288 ? 8.915 8.436 4.583 1.00 89.00 288 GLY A C 1
ATOM 2291 O O . GLY A 1 288 ? 9.523 8.425 5.647 1.00 89.00 288 GLY A O 1
ATOM 2292 N N . SER A 1 289 ? 7.988 9.354 4.290 1.00 84.44 289 SER A N 1
ATOM 2293 C CA . SER A 1 289 ? 7.730 10.525 5.140 1.00 84.44 289 SER A CA 1
ATOM 2294 C C . SER A 1 289 ? 8.989 11.391 5.370 1.00 84.44 289 SER A C 1
ATOM 2296 O O . SER A 1 289 ? 9.321 11.796 6.486 1.00 84.44 289 SER A O 1
ATOM 2298 N N . LEU A 1 290 ? 9.721 11.675 4.289 1.00 85.31 290 LEU A N 1
ATOM 2299 C CA . LEU A 1 290 ? 11.005 12.386 4.311 1.00 85.31 290 LEU A CA 1
ATOM 2300 C C . LEU A 1 290 ? 10.940 13.691 3.507 1.00 85.31 290 LEU A C 1
ATOM 2302 O O . LEU A 1 290 ? 10.170 13.791 2.554 1.00 85.31 290 LEU A O 1
ATOM 2306 N N . SER A 1 291 ? 11.730 14.713 3.856 1.00 84.94 291 SER A N 1
ATOM 2307 C CA . SER A 1 291 ? 11.716 15.990 3.122 1.00 84.94 291 SER A CA 1
ATOM 2308 C C . SER A 1 291 ? 12.529 15.970 1.823 1.00 84.94 291 SER A C 1
ATOM 2310 O O . SER A 1 291 ? 13.116 14.965 1.435 1.00 84.94 291 SER A O 1
ATOM 2312 N N . ASN A 1 292 ? 12.588 17.120 1.143 1.00 87.06 292 ASN A N 1
ATOM 2313 C CA . ASN A 1 292 ? 13.435 17.340 -0.034 1.00 87.06 292 ASN A CA 1
ATOM 2314 C C . ASN A 1 292 ? 14.879 17.769 0.312 1.00 87.06 292 ASN A C 1
ATOM 2316 O O . ASN A 1 292 ? 15.550 18.376 -0.520 1.00 87.06 292 ASN A O 1
ATOM 2320 N N . SER A 1 293 ? 15.341 17.567 1.552 1.00 86.94 293 SER A N 1
ATOM 2321 C CA . SER A 1 293 ? 16.712 17.920 1.952 1.00 86.94 293 SER A CA 1
ATOM 2322 C C . SER A 1 293 ? 17.730 16.883 1.464 1.00 86.94 293 SER A C 1
ATOM 2324 O O . SER A 1 293 ? 17.418 15.699 1.417 1.00 86.94 293 SER A O 1
ATOM 2326 N N . ASP A 1 294 ? 18.974 17.283 1.175 1.00 88.31 294 ASP A N 1
ATOM 2327 C CA . ASP A 1 294 ? 20.018 16.363 0.680 1.00 88.31 294 ASP A CA 1
ATOM 2328 C C . ASP A 1 294 ? 20.210 15.117 1.565 1.00 88.31 294 ASP A C 1
ATOM 2330 O O . ASP A 1 294 ? 20.442 14.018 1.062 1.00 88.31 294 ASP A O 1
ATOM 2334 N N . LEU A 1 295 ? 20.105 15.276 2.891 1.00 84.69 295 LEU A N 1
ATOM 2335 C CA . LEU A 1 295 ? 20.223 14.163 3.837 1.00 84.69 295 LEU A CA 1
ATOM 2336 C C . LEU A 1 295 ? 19.048 13.188 3.733 1.00 84.69 295 LEU A C 1
ATOM 2338 O O . LEU A 1 295 ? 19.251 11.985 3.845 1.00 84.69 295 LEU A O 1
ATOM 2342 N N . ASP A 1 296 ? 17.840 13.700 3.532 1.00 86.19 296 ASP A N 1
ATOM 2343 C CA . ASP A 1 296 ? 16.635 12.884 3.397 1.00 86.19 296 ASP A CA 1
ATOM 2344 C C . ASP A 1 296 ? 16.563 12.220 2.019 1.00 86.19 296 ASP A C 1
ATOM 2346 O O . ASP A 1 296 ? 16.215 11.051 1.916 1.00 86.19 296 ASP A O 1
ATOM 2350 N N . LEU A 1 297 ? 16.999 12.909 0.961 1.00 89.88 297 LEU A N 1
ATOM 2351 C CA . LEU A 1 297 ? 17.149 12.323 -0.373 1.00 89.88 297 LEU A CA 1
ATOM 2352 C C . LEU A 1 297 ? 18.198 11.197 -0.394 1.00 89.88 297 LEU A C 1
ATOM 2354 O O . LEU A 1 297 ? 18.047 10.214 -1.124 1.00 89.88 297 LEU A O 1
ATOM 2358 N N . ALA A 1 298 ? 19.266 11.314 0.402 1.00 89.31 298 ALA A N 1
ATOM 2359 C CA . ALA A 1 298 ? 20.235 10.235 0.582 1.00 89.31 298 ALA A CA 1
ATOM 2360 C C . ALA A 1 298 ? 19.619 9.023 1.300 1.00 89.31 298 ALA A C 1
ATOM 2362 O O . ALA A 1 298 ? 19.918 7.889 0.927 1.00 89.31 298 ALA A O 1
ATOM 2363 N N . GLU A 1 299 ? 18.737 9.263 2.273 1.00 88.75 299 GLU A N 1
ATOM 2364 C CA . GLU A 1 299 ? 18.008 8.208 2.981 1.00 88.75 299 GLU A CA 1
ATOM 2365 C C . GLU A 1 299 ? 16.971 7.518 2.087 1.00 88.75 299 GLU A C 1
ATOM 2367 O O . GLU A 1 299 ? 16.914 6.291 2.047 1.00 88.75 299 GLU A O 1
ATOM 2372 N N . LEU A 1 300 ? 16.239 8.270 1.259 1.00 91.44 300 LEU A N 1
ATOM 2373 C CA . LEU A 1 300 ? 15.354 7.686 0.247 1.00 91.44 300 LEU A CA 1
ATOM 2374 C C . LEU A 1 300 ? 16.116 6.715 -0.662 1.00 91.44 300 LEU A C 1
ATOM 2376 O O . LEU A 1 300 ? 15.674 5.594 -0.894 1.00 91.44 300 LEU A O 1
ATOM 2380 N N . ASN A 1 301 ? 17.299 7.113 -1.138 1.00 93.75 301 ASN A N 1
ATOM 2381 C CA . ASN A 1 301 ? 18.147 6.232 -1.939 1.00 93.75 301 ASN A CA 1
ATOM 2382 C C . ASN A 1 301 ? 18.663 5.018 -1.158 1.00 93.75 301 ASN A C 1
ATOM 2384 O O . ASN A 1 301 ? 18.884 3.970 -1.761 1.00 93.75 301 ASN A O 1
ATOM 2388 N N . HIS A 1 302 ? 18.888 5.137 0.151 1.00 93.12 302 HIS A N 1
ATOM 2389 C CA . HIS A 1 302 ? 19.261 3.997 0.982 1.00 93.12 302 HIS A CA 1
ATOM 2390 C C . HIS A 1 302 ? 18.145 2.945 1.002 1.00 93.12 302 HIS A C 1
ATOM 2392 O O . HIS A 1 302 ? 18.404 1.797 0.641 1.00 93.12 302 HIS A O 1
ATOM 2398 N N . ILE A 1 303 ? 16.911 3.353 1.311 1.00 94.50 303 ILE A N 1
ATOM 2399 C CA . ILE A 1 303 ? 15.749 2.454 1.370 1.00 94.50 303 ILE A CA 1
ATOM 2400 C C . ILE A 1 303 ? 15.440 1.854 -0.009 1.00 94.50 303 ILE A C 1
ATOM 2402 O O . ILE A 1 303 ? 15.235 0.649 -0.121 1.00 94.50 303 ILE A O 1
ATOM 2406 N N . LEU A 1 304 ? 15.500 2.648 -1.084 1.00 96.25 304 LEU A N 1
ATOM 2407 C CA . LEU A 1 304 ? 15.297 2.154 -2.456 1.00 96.25 304 LEU A CA 1
ATOM 2408 C C . LEU A 1 304 ? 16.320 1.086 -2.859 1.00 96.25 304 LEU A C 1
ATOM 2410 O O . LEU A 1 304 ? 15.976 0.125 -3.539 1.00 96.25 304 LEU A O 1
ATOM 2414 N N . ARG A 1 305 ? 17.583 1.229 -2.440 1.00 96.06 305 ARG A N 1
ATOM 2415 C CA . ARG A 1 305 ? 18.601 0.201 -2.697 1.00 96.06 305 ARG A CA 1
ATOM 2416 C C . ARG A 1 305 ? 18.354 -1.065 -1.880 1.00 96.06 305 ARG A C 1
ATOM 2418 O O . ARG A 1 305 ? 18.632 -2.143 -2.389 1.00 96.06 305 ARG A O 1
ATOM 2425 N N . LEU A 1 306 ? 17.841 -0.949 -0.653 1.00 96.38 306 LEU A N 1
ATOM 2426 C CA . LEU A 1 306 ? 17.415 -2.117 0.124 1.00 96.38 306 LEU A CA 1
ATOM 2427 C C . LEU A 1 306 ? 16.234 -2.822 -0.553 1.00 96.38 306 LEU A C 1
ATOM 2429 O O . LEU A 1 306 ? 16.263 -4.042 -0.684 1.00 96.38 306 LEU A O 1
ATOM 2433 N N . ALA A 1 307 ? 15.250 -2.072 -1.053 1.00 97.12 307 ALA A N 1
ATOM 2434 C CA . ALA A 1 307 ? 14.140 -2.637 -1.814 1.00 97.12 307 ALA A CA 1
ATOM 2435 C C . ALA A 1 307 ? 14.624 -3.376 -3.076 1.00 97.12 307 ALA A C 1
ATOM 2437 O O . ALA A 1 307 ? 14.210 -4.511 -3.301 1.00 97.12 307 ALA A O 1
ATOM 2438 N N . ASP A 1 308 ? 15.566 -2.796 -3.830 1.00 97.31 308 ASP A N 1
ATOM 2439 C CA . ASP A 1 308 ? 16.242 -3.451 -4.963 1.00 97.31 308 ASP A CA 1
ATOM 2440 C C . ASP A 1 308 ? 16.982 -4.739 -4.520 1.00 97.31 308 ASP A C 1
ATOM 2442 O O . ASP A 1 308 ? 16.825 -5.799 -5.126 1.00 97.31 308 ASP A O 1
ATOM 2446 N N . ASP A 1 309 ? 17.769 -4.678 -3.437 1.00 96.50 309 ASP A N 1
ATOM 2447 C CA . ASP A 1 309 ? 18.566 -5.808 -2.930 1.00 96.50 309 ASP A CA 1
ATOM 2448 C C . ASP A 1 309 ? 17.704 -6.985 -2.438 1.00 96.50 309 ASP A C 1
ATOM 2450 O O . ASP A 1 309 ? 18.130 -8.138 -2.542 1.00 96.50 309 ASP A O 1
ATOM 2454 N N . TYR A 1 310 ? 16.503 -6.705 -1.926 1.00 96.56 310 TYR A N 1
ATOM 2455 C CA . TYR A 1 310 ? 15.537 -7.705 -1.463 1.00 96.56 310 TYR A CA 1
ATOM 2456 C C . TYR A 1 310 ? 14.432 -8.028 -2.484 1.00 96.56 310 TYR A C 1
ATOM 2458 O O . TYR A 1 310 ? 13.592 -8.880 -2.197 1.00 96.56 310 TYR A O 1
ATOM 2466 N N . LEU A 1 311 ? 14.445 -7.399 -3.668 1.00 95.94 311 LEU A N 1
ATOM 2467 C CA . LEU A 1 311 ? 13.426 -7.538 -4.721 1.00 95.94 311 LEU A CA 1
ATOM 2468 C C . LEU A 1 311 ? 11.996 -7.223 -4.235 1.00 95.94 311 LEU A C 1
ATOM 2470 O O . LEU A 1 311 ? 11.033 -7.900 -4.593 1.00 95.94 311 LEU A O 1
ATOM 2474 N N . VAL A 1 312 ? 11.860 -6.185 -3.412 1.00 95.25 312 VAL A N 1
ATOM 2475 C CA . VAL A 1 312 ? 10.595 -5.770 -2.793 1.00 95.25 312 VAL A CA 1
ATOM 2476 C C . VAL A 1 312 ? 9.941 -4.652 -3.606 1.00 95.25 312 VAL A C 1
ATOM 2478 O O . VAL A 1 312 ? 10.550 -3.615 -3.866 1.00 95.25 312 VAL A O 1
ATOM 2481 N N . SER A 1 313 ? 8.667 -4.837 -3.960 1.00 96.19 313 SER A N 1
ATOM 2482 C CA . SER A 1 313 ? 7.828 -3.763 -4.512 1.00 96.19 313 SER A CA 1
ATOM 2483 C C . SER A 1 313 ? 7.410 -2.787 -3.414 1.00 96.19 313 SER A C 1
ATOM 2485 O O . SER A 1 313 ? 7.206 -3.205 -2.273 1.00 96.19 313 SER A O 1
ATOM 2487 N N . HIS A 1 314 ? 7.255 -1.501 -3.746 1.00 97.19 314 HIS A N 1
ATOM 2488 C CA . HIS A 1 314 ? 7.022 -0.478 -2.729 1.00 97.19 314 HIS A CA 1
ATOM 2489 C C . HIS A 1 314 ? 6.112 0.682 -3.153 1.00 97.19 314 HIS A C 1
ATOM 2491 O O . HIS A 1 314 ? 6.041 1.026 -4.333 1.00 97.19 314 HIS A O 1
ATOM 2497 N N . ILE A 1 315 ? 5.498 1.362 -2.178 1.00 97.75 315 ILE A N 1
ATOM 2498 C CA . ILE A 1 315 ? 4.668 2.564 -2.376 1.00 97.75 315 ILE A CA 1
ATOM 2499 C C . ILE A 1 315 ? 5.088 3.651 -1.374 1.00 97.75 315 ILE A C 1
ATOM 2501 O O . ILE A 1 315 ? 5.190 3.404 -0.180 1.00 97.75 315 ILE A O 1
ATOM 2505 N N . TYR A 1 316 ? 5.394 4.851 -1.875 1.00 95.94 316 TYR A N 1
ATOM 2506 C CA . TYR A 1 316 ? 5.909 5.967 -1.070 1.00 95.94 316 TYR A CA 1
ATOM 2507 C C . TYR A 1 316 ? 4.781 6.775 -0.411 1.00 95.94 316 TYR A C 1
ATOM 2509 O O . TYR A 1 316 ? 3.848 7.193 -1.103 1.00 95.94 316 TYR A O 1
ATOM 2517 N N . TRP A 1 317 ? 4.933 7.101 0.876 1.00 92.25 317 TRP A N 1
ATOM 2518 C CA . TRP A 1 317 ? 4.089 8.054 1.598 1.00 92.25 317 TRP A CA 1
ATOM 2519 C C . TRP A 1 317 ? 4.649 9.485 1.506 1.00 92.25 317 TRP A C 1
ATOM 2521 O O . TRP A 1 317 ? 5.699 9.807 2.067 1.00 92.25 317 TRP A O 1
ATOM 2531 N N . GLN A 1 318 ? 4.004 10.420 0.808 1.00 90.31 318 GLN A N 1
ATOM 2532 C CA . GLN A 1 318 ? 2.782 10.269 0.011 1.00 90.31 318 GLN A CA 1
ATOM 2533 C C . GLN A 1 318 ? 2.780 11.182 -1.223 1.00 90.31 318 GLN A C 1
ATOM 2535 O O . GLN A 1 318 ? 3.608 12.087 -1.364 1.00 90.31 318 GLN A O 1
ATOM 2540 N N . TYR A 1 319 ? 1.831 10.970 -2.138 1.00 91.50 319 TYR A N 1
ATOM 2541 C CA . TYR A 1 319 ? 1.724 11.763 -3.366 1.00 91.50 319 TYR A CA 1
ATOM 2542 C C . TYR A 1 319 ? 1.320 13.223 -3.099 1.00 91.50 319 TYR A C 1
ATOM 2544 O O . TYR A 1 319 ? 2.051 14.150 -3.455 1.00 91.50 319 TYR A O 1
ATOM 2552 N N . LYS A 1 320 ? 0.169 13.442 -2.458 1.00 87.44 320 LYS A N 1
ATOM 2553 C CA . LYS A 1 320 ? -0.403 14.765 -2.180 1.00 87.44 320 LYS A CA 1
ATOM 2554 C C . LYS A 1 320 ? -0.926 14.798 -0.760 1.00 87.44 320 LYS A C 1
ATOM 2556 O O . LYS A 1 320 ? -1.618 13.877 -0.361 1.00 87.44 320 LYS A O 1
ATOM 2561 N N . ASP A 1 321 ? -0.645 15.892 -0.069 1.00 76.81 321 ASP A N 1
ATOM 2562 C CA . ASP A 1 321 ? -1.271 16.185 1.215 1.00 76.81 321 ASP A CA 1
ATOM 2563 C C . ASP A 1 321 ? -2.750 16.548 0.982 1.00 76.81 321 ASP A C 1
ATOM 2565 O O . ASP A 1 321 ? -3.064 17.438 0.181 1.00 76.81 321 ASP A O 1
ATOM 2569 N N . TYR A 1 322 ? -3.646 15.828 1.655 1.00 76.44 322 TYR A N 1
ATOM 2570 C CA . TYR A 1 322 ? -5.090 16.076 1.666 1.00 76.44 322 TYR A CA 1
ATOM 2571 C C . TYR A 1 322 ? -5.598 16.426 3.073 1.00 76.44 322 TYR A C 1
ATOM 2573 O O . TYR A 1 322 ? -6.759 16.177 3.398 1.00 76.44 322 TYR A O 1
ATOM 2581 N N . HIS A 1 323 ? -4.743 17.054 3.884 1.00 70.50 323 HIS A N 1
ATOM 2582 C CA . HIS A 1 323 ? -4.993 17.395 5.282 1.00 70.50 323 HIS A CA 1
ATOM 2583 C C . HIS A 1 323 ? -5.296 16.162 6.146 1.00 70.50 323 HIS A C 1
ATOM 2585 O O . HIS A 1 323 ? -6.172 16.204 7.015 1.00 70.50 323 HIS A O 1
ATOM 2591 N N . ASP A 1 324 ? -4.589 15.061 5.885 1.00 72.31 324 ASP A N 1
ATOM 2592 C CA . ASP A 1 324 ? -4.622 13.859 6.712 1.00 72.31 324 ASP A CA 1
ATOM 2593 C C . ASP A 1 324 ? -3.968 14.115 8.072 1.00 72.31 324 ASP A C 1
ATOM 2595 O O . ASP A 1 324 ? -3.073 14.943 8.216 1.00 72.31 324 ASP A O 1
ATOM 2599 N N . ILE A 1 325 ? -4.431 13.401 9.093 1.00 70.00 325 ILE A N 1
ATOM 2600 C CA . ILE A 1 325 ? -4.064 13.672 10.488 1.00 70.00 325 ILE A CA 1
ATOM 2601 C C . ILE A 1 325 ? -2.598 13.318 10.780 1.00 70.00 325 ILE A C 1
ATOM 2603 O O . ILE A 1 325 ? -1.999 13.894 11.692 1.00 70.00 325 ILE A O 1
ATOM 2607 N N . THR A 1 326 ? -2.014 12.403 10.009 1.00 65.19 326 THR A N 1
ATOM 2608 C CA . THR A 1 326 ? -0.653 11.894 10.211 1.00 65.19 326 THR A CA 1
ATOM 2609 C C . THR A 1 326 ? 0.409 12.776 9.561 1.00 65.19 326 THR A C 1
ATOM 2611 O O . THR A 1 326 ? 1.511 12.891 10.095 1.00 65.19 326 THR A O 1
ATOM 2614 N N . SER A 1 327 ? 0.067 13.497 8.488 1.00 60.31 327 SER A N 1
ATOM 2615 C CA . SER A 1 327 ? 0.990 14.387 7.764 1.00 60.31 327 SER A CA 1
ATOM 2616 C C . SER A 1 327 ? 0.815 15.876 8.074 1.00 60.31 327 SER A C 1
ATOM 2618 O O . SER A 1 327 ? 1.668 16.692 7.703 1.00 60.31 327 SER A O 1
ATOM 2620 N N . THR A 1 328 ? -0.264 16.263 8.765 1.00 49.78 328 THR A N 1
ATOM 2621 C CA . THR A 1 328 ? -0.568 17.653 9.150 1.00 49.78 328 THR A CA 1
ATOM 2622 C C . THR A 1 328 ? 0.418 18.215 10.184 1.00 49.78 328 THR A C 1
ATOM 2624 O O . THR A 1 328 ? 0.127 18.358 11.367 1.00 49.78 328 THR A O 1
ATOM 2627 N N . GLY A 1 329 ? 1.618 18.557 9.725 1.00 48.22 329 GLY A N 1
ATOM 2628 C CA . GLY A 1 329 ? 2.684 19.142 10.539 1.00 48.22 329 GLY A CA 1
ATOM 2629 C C . GLY A 1 329 ? 4.012 19.296 9.799 1.00 48.22 329 GLY A C 1
ATOM 2630 O O . GLY A 1 329 ? 4.777 20.205 10.122 1.00 48.22 329 GLY A O 1
ATOM 2631 N N . ASP A 1 330 ? 4.264 18.480 8.771 1.00 60.81 330 ASP A N 1
ATOM 2632 C CA . ASP A 1 330 ? 5.517 18.503 8.014 1.00 60.81 330 ASP A CA 1
ATOM 2633 C C . ASP A 1 330 ? 5.243 18.715 6.519 1.00 60.81 330 ASP A C 1
ATOM 2635 O O . ASP A 1 330 ? 5.155 17.781 5.723 1.00 60.81 330 ASP A O 1
ATOM 2639 N N . ALA A 1 331 ? 5.131 19.986 6.114 1.00 56.66 331 ALA A N 1
ATOM 2640 C CA . ALA A 1 331 ? 4.892 20.418 4.730 1.00 56.66 331 ALA A CA 1
ATOM 2641 C C . ALA A 1 331 ? 6.038 20.059 3.754 1.00 56.66 331 ALA A C 1
ATOM 2643 O O . ALA A 1 331 ? 6.188 20.687 2.710 1.00 56.66 331 ALA A O 1
ATOM 2644 N N . GLY A 1 332 ? 6.896 19.101 4.098 1.00 67.44 332 GLY A N 1
ATOM 2645 C CA . GLY A 1 332 ? 7.985 18.604 3.280 1.00 67.44 332 GLY A CA 1
ATOM 2646 C C . GLY A 1 332 ? 7.821 17.155 2.830 1.00 67.44 332 GLY A C 1
ATOM 2647 O O . GLY A 1 332 ? 8.570 16.760 1.942 1.00 67.44 332 GLY A O 1
ATOM 2648 N N . ILE A 1 333 ? 6.901 16.367 3.397 1.00 80.06 333 ILE A N 1
ATOM 2649 C CA . ILE A 1 333 ? 6.954 14.903 3.238 1.00 80.06 333 ILE A CA 1
ATOM 2650 C C . ILE A 1 333 ? 6.275 14.371 1.971 1.00 80.06 333 ILE A C 1
ATOM 2652 O O . ILE A 1 333 ? 6.757 13.402 1.381 1.00 80.06 333 ILE A O 1
ATOM 2656 N N . SER A 1 334 ? 5.242 15.049 1.467 1.00 85.75 334 SER A N 1
ATOM 2657 C CA . SER A 1 334 ? 4.582 14.661 0.216 1.00 85.75 334 SER A CA 1
ATOM 2658 C C . SER A 1 334 ? 5.384 15.065 -1.032 1.00 85.75 334 SER A C 1
ATOM 2660 O O . SER A 1 334 ? 6.350 15.832 -0.954 1.00 85.75 334 SER A O 1
ATOM 2662 N N . LEU A 1 335 ? 4.999 14.546 -2.203 1.00 88.44 335 LEU A N 1
ATOM 2663 C CA . LEU A 1 335 ? 5.550 14.995 -3.491 1.00 88.44 335 LEU A CA 1
ATOM 2664 C C . LEU A 1 335 ? 5.021 16.376 -3.901 1.00 88.44 335 LEU A C 1
ATOM 2666 O O . LEU A 1 335 ? 5.702 17.088 -4.637 1.00 88.44 335 LEU A O 1
ATOM 2670 N N . TYR A 1 336 ? 3.840 16.756 -3.403 1.00 87.62 336 TYR A N 1
ATOM 2671 C CA . TYR A 1 336 ? 3.182 18.045 -3.644 1.00 87.62 336 TYR A CA 1
ATOM 2672 C C . TYR A 1 336 ? 2.779 18.749 -2.344 1.00 87.62 336 TYR A C 1
ATOM 2674 O O . TYR 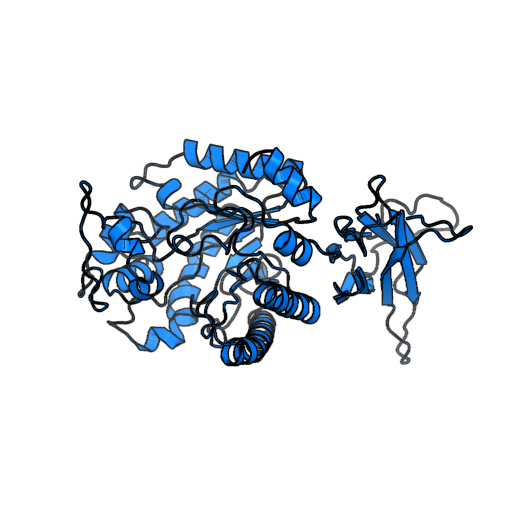A 1 336 ? 1.582 18.958 -2.096 1.00 87.62 336 TYR A O 1
ATOM 2682 N N . PRO A 1 337 ? 3.729 19.156 -1.495 1.00 83.50 337 PRO A N 1
ATOM 2683 C CA . PRO A 1 337 ? 3.387 19.990 -0.354 1.00 83.50 337 PRO A CA 1
ATOM 2684 C C . PRO A 1 337 ? 2.711 21.285 -0.807 1.00 83.50 337 PRO A C 1
ATOM 2686 O O . PRO A 1 337 ? 3.238 22.024 -1.642 1.00 83.50 337 PRO A O 1
ATOM 2689 N N . ASN A 1 338 ? 1.531 21.579 -0.258 1.00 78.88 338 ASN A N 1
ATOM 2690 C CA . ASN A 1 338 ? 0.750 22.770 -0.615 1.00 78.88 338 ASN A CA 1
ATOM 2691 C C . ASN A 1 338 ? 0.502 22.914 -2.135 1.00 78.88 338 ASN A C 1
ATOM 2693 O O . ASN A 1 338 ? 0.396 24.028 -2.652 1.00 78.88 338 ASN A O 1
ATOM 2697 N N . GLY A 1 339 ? 0.457 21.793 -2.867 1.00 82.94 339 GLY A N 1
ATOM 2698 C CA . GLY A 1 339 ? 0.255 21.769 -4.318 1.00 82.94 339 GLY A CA 1
ATOM 2699 C C . GLY A 1 339 ? 1.489 22.116 -5.162 1.00 82.94 339 GLY A C 1
ATOM 2700 O O . GLY A 1 339 ? 1.359 22.219 -6.382 1.00 82.94 339 GLY A O 1
ATOM 2701 N N . VAL A 1 340 ? 2.673 22.278 -4.560 1.00 86.69 340 VAL A N 1
ATOM 2702 C CA . VAL A 1 340 ? 3.935 22.544 -5.273 1.00 86.69 340 VAL A CA 1
ATOM 2703 C C . VAL A 1 340 ? 4.780 21.281 -5.322 1.00 86.69 340 VAL A C 1
ATOM 2705 O O . VAL A 1 340 ? 5.066 20.697 -4.286 1.00 86.69 340 VAL A O 1
ATOM 2708 N N . ILE A 1 341 ? 5.209 20.885 -6.518 1.00 89.75 341 ILE A N 1
ATOM 2709 C CA . ILE A 1 341 ? 6.044 19.700 -6.721 1.00 89.75 341 ILE A CA 1
ATOM 2710 C C . ILE A 1 341 ? 7.435 19.833 -6.075 1.00 89.75 341 ILE A C 1
ATOM 2712 O O . ILE A 1 341 ? 8.074 20.882 -6.157 1.00 89.75 341 ILE A O 1
ATOM 2716 N N . GLN A 1 342 ? 7.928 18.742 -5.485 1.00 89.62 342 GLN A N 1
ATOM 2717 C CA . GLN A 1 342 ? 9.321 18.580 -5.063 1.00 89.62 342 GLN A CA 1
ATOM 2718 C C . GLN A 1 342 ? 10.128 17.784 -6.102 1.00 89.62 342 GLN A C 1
ATOM 2720 O O . GLN A 1 342 ? 10.231 16.560 -6.024 1.00 89.62 342 GLN A O 1
ATOM 2725 N N . ASP A 1 343 ? 10.715 18.480 -7.080 1.00 88.88 343 ASP A N 1
ATOM 2726 C CA . ASP A 1 343 ? 11.388 17.842 -8.222 1.00 88.88 343 ASP A CA 1
ATOM 2727 C C . ASP A 1 343 ? 12.555 16.920 -7.831 1.00 88.88 343 ASP A C 1
ATOM 2729 O O . ASP A 1 343 ? 12.754 15.888 -8.467 1.00 88.88 343 ASP A O 1
ATOM 2733 N N . ASP A 1 344 ? 13.349 17.265 -6.813 1.00 90.00 344 ASP A N 1
ATOM 2734 C CA . ASP A 1 344 ? 14.516 16.448 -6.443 1.00 90.00 344 ASP A CA 1
ATOM 2735 C C . ASP A 1 344 ? 14.108 15.122 -5.794 1.00 90.00 344 ASP A C 1
ATOM 2737 O O . ASP A 1 344 ? 14.680 14.082 -6.118 1.00 90.00 344 ASP A O 1
ATOM 2741 N N . LYS A 1 345 ? 13.050 15.122 -4.982 1.00 90.25 345 LYS A N 1
ATOM 2742 C CA . LYS A 1 345 ? 12.425 13.904 -4.465 1.00 90.25 345 LYS A CA 1
ATOM 2743 C C . LYS A 1 345 ? 11.850 13.045 -5.587 1.00 90.25 345 LYS A C 1
ATOM 2745 O O . LYS A 1 345 ? 12.094 11.842 -5.616 1.00 90.25 345 LYS A O 1
ATOM 2750 N N . VAL A 1 346 ? 11.144 13.654 -6.543 1.00 91.50 346 VAL A N 1
ATOM 2751 C CA . VAL A 1 346 ? 10.622 12.930 -7.713 1.00 91.50 346 VAL A CA 1
ATOM 2752 C C . VAL A 1 346 ? 11.756 12.268 -8.497 1.00 91.50 346 VAL A C 1
ATOM 2754 O O . VAL A 1 346 ? 11.618 11.107 -8.859 1.00 91.50 346 VAL A O 1
ATOM 2757 N N . LYS A 1 347 ? 12.901 12.938 -8.696 1.00 88.31 347 LYS A N 1
ATOM 2758 C CA . LYS A 1 347 ? 14.074 12.335 -9.362 1.00 88.31 347 LYS A CA 1
ATOM 2759 C C . LYS A 1 347 ? 14.624 11.117 -8.620 1.00 88.31 347 LYS A C 1
ATOM 2761 O O . LYS A 1 347 ? 15.105 10.194 -9.260 1.00 88.31 347 LYS A O 1
ATOM 2766 N N . VAL A 1 348 ? 14.574 11.105 -7.288 1.00 92.25 348 VAL A N 1
ATOM 2767 C CA . VAL A 1 348 ? 15.024 9.944 -6.503 1.00 92.25 348 VAL A CA 1
ATOM 2768 C C . VAL A 1 348 ? 14.080 8.750 -6.678 1.00 92.25 348 VAL A C 1
ATOM 2770 O O . VAL A 1 348 ? 14.546 7.618 -6.807 1.00 92.25 348 VAL A O 1
ATOM 2773 N N . LEU A 1 349 ? 12.767 9.001 -6.701 1.00 93.31 349 LEU A N 1
ATOM 2774 C CA . LEU A 1 349 ? 11.740 7.959 -6.796 1.00 93.31 349 LEU A CA 1
ATOM 2775 C C . LEU A 1 349 ? 11.511 7.456 -8.233 1.00 93.31 349 LEU A C 1
ATOM 2777 O O . LEU A 1 349 ? 11.218 6.279 -8.425 1.00 93.31 349 LEU A O 1
ATOM 2781 N N . ALA A 1 350 ? 11.652 8.318 -9.243 1.00 91.94 350 ALA A N 1
ATOM 2782 C CA . ALA A 1 350 ? 11.542 7.954 -10.653 1.00 91.94 350 ALA A CA 1
ATOM 2783 C C . ALA A 1 350 ? 12.798 7.187 -11.095 1.00 91.94 350 ALA A C 1
ATOM 2785 O O . ALA A 1 350 ? 13.871 7.763 -11.267 1.00 91.94 350 ALA A O 1
ATOM 2786 N N . ARG A 1 351 ? 12.682 5.864 -11.250 1.00 92.50 351 ARG A N 1
ATOM 2787 C CA . ARG A 1 351 ? 13.815 4.958 -11.509 1.00 92.50 351 ARG A CA 1
ATOM 2788 C C . ARG A 1 351 ? 13.535 4.058 -12.704 1.00 92.50 351 ARG A C 1
ATOM 2790 O O . ARG A 1 351 ? 12.388 3.817 -13.066 1.00 92.50 351 ARG A O 1
ATOM 2797 N N . THR A 1 352 ? 14.602 3.541 -13.311 1.00 94.50 352 THR A N 1
ATOM 2798 C CA . THR A 1 352 ? 14.479 2.425 -14.262 1.00 94.50 352 THR A CA 1
ATOM 2799 C C . THR A 1 352 ? 14.305 1.129 -13.471 1.00 94.50 352 THR A C 1
ATOM 2801 O O . THR A 1 352 ? 15.121 0.864 -12.590 1.00 94.50 352 THR A O 1
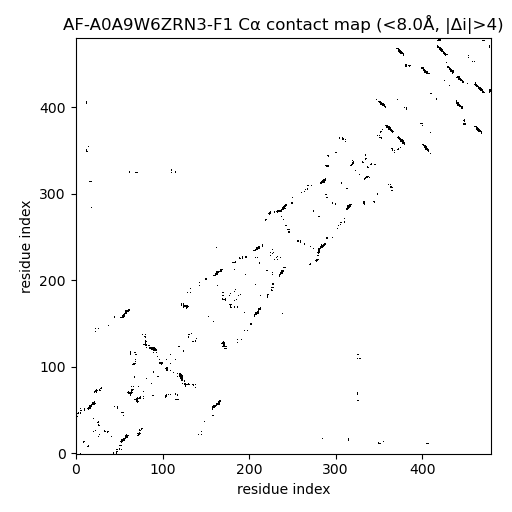ATOM 2804 N N . TYR A 1 353 ? 13.283 0.332 -13.782 1.00 96.88 353 TYR A N 1
ATOM 2805 C CA . TYR A 1 353 ? 12.978 -0.939 -13.108 1.00 96.88 353 TYR A CA 1
ATOM 2806 C C . TYR A 1 353 ? 12.273 -1.921 -14.054 1.00 96.88 353 TYR A C 1
ATOM 2808 O O . TYR A 1 353 ? 11.740 -1.520 -15.091 1.00 96.88 353 TYR A O 1
ATOM 2816 N N . ALA A 1 354 ? 12.266 -3.213 -13.721 1.00 97.06 354 ALA A N 1
ATOM 2817 C CA . ALA A 1 354 ? 11.493 -4.203 -14.467 1.00 97.06 354 ALA A CA 1
ATOM 2818 C C . ALA A 1 354 ? 10.022 -4.180 -14.016 1.00 97.06 354 ALA A C 1
ATOM 2820 O O . ALA A 1 354 ? 9.724 -4.552 -12.887 1.00 97.06 354 ALA A O 1
ATOM 2821 N N . GLU A 1 355 ? 9.110 -3.746 -14.895 1.00 94.56 355 GLU A N 1
ATOM 2822 C CA . GLU A 1 355 ? 7.655 -3.755 -14.653 1.00 94.56 355 GLU A CA 1
ATOM 2823 C C . GLU A 1 355 ? 7.111 -5.189 -14.604 1.00 94.56 355 GLU A C 1
ATOM 2825 O O . GLU A 1 355 ? 6.212 -5.488 -13.824 1.00 94.56 355 GLU A O 1
ATOM 2830 N N . ALA A 1 356 ? 7.655 -6.072 -15.445 1.00 94.12 356 ALA A N 1
ATOM 2831 C CA . ALA A 1 356 ? 7.296 -7.483 -15.507 1.00 94.12 356 ALA A CA 1
ATOM 2832 C C . ALA A 1 356 ? 8.506 -8.304 -15.961 1.00 94.12 356 ALA A C 1
ATOM 2834 O O . ALA A 1 356 ? 9.223 -7.892 -16.876 1.00 94.12 356 ALA A O 1
ATOM 2835 N N . VAL A 1 357 ? 8.720 -9.472 -15.355 1.00 95.12 357 VAL A N 1
ATOM 2836 C CA . VAL A 1 357 ? 9.811 -10.389 -15.710 1.00 95.12 357 VAL A CA 1
ATOM 2837 C C . VAL A 1 357 ? 9.225 -11.743 -16.082 1.00 95.12 357 VAL A C 1
ATOM 2839 O O . VAL A 1 357 ? 8.494 -12.354 -15.308 1.00 95.12 357 VAL A O 1
ATOM 2842 N N . ALA A 1 358 ? 9.555 -12.223 -17.277 1.00 92.12 358 ALA A N 1
ATOM 2843 C CA . ALA A 1 358 ? 9.153 -13.533 -17.775 1.00 92.12 358 ALA A CA 1
ATOM 2844 C C . ALA A 1 358 ? 10.064 -14.647 -17.231 1.00 92.12 358 ALA A C 1
ATOM 2846 O O . ALA A 1 358 ? 10.698 -15.375 -18.003 1.00 92.12 358 ALA A O 1
ATOM 2847 N N . GLY A 1 359 ? 10.171 -14.742 -15.906 1.00 91.31 359 GLY A N 1
ATOM 2848 C CA . GLY A 1 359 ? 11.134 -15.607 -15.238 1.00 91.31 359 GLY A CA 1
ATOM 2849 C C . GLY A 1 359 ? 11.268 -15.347 -13.742 1.00 91.31 359 GLY A C 1
ATOM 2850 O O . GLY A 1 359 ? 10.569 -14.509 -13.175 1.00 91.31 359 GLY A O 1
ATOM 2851 N N . GLU A 1 360 ? 12.208 -16.049 -13.118 1.00 92.75 360 GLU A N 1
ATOM 2852 C CA . GLU A 1 360 ? 12.615 -15.832 -11.731 1.00 92.75 360 GLU A CA 1
ATOM 2853 C C . GLU A 1 360 ? 13.695 -14.746 -11.677 1.00 92.75 360 GLU A C 1
ATOM 2855 O O . GLU A 1 360 ? 14.818 -14.943 -12.149 1.00 92.75 360 GLU A O 1
ATOM 2860 N N . THR A 1 361 ? 13.365 -13.586 -11.109 1.00 95.94 361 THR A N 1
ATOM 2861 C CA . THR A 1 361 ? 14.329 -12.497 -10.908 1.00 95.94 361 THR A CA 1
ATOM 2862 C C . THR A 1 361 ? 15.347 -12.879 -9.841 1.00 95.94 361 THR A C 1
ATOM 2864 O O . THR A 1 361 ? 14.986 -13.164 -8.704 1.00 95.94 361 THR A O 1
ATOM 2867 N N . LEU A 1 362 ? 16.628 -12.816 -10.195 1.00 95.75 362 LEU A N 1
ATOM 2868 C CA . LEU A 1 362 ? 17.741 -13.061 -9.278 1.00 95.75 362 LEU A CA 1
ATOM 2869 C C . LEU A 1 362 ? 18.359 -11.750 -8.780 1.00 95.75 362 LEU A C 1
ATOM 2871 O O . LEU A 1 362 ? 18.753 -11.640 -7.621 1.00 95.75 362 LEU A O 1
ATOM 2875 N N . VAL A 1 363 ? 18.451 -10.743 -9.656 1.00 97.44 363 VAL A N 1
ATOM 2876 C CA . VAL A 1 363 ? 18.984 -9.413 -9.331 1.00 97.44 363 VAL A CA 1
ATOM 2877 C C . VAL A 1 363 ? 18.192 -8.350 -10.074 1.00 97.44 363 VAL A C 1
ATOM 2879 O O . VAL A 1 363 ? 18.034 -8.442 -11.286 1.00 97.44 363 VAL A O 1
ATOM 2882 N N . MET A 1 364 ? 17.798 -7.288 -9.377 1.00 97.88 364 MET A N 1
ATOM 2883 C CA . MET A 1 364 ? 17.311 -6.046 -9.968 1.00 97.88 364 MET A CA 1
ATOM 2884 C C . MET A 1 364 ? 17.913 -4.884 -9.186 1.00 97.88 364 MET A C 1
ATOM 2886 O O . MET A 1 364 ? 17.738 -4.810 -7.978 1.00 97.88 364 MET A O 1
ATOM 2890 N N . LYS A 1 365 ? 18.681 -4.011 -9.842 1.00 97.25 365 LYS A N 1
ATOM 2891 C CA . LYS A 1 365 ? 19.333 -2.874 -9.174 1.00 97.25 365 LYS A CA 1
ATOM 2892 C C . LYS A 1 365 ? 19.326 -1.642 -10.052 1.00 97.25 365 LYS A C 1
ATOM 2894 O O . LYS A 1 365 ? 19.714 -1.718 -11.220 1.00 97.25 365 LYS A O 1
ATOM 2899 N N . TYR A 1 366 ? 19.022 -0.493 -9.459 1.00 95.62 366 TYR A N 1
ATOM 2900 C CA . TYR A 1 366 ? 19.248 0.806 -10.080 1.00 95.62 366 TYR A CA 1
ATOM 2901 C C . TYR A 1 366 ? 20.283 1.627 -9.306 1.00 95.62 366 TYR A C 1
ATOM 2903 O O . TYR A 1 366 ? 20.244 1.776 -8.085 1.00 95.62 366 TYR A O 1
ATOM 2911 N N . ARG A 1 367 ? 21.253 2.170 -10.042 1.00 92.50 367 ARG A N 1
ATOM 2912 C CA . ARG A 1 367 ? 22.327 3.015 -9.519 1.00 92.50 367 ARG A CA 1
ATOM 2913 C C . ARG A 1 367 ? 22.105 4.446 -9.964 1.00 92.50 367 ARG A C 1
ATOM 2915 O O . ARG A 1 367 ? 22.482 4.803 -11.079 1.00 92.50 367 ARG A O 1
ATOM 2922 N N . GLU A 1 368 ? 21.523 5.255 -9.090 1.00 88.25 368 GLU A N 1
ATOM 2923 C CA . GLU A 1 368 ? 21.164 6.650 -9.364 1.00 88.25 368 GLU A CA 1
ATOM 2924 C C . GLU A 1 368 ? 22.385 7.537 -9.664 1.00 88.25 368 GLU A C 1
ATOM 2926 O O . GLU A 1 368 ? 22.310 8.437 -10.492 1.00 88.25 368 GLU A O 1
ATOM 2931 N N . ASP A 1 369 ? 23.559 7.235 -9.093 1.00 86.19 369 ASP A N 1
ATOM 2932 C CA . ASP A 1 369 ? 24.803 7.967 -9.371 1.00 86.19 369 ASP A CA 1
ATOM 2933 C C . ASP A 1 369 ? 25.281 7.828 -10.830 1.00 86.19 369 ASP A C 1
ATOM 2935 O O . ASP A 1 369 ? 26.032 8.665 -11.345 1.00 86.19 369 ASP A O 1
ATOM 2939 N N . LYS A 1 370 ? 24.842 6.762 -11.507 1.00 86.75 370 LYS A N 1
ATOM 2940 C CA . LYS A 1 370 ? 25.239 6.407 -12.878 1.00 86.75 370 LYS A CA 1
ATOM 2941 C C . LYS A 1 370 ? 24.063 6.307 -13.848 1.00 86.75 370 LYS A C 1
ATOM 2943 O O . LYS A 1 370 ? 24.305 6.129 -15.042 1.00 86.75 370 LYS A O 1
ATOM 2948 N N . ASN A 1 371 ? 22.828 6.392 -13.351 1.00 85.50 371 ASN A N 1
ATOM 2949 C CA . ASN A 1 371 ? 21.602 5.993 -14.045 1.00 85.50 371 ASN A CA 1
ATOM 2950 C C . ASN A 1 371 ? 21.741 4.615 -14.716 1.00 85.50 371 ASN A C 1
ATOM 2952 O O . ASN A 1 371 ? 21.375 4.429 -15.875 1.00 85.50 371 ASN A O 1
ATOM 2956 N N . HIS A 1 372 ? 22.363 3.665 -14.010 1.00 91.81 372 HIS A N 1
ATOM 2957 C CA . HIS A 1 372 ? 22.647 2.325 -14.526 1.00 91.81 372 HIS A CA 1
ATOM 2958 C C . HIS A 1 372 ? 21.692 1.323 -13.889 1.00 91.81 372 HIS A C 1
ATOM 2960 O O . HIS A 1 372 ? 21.726 1.113 -12.678 1.00 91.81 372 HIS A O 1
ATOM 2966 N N . PHE A 1 373 ? 20.867 0.699 -14.721 1.00 96.19 373 PHE A N 1
ATOM 2967 C CA . PHE A 1 373 ? 19.998 -0.403 -14.337 1.00 96.19 373 PHE A CA 1
ATOM 2968 C C . PHE A 1 373 ? 20.629 -1.753 -14.679 1.00 96.19 373 PHE A C 1
ATOM 2970 O O . PHE A 1 373 ? 21.239 -1.907 -15.740 1.00 96.19 373 PHE A O 1
ATOM 2977 N N . THR A 1 374 ? 20.471 -2.726 -13.786 1.00 98.00 374 THR A N 1
ATOM 2978 C CA . THR A 1 374 ? 20.878 -4.120 -13.979 1.00 98.00 374 THR A CA 1
ATOM 2979 C C . THR A 1 374 ? 19.728 -5.047 -13.615 1.00 98.00 374 THR A C 1
ATOM 2981 O O . THR A 1 374 ? 19.158 -4.906 -12.536 1.00 98.00 374 THR A O 1
ATOM 2984 N N . LEU A 1 375 ? 19.441 -6.011 -14.488 1.00 98.19 375 LEU A N 1
ATOM 2985 C CA . LEU A 1 375 ? 18.503 -7.106 -14.252 1.00 98.19 375 LEU A CA 1
ATOM 2986 C C . LEU A 1 375 ? 19.176 -8.434 -14.625 1.00 98.19 375 LEU A C 1
ATOM 2988 O O . LEU A 1 375 ? 19.770 -8.543 -15.696 1.00 98.19 375 LEU A O 1
ATOM 2992 N N . ASN A 1 376 ? 19.071 -9.431 -13.754 1.00 96.75 376 ASN A N 1
ATOM 2993 C CA . ASN A 1 376 ? 19.452 -10.817 -14.014 1.00 96.75 376 ASN A CA 1
ATOM 2994 C C . ASN A 1 376 ? 18.290 -11.720 -13.592 1.00 96.75 376 ASN A C 1
ATOM 2996 O O . ASN A 1 376 ? 17.728 -11.538 -12.508 1.00 96.75 376 ASN A O 1
ATOM 3000 N N . TYR A 1 377 ? 17.896 -12.639 -14.467 1.00 94.94 377 TYR A N 1
ATOM 3001 C CA . TYR A 1 377 ? 16.780 -13.544 -14.216 1.00 94.94 377 TYR A CA 1
ATOM 3002 C C . TYR A 1 377 ? 16.950 -14.869 -14.956 1.00 94.94 377 TYR A C 1
ATOM 3004 O O . TYR A 1 377 ? 17.601 -14.935 -16.004 1.00 94.94 377 TYR A O 1
ATOM 3012 N N . VAL A 1 378 ? 16.324 -15.912 -14.418 1.00 92.12 378 VAL A N 1
ATOM 3013 C CA . VAL A 1 378 ? 16.177 -17.211 -15.081 1.00 92.12 378 VAL A CA 1
ATOM 3014 C C . VAL A 1 378 ? 14.878 -17.179 -15.889 1.00 92.12 378 VAL A C 1
ATOM 3016 O O . VAL A 1 378 ? 13.814 -17.032 -15.286 1.00 92.12 378 VAL A O 1
ATOM 3019 N N . PRO A 1 379 ? 14.915 -17.273 -17.230 1.00 88.94 379 PRO A N 1
ATOM 3020 C CA . PRO A 1 379 ? 13.711 -17.211 -18.052 1.00 88.94 379 PRO A CA 1
ATOM 3021 C C . PRO A 1 379 ? 12.818 -18.439 -17.827 1.00 88.94 379 PRO A C 1
ATOM 3023 O O . PRO A 1 379 ? 13.305 -19.560 -17.673 1.00 88.94 379 PRO A O 1
ATOM 3026 N N . ASN A 1 380 ? 11.500 -18.234 -17.835 1.00 84.38 380 ASN A N 1
ATOM 3027 C CA . ASN A 1 380 ? 10.536 -19.336 -17.784 1.00 84.38 380 ASN A CA 1
ATOM 3028 C C . ASN A 1 380 ? 10.620 -20.190 -19.058 1.00 84.38 380 ASN A C 1
ATOM 3030 O O . ASN A 1 380 ? 10.732 -19.653 -20.156 1.00 84.38 380 ASN A O 1
ATOM 3034 N N . ALA A 1 381 ? 10.477 -21.510 -18.943 1.00 71.12 381 ALA A N 1
ATOM 3035 C CA . ALA A 1 381 ? 10.312 -22.351 -20.127 1.00 71.12 381 ALA A CA 1
ATOM 3036 C C . ALA A 1 381 ? 8.968 -22.056 -20.815 1.00 71.12 381 ALA A C 1
ATOM 3038 O O . ALA A 1 381 ? 7.935 -21.977 -20.146 1.00 71.12 381 ALA A O 1
ATOM 3039 N N . LEU A 1 382 ? 8.965 -21.905 -22.144 1.00 64.44 382 LEU A N 1
ATOM 3040 C CA . LEU A 1 382 ? 7.725 -21.700 -22.894 1.00 64.44 382 LEU A CA 1
ATOM 3041 C C . LEU A 1 382 ? 6.997 -23.039 -23.091 1.00 64.44 382 LEU A C 1
ATOM 3043 O O . LEU A 1 382 ? 7.585 -23.980 -23.638 1.00 64.44 382 LEU A O 1
ATOM 3047 N N . PRO A 1 383 ? 5.716 -23.160 -22.702 1.00 46.81 383 PRO A N 1
ATOM 3048 C CA . PRO A 1 383 ? 4.930 -24.345 -23.013 1.00 46.81 383 PRO A CA 1
ATOM 3049 C C . PRO A 1 383 ? 4.604 -24.370 -24.517 1.00 46.81 383 PRO A C 1
ATOM 3051 O O . PRO A 1 383 ? 3.650 -23.739 -24.948 1.00 46.81 383 PRO A O 1
ATOM 3054 N N . GLY A 1 384 ? 5.384 -25.099 -25.330 1.00 48.44 384 GLY A N 1
ATOM 3055 C CA . GLY A 1 384 ? 5.035 -25.324 -26.747 1.00 48.44 384 GLY A CA 1
ATOM 3056 C C . GLY A 1 384 ? 6.174 -25.575 -27.741 1.00 48.44 384 GLY A C 1
ATOM 3057 O O . GLY A 1 384 ? 5.911 -26.067 -28.836 1.00 48.44 384 GLY A O 1
ATOM 3058 N N . ALA A 1 385 ? 7.441 -25.336 -27.386 1.00 45.78 385 ALA A N 1
ATOM 3059 C CA . ALA A 1 385 ? 8.561 -25.448 -28.338 1.00 45.78 385 ALA A CA 1
ATOM 3060 C C . ALA A 1 385 ? 8.847 -26.881 -28.858 1.00 45.78 385 ALA A C 1
ATOM 3062 O O . ALA A 1 385 ? 9.627 -27.059 -29.789 1.00 45.78 385 ALA A O 1
ATOM 3063 N N . GLY A 1 386 ? 8.194 -27.911 -28.307 1.00 40.84 386 GLY A N 1
ATOM 3064 C CA . GLY A 1 386 ? 8.366 -29.312 -28.710 1.00 40.84 386 GLY A CA 1
ATOM 3065 C C . GLY A 1 386 ? 7.597 -29.756 -29.965 1.00 40.84 386 GLY A C 1
ATOM 3066 O O . GLY A 1 386 ? 7.640 -30.940 -30.296 1.00 40.84 386 GLY A O 1
ATOM 3067 N N . ALA A 1 387 ? 6.866 -28.870 -30.653 1.00 37.88 387 ALA A N 1
ATOM 3068 C CA . ALA A 1 387 ? 6.022 -29.264 -31.787 1.00 37.88 387 ALA A CA 1
ATOM 3069 C C . ALA A 1 387 ? 5.934 -28.214 -32.911 1.00 37.88 387 ALA A C 1
ATOM 3071 O O . ALA A 1 387 ? 4.843 -27.907 -33.381 1.00 37.88 387 ALA A O 1
ATOM 3072 N N . ALA A 1 388 ? 7.061 -27.696 -33.399 1.00 39.34 388 ALA A N 1
ATOM 3073 C CA . ALA A 1 388 ? 7.090 -26.972 -34.671 1.00 39.34 388 ALA A CA 1
ATOM 3074 C C . ALA A 1 388 ? 8.146 -27.590 -35.592 1.00 39.34 388 ALA A C 1
ATOM 3076 O O . ALA A 1 388 ? 9.349 -27.465 -35.379 1.00 39.34 388 ALA A O 1
ATOM 3077 N N . GLY A 1 389 ? 7.667 -28.323 -36.599 1.00 35.28 389 GLY A N 1
ATOM 3078 C CA . GLY A 1 389 ? 8.486 -28.756 -37.723 1.00 35.28 389 GLY A CA 1
ATOM 3079 C C . GLY A 1 389 ? 9.014 -27.554 -38.506 1.00 35.28 389 GLY A C 1
ATOM 3080 O O . GLY A 1 389 ? 8.436 -26.472 -38.480 1.00 35.28 389 GLY A O 1
ATOM 3081 N N . GLU A 1 390 ? 10.128 -27.778 -39.194 1.00 39.47 390 GLU A N 1
ATOM 3082 C CA . GLU A 1 390 ? 10.841 -26.812 -40.027 1.00 39.47 390 GLU A CA 1
ATOM 3083 C C . GLU A 1 390 ? 9.903 -25.936 -40.888 1.00 39.47 390 GLU A C 1
ATOM 3085 O O . GLU A 1 390 ? 9.251 -26.427 -41.810 1.00 39.47 390 GLU A O 1
ATOM 3090 N N . GLY A 1 391 ? 9.901 -24.624 -40.621 1.00 40.38 391 GLY A N 1
ATOM 3091 C CA . GLY A 1 391 ? 9.399 -23.587 -41.530 1.00 40.38 391 GLY A CA 1
ATOM 3092 C C . GLY A 1 391 ? 8.132 -22.857 -41.072 1.00 40.38 391 GLY A C 1
ATOM 3093 O O . GLY A 1 391 ? 7.022 -23.316 -41.325 1.00 40.38 391 GLY A O 1
ATOM 3094 N N . GLY A 1 392 ? 8.301 -21.657 -40.509 1.00 34.69 392 GLY A N 1
ATOM 3095 C CA . GLY A 1 392 ? 7.224 -20.684 -40.303 1.00 34.69 392 GLY A CA 1
ATOM 3096 C C . GLY A 1 392 ? 7.686 -19.482 -39.477 1.00 34.69 392 GLY A C 1
ATOM 3097 O O . GLY A 1 392 ? 8.083 -19.649 -38.330 1.00 34.69 392 GLY A O 1
ATOM 3098 N N . ASP A 1 393 ? 7.629 -18.283 -40.058 1.00 36.81 393 ASP A N 1
ATOM 3099 C CA . ASP A 1 393 ? 8.026 -16.990 -39.470 1.00 36.81 393 ASP A CA 1
ATOM 3100 C C . ASP A 1 393 ? 7.037 -16.467 -38.391 1.00 36.81 393 ASP A C 1
ATOM 3102 O O . ASP A 1 393 ? 6.831 -15.263 -38.278 1.00 36.81 393 ASP A O 1
ATOM 3106 N N . ASP A 1 394 ? 6.402 -17.352 -37.611 1.00 38.53 394 ASP A N 1
ATOM 3107 C CA . ASP A 1 394 ? 5.226 -17.038 -36.771 1.00 38.53 394 ASP A CA 1
ATOM 3108 C C . ASP A 1 394 ? 5.449 -17.324 -35.267 1.00 38.53 394 ASP A C 1
ATOM 3110 O O . ASP A 1 394 ? 4.540 -17.700 -34.536 1.00 38.53 394 ASP A O 1
ATOM 3114 N N . TYR A 1 395 ? 6.681 -17.147 -34.777 1.00 45.50 395 TYR A N 1
ATOM 3115 C CA . TYR A 1 395 ? 7.038 -17.299 -33.351 1.00 45.50 395 TYR A CA 1
ATOM 3116 C C . TYR A 1 395 ? 6.593 -16.115 -32.457 1.00 45.50 395 TYR A C 1
ATOM 3118 O O . TYR A 1 395 ? 6.973 -16.048 -31.287 1.00 45.50 395 TYR A O 1
ATOM 3126 N N . ASP A 1 396 ? 5.832 -15.148 -32.983 1.00 48.00 396 ASP A N 1
ATOM 3127 C CA . ASP A 1 396 ? 5.722 -13.814 -32.371 1.00 48.00 396 ASP A CA 1
ATOM 3128 C C . ASP A 1 396 ? 4.699 -13.701 -31.216 1.00 48.00 396 ASP A C 1
ATOM 3130 O O . ASP A 1 396 ? 4.828 -12.797 -30.374 1.00 48.00 396 ASP A O 1
ATOM 3134 N N . ASP A 1 397 ? 3.737 -14.632 -31.131 1.00 51.16 397 ASP A N 1
ATOM 3135 C CA . ASP A 1 397 ? 2.644 -14.605 -30.140 1.00 51.16 397 ASP A CA 1
ATOM 3136 C C . ASP A 1 397 ? 2.906 -15.439 -28.869 1.00 51.16 397 ASP A C 1
ATOM 3138 O O . ASP A 1 397 ? 2.437 -15.052 -27.798 1.00 51.16 397 ASP A O 1
ATOM 3142 N N . ASP A 1 398 ? 3.723 -16.498 -28.930 1.00 54.12 398 ASP A N 1
ATOM 3143 C CA . ASP A 1 398 ? 3.974 -17.393 -27.780 1.00 54.12 398 ASP A CA 1
ATOM 3144 C C . ASP A 1 398 ? 5.219 -17.019 -26.945 1.00 54.12 398 ASP A C 1
ATOM 3146 O O . ASP A 1 398 ? 5.496 -17.636 -25.914 1.00 54.12 398 ASP A O 1
ATOM 3150 N N . ALA A 1 399 ? 5.992 -16.007 -27.356 1.00 60.69 399 ALA A N 1
ATOM 3151 C CA . ALA A 1 399 ? 7.191 -15.586 -26.631 1.00 60.69 399 ALA A CA 1
ATOM 3152 C C . ALA A 1 399 ? 6.844 -14.851 -25.324 1.00 60.69 399 ALA A C 1
ATOM 3154 O O . ALA A 1 399 ? 6.121 -13.847 -25.326 1.00 60.69 399 ALA A O 1
ATOM 3155 N N . ALA A 1 400 ? 7.422 -15.294 -24.204 1.00 78.50 400 ALA A N 1
ATOM 3156 C CA . ALA A 1 400 ? 7.259 -14.618 -22.923 1.00 78.50 400 ALA A CA 1
ATOM 3157 C C . ALA A 1 400 ? 8.053 -13.300 -22.896 1.00 78.50 400 ALA A C 1
ATOM 3159 O O . ALA A 1 400 ? 9.148 -13.189 -23.458 1.00 78.50 400 ALA A O 1
ATOM 3160 N N . LYS A 1 401 ? 7.466 -12.274 -22.266 1.00 89.88 401 LYS A N 1
ATOM 3161 C CA . LYS A 1 401 ? 7.918 -10.880 -22.372 1.00 89.88 401 LYS A CA 1
ATOM 3162 C C . LYS A 1 401 ? 8.373 -10.348 -21.019 1.00 89.88 401 LYS A C 1
ATOM 3164 O O . LYS A 1 401 ? 7.586 -10.288 -20.080 1.00 89.88 401 LYS A O 1
ATOM 3169 N N . THR A 1 402 ? 9.621 -9.901 -20.954 1.00 93.75 402 THR A N 1
ATOM 3170 C CA . THR A 1 402 ? 10.135 -9.073 -19.857 1.00 93.75 402 THR A CA 1
ATOM 3171 C C . THR A 1 402 ? 10.054 -7.610 -20.283 1.00 93.75 402 THR A C 1
ATOM 3173 O O . THR A 1 402 ? 10.505 -7.255 -21.372 1.00 93.75 402 THR A O 1
ATOM 3176 N N . VAL A 1 403 ? 9.483 -6.752 -19.441 1.00 95.31 403 VAL A N 1
ATOM 3177 C CA . VAL A 1 403 ? 9.292 -5.323 -19.715 1.00 95.31 403 VAL A CA 1
ATOM 3178 C C . VAL A 1 403 ? 10.064 -4.515 -18.687 1.00 95.31 403 VAL A C 1
ATOM 3180 O O . VAL A 1 403 ? 9.799 -4.595 -17.490 1.00 95.31 403 VAL A O 1
ATOM 3183 N N . VAL A 1 404 ? 11.014 -3.713 -19.159 1.00 96.38 404 VAL A N 1
ATOM 3184 C CA . VAL A 1 404 ? 11.776 -2.781 -18.329 1.00 96.38 404 VAL A CA 1
ATOM 3185 C C . VAL A 1 404 ? 11.311 -1.364 -18.615 1.00 96.38 404 VAL A C 1
ATOM 3187 O O . VAL A 1 404 ? 11.403 -0.883 -19.748 1.00 96.38 404 VAL A O 1
ATOM 3190 N N . ARG A 1 405 ? 10.831 -0.685 -17.576 1.00 93.25 405 ARG A N 1
ATOM 3191 C CA . ARG A 1 405 ? 10.512 0.735 -17.607 1.00 93.25 405 ARG A CA 1
ATOM 3192 C C . ARG A 1 405 ? 11.790 1.531 -17.476 1.00 93.25 405 ARG A C 1
ATOM 3194 O O . ARG A 1 405 ? 12.549 1.342 -16.533 1.00 93.25 405 ARG A O 1
ATOM 3201 N N . VAL A 1 406 ? 12.013 2.430 -18.421 1.00 89.50 406 VAL A N 1
ATOM 3202 C CA . VAL A 1 406 ? 13.180 3.300 -18.476 1.00 89.50 406 VAL A CA 1
ATOM 3203 C C . VAL A 1 406 ? 12.787 4.680 -18.009 1.00 89.50 406 VAL A C 1
ATOM 3205 O O . VAL A 1 406 ? 11.948 5.354 -18.614 1.00 89.50 406 VAL A O 1
ATOM 3208 N N . ASP A 1 407 ? 13.452 5.119 -16.954 1.00 83.81 407 ASP A N 1
ATOM 3209 C CA . ASP A 1 407 ? 13.344 6.495 -16.531 1.00 83.81 407 ASP A CA 1
ATOM 3210 C C . ASP A 1 407 ? 14.163 7.412 -17.458 1.00 83.81 407 ASP A C 1
ATOM 3212 O O . ASP A 1 407 ? 15.366 7.249 -17.673 1.00 83.81 407 ASP A O 1
ATOM 3216 N N . ARG A 1 408 ? 13.465 8.395 -18.033 1.00 71.12 408 ARG A N 1
ATOM 3217 C CA . ARG A 1 408 ? 14.020 9.409 -18.939 1.00 71.12 408 ARG A CA 1
AT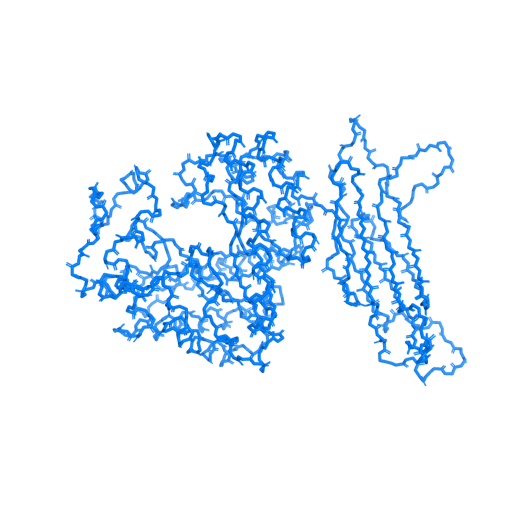OM 3218 C C . ARG A 1 408 ? 14.063 10.803 -18.313 1.00 71.12 408 ARG A C 1
ATOM 3220 O O . ARG A 1 408 ? 14.432 11.756 -18.998 1.00 71.12 408 ARG A O 1
ATOM 3227 N N . SER A 1 409 ? 13.663 10.942 -17.050 1.00 61.91 409 SER A N 1
ATOM 3228 C CA . SER A 1 409 ? 13.566 12.234 -16.364 1.00 61.91 409 SER A CA 1
ATOM 3229 C C . SER A 1 409 ? 14.932 12.824 -15.983 1.00 61.91 409 SER A C 1
ATOM 3231 O O . SER A 1 409 ? 15.047 14.033 -15.760 1.00 61.91 409 SER A O 1
ATOM 3233 N N . HIS A 1 410 ? 15.999 12.015 -15.972 1.00 57.34 410 HIS A N 1
ATOM 3234 C CA . HIS A 1 410 ? 17.316 12.469 -15.531 1.00 57.34 410 HIS A CA 1
ATOM 3235 C C . HIS A 1 410 ? 18.054 13.348 -16.556 1.00 57.34 410 HIS A C 1
ATOM 3237 O O . HIS A 1 410 ? 18.589 12.903 -17.573 1.00 57.34 410 HIS A O 1
ATOM 3243 N N . HIS A 1 411 ? 18.191 14.623 -16.191 1.00 49.47 411 HIS A N 1
ATOM 3244 C CA . HIS A 1 411 ? 19.233 15.536 -16.655 1.00 49.47 411 HIS A CA 1
ATOM 3245 C C . HIS A 1 411 ? 20.594 15.108 -16.084 1.00 49.47 411 HIS A C 1
ATOM 3247 O O . HIS A 1 411 ? 20.779 15.118 -14.870 1.00 49.47 411 HIS A O 1
ATOM 3253 N N . TYR A 1 412 ? 21.597 14.834 -16.924 1.00 40.41 412 TYR A N 1
ATOM 3254 C CA . TYR A 1 412 ? 22.977 14.679 -16.446 1.00 40.41 412 TYR A CA 1
ATOM 3255 C C . TYR A 1 412 ? 23.800 15.921 -16.799 1.00 40.41 412 TYR A C 1
ATOM 3257 O O . TYR A 1 412 ? 23.991 16.241 -17.973 1.00 40.41 412 TYR A O 1
ATOM 3265 N N . GLY A 1 413 ? 24.330 16.624 -15.791 1.00 44.53 413 GLY A N 1
ATOM 3266 C CA . GLY A 1 413 ? 25.291 17.720 -15.993 1.00 44.53 413 GLY A CA 1
ATOM 3267 C C . GLY A 1 413 ? 24.785 18.862 -16.888 1.00 44.53 413 GLY A C 1
ATOM 3268 O O . GLY A 1 413 ? 25.561 19.423 -17.663 1.00 44.53 413 GLY A O 1
ATOM 3269 N N . GLY A 1 414 ? 23.483 19.167 -16.835 1.00 42.72 414 GLY A N 1
ATOM 3270 C CA . GLY A 1 414 ? 22.862 20.232 -17.630 1.00 42.72 414 GLY A CA 1
ATOM 3271 C C . GLY A 1 414 ? 22.676 19.913 -19.120 1.00 42.72 414 GLY A C 1
ATOM 3272 O O . GLY A 1 414 ? 22.465 20.833 -19.907 1.00 42.72 414 GLY A O 1
ATOM 3273 N N . ARG A 1 415 ? 22.760 18.639 -19.537 1.00 44.78 415 ARG A N 1
ATOM 3274 C CA . ARG A 1 415 ? 22.497 18.206 -20.923 1.00 44.78 415 ARG A CA 1
ATOM 3275 C C . ARG A 1 415 ? 21.495 17.051 -20.961 1.00 44.78 415 ARG A C 1
ATOM 3277 O O . ARG A 1 415 ? 21.435 16.255 -20.027 1.00 44.78 415 ARG A O 1
ATOM 3284 N N . TRP A 1 416 ? 20.713 16.991 -22.035 1.00 49.84 416 TRP A N 1
ATOM 3285 C CA . TRP A 1 416 ? 19.736 15.931 -22.278 1.00 49.84 416 TRP A CA 1
ATOM 3286 C C . TRP A 1 416 ? 20.437 14.597 -22.569 1.00 49.84 416 TRP A C 1
ATOM 3288 O O . TRP A 1 416 ? 21.483 14.571 -23.219 1.00 49.84 416 TRP A O 1
ATOM 3298 N N . ILE A 1 417 ? 19.870 13.497 -22.070 1.00 59.50 417 ILE A N 1
ATOM 3299 C CA . ILE A 1 417 ? 20.234 12.144 -22.500 1.00 59.50 417 ILE A CA 1
ATOM 3300 C C . ILE A 1 417 ? 19.677 11.961 -23.920 1.00 59.50 417 ILE A C 1
ATOM 3302 O O . ILE A 1 417 ? 18.465 12.020 -24.120 1.00 59.50 417 ILE A O 1
ATOM 3306 N N . ASP A 1 418 ? 20.556 11.758 -24.904 1.00 63.09 418 ASP A N 1
ATOM 3307 C CA . ASP A 1 418 ? 20.155 11.610 -26.314 1.00 63.09 418 ASP A CA 1
ATOM 3308 C C . ASP A 1 418 ? 19.516 10.234 -26.602 1.00 63.09 418 ASP A C 1
ATOM 3310 O O . ASP A 1 418 ? 18.805 10.078 -27.592 1.00 63.09 418 ASP A O 1
ATOM 3314 N N . GLY A 1 419 ? 19.761 9.238 -25.742 1.00 75.44 419 GLY A N 1
ATOM 3315 C CA . GLY A 1 419 ? 19.194 7.889 -25.808 1.00 75.44 419 GLY A CA 1
ATOM 3316 C C . GLY A 1 419 ? 19.741 6.982 -24.702 1.00 75.44 419 GLY A C 1
ATOM 3317 O O . GLY A 1 419 ? 20.545 7.412 -23.876 1.00 75.44 419 GLY A O 1
ATOM 3318 N N . ILE A 1 420 ? 19.339 5.718 -24.696 1.00 83.31 420 ILE A N 1
ATOM 3319 C CA . ILE A 1 420 ? 19.885 4.692 -23.796 1.00 83.31 420 ILE A CA 1
ATOM 3320 C C . ILE A 1 420 ? 20.778 3.725 -24.570 1.00 83.31 420 ILE A C 1
ATOM 3322 O O . ILE A 1 420 ? 20.831 3.768 -25.794 1.00 83.31 420 ILE A O 1
ATOM 3326 N N . LYS A 1 421 ? 21.520 2.889 -23.854 1.00 86.81 421 LYS A N 1
ATOM 3327 C CA . LYS A 1 421 ? 22.183 1.705 -24.391 1.00 86.81 421 LYS A CA 1
ATOM 3328 C C . LYS A 1 421 ? 21.659 0.501 -23.623 1.00 86.81 421 LYS A C 1
ATOM 3330 O O . LYS A 1 421 ? 21.753 0.503 -22.395 1.00 86.81 421 LYS A O 1
ATOM 3335 N N . VAL A 1 422 ? 21.130 -0.485 -24.344 1.00 90.00 422 VAL A N 1
ATOM 3336 C CA . VAL A 1 422 ? 20.648 -1.754 -23.789 1.00 90.00 422 VAL A CA 1
ATOM 3337 C C . VAL A 1 422 ? 21.636 -2.851 -24.174 1.00 90.00 422 VAL A C 1
ATOM 3339 O O . VAL A 1 422 ? 21.785 -3.173 -25.349 1.00 90.00 422 VAL A O 1
ATOM 3342 N N . ASP A 1 423 ? 22.338 -3.402 -23.189 1.00 91.62 423 ASP A N 1
ATOM 3343 C CA . ASP A 1 423 ? 23.209 -4.562 -23.365 1.00 91.62 423 ASP A CA 1
ATOM 3344 C C . ASP A 1 423 ? 22.495 -5.791 -22.795 1.00 91.62 423 ASP A C 1
ATOM 3346 O O . ASP A 1 423 ? 22.163 -5.811 -21.609 1.00 91.62 423 ASP A O 1
ATOM 3350 N N . VAL A 1 424 ? 22.258 -6.805 -23.632 1.00 91.44 424 VAL A N 1
ATOM 3351 C CA . VAL A 1 424 ? 21.630 -8.069 -23.222 1.00 91.44 424 VAL A CA 1
ATOM 3352 C C . VAL A 1 424 ? 22.540 -9.237 -23.569 1.00 91.44 424 VAL A C 1
ATOM 3354 O O . VAL A 1 424 ? 23.053 -9.315 -24.685 1.00 91.44 424 VAL A O 1
ATOM 3357 N N . SER A 1 425 ? 22.729 -10.154 -22.624 1.00 90.88 425 SER A N 1
ATOM 3358 C CA . SER A 1 425 ? 23.379 -11.439 -22.875 1.00 90.88 425 SER A CA 1
ATOM 3359 C C . SER A 1 425 ? 22.439 -12.580 -22.513 1.00 90.88 425 SER A C 1
ATOM 3361 O O . SER A 1 425 ? 21.914 -12.614 -21.397 1.00 90.88 425 SER A O 1
ATOM 3363 N N . TRP A 1 426 ? 22.291 -13.519 -23.441 1.00 86.12 426 TRP A N 1
ATOM 3364 C CA . TRP A 1 426 ? 21.461 -14.707 -23.307 1.00 86.12 426 TRP A CA 1
ATOM 3365 C C . TRP A 1 426 ? 22.370 -15.923 -23.117 1.00 86.12 426 TRP A C 1
ATOM 3367 O O . TRP A 1 426 ? 23.108 -16.285 -24.034 1.00 86.12 426 TRP A O 1
ATOM 3377 N N . ASN A 1 427 ? 22.365 -16.538 -21.935 1.00 82.06 427 ASN A N 1
ATOM 3378 C CA . ASN A 1 427 ? 23.061 -17.804 -21.728 1.00 82.06 427 ASN A CA 1
ATOM 3379 C C . ASN A 1 427 ? 22.080 -18.960 -21.962 1.00 82.06 427 ASN A C 1
ATOM 3381 O O . ASN A 1 427 ? 21.136 -19.121 -21.196 1.00 82.06 427 ASN A O 1
ATOM 3385 N N . GLY A 1 428 ? 22.272 -19.733 -23.034 1.00 68.69 428 GLY A N 1
ATOM 3386 C CA . GLY A 1 428 ? 21.422 -20.887 -23.367 1.00 68.69 428 GLY A CA 1
ATOM 3387 C C . GLY A 1 428 ? 20.071 -20.566 -24.027 1.00 68.69 428 GLY A C 1
ATOM 3388 O O . GLY A 1 428 ? 19.318 -21.493 -24.298 1.00 68.69 428 GLY A O 1
ATOM 3389 N N . TRP A 1 429 ? 19.771 -19.293 -24.317 1.00 69.62 429 TRP A N 1
ATOM 3390 C CA . TRP A 1 429 ? 18.512 -18.847 -24.940 1.00 69.62 429 TRP A CA 1
ATOM 3391 C C . TRP A 1 429 ? 18.758 -17.918 -26.129 1.00 69.62 429 TRP A C 1
ATOM 3393 O O . TRP A 1 429 ? 19.812 -17.289 -26.234 1.00 69.62 429 TRP A O 1
ATOM 3403 N N . GLY A 1 430 ? 17.771 -17.828 -27.022 1.00 75.94 430 GLY A N 1
ATOM 3404 C CA . GLY A 1 430 ? 17.660 -16.750 -28.001 1.00 75.94 430 GLY A CA 1
ATOM 3405 C C . GLY A 1 430 ? 16.656 -15.704 -27.522 1.00 75.94 430 GLY A C 1
ATOM 3406 O O . GLY A 1 430 ? 15.762 -16.004 -26.728 1.00 75.94 430 GLY A O 1
ATOM 3407 N N . GLY A 1 431 ? 16.795 -14.474 -27.998 1.00 84.31 431 GLY A N 1
ATOM 3408 C CA . GLY A 1 431 ? 15.837 -13.431 -27.680 1.00 84.31 431 GLY A CA 1
ATOM 3409 C C . GLY A 1 431 ? 16.025 -12.174 -28.509 1.00 84.31 431 GLY A C 1
ATOM 3410 O O . GLY A 1 431 ? 17.096 -11.932 -29.069 1.00 84.31 431 GLY A O 1
ATOM 3411 N N . ASP A 1 432 ? 14.971 -11.368 -28.537 1.00 88.81 432 ASP A N 1
ATOM 3412 C CA . ASP A 1 432 ? 14.916 -10.078 -29.210 1.00 88.81 432 ASP A CA 1
ATOM 3413 C C . ASP A 1 432 ? 14.687 -8.960 -28.203 1.00 88.81 432 ASP A C 1
ATOM 3415 O O . ASP A 1 432 ? 14.026 -9.122 -27.174 1.00 88.81 432 ASP A O 1
ATOM 3419 N N . VAL A 1 433 ? 15.225 -7.791 -28.537 1.00 90.56 433 VAL A N 1
ATOM 3420 C CA . VAL A 1 433 ? 15.085 -6.570 -27.751 1.00 90.56 433 VAL A CA 1
ATOM 3421 C C . VAL A 1 433 ? 14.432 -5.520 -28.627 1.00 90.56 433 VAL A C 1
ATOM 3423 O O . VAL A 1 433 ? 14.914 -5.205 -29.713 1.00 90.56 433 VAL A O 1
ATOM 3426 N N . THR A 1 434 ? 13.335 -4.959 -28.138 1.00 91.12 434 THR A N 1
ATOM 3427 C CA . THR A 1 434 ? 12.637 -3.848 -28.782 1.00 91.12 434 THR A CA 1
ATOM 3428 C C . THR A 1 434 ? 12.435 -2.726 -27.778 1.00 91.12 434 THR A C 1
ATOM 3430 O O . THR A 1 434 ? 12.461 -2.946 -26.567 1.00 91.12 434 THR A O 1
ATOM 3433 N N . CYS A 1 435 ? 12.226 -1.512 -28.272 1.00 87.44 435 CYS A N 1
ATOM 3434 C CA . CYS A 1 435 ? 11.801 -0.401 -27.439 1.00 87.44 435 CYS A CA 1
ATOM 3435 C C . CYS A 1 435 ? 10.484 0.173 -27.924 1.00 87.44 435 CYS A C 1
ATOM 3437 O O . CYS A 1 435 ? 10.195 0.154 -29.120 1.00 87.44 435 CYS A O 1
ATOM 3439 N N . SER A 1 436 ? 9.734 0.757 -26.996 1.00 86.06 436 SER A N 1
ATOM 3440 C CA . SER A 1 436 ? 8.592 1.596 -27.339 1.00 86.06 436 SER A CA 1
ATOM 3441 C C . SER A 1 436 ? 9.028 2.853 -28.099 1.00 86.06 436 SER A C 1
ATOM 3443 O O . SER A 1 436 ? 10.133 3.366 -27.908 1.00 86.06 436 SER A O 1
ATOM 3445 N N . ASP A 1 437 ? 8.125 3.394 -28.920 1.00 81.00 437 ASP A N 1
ATOM 3446 C CA . ASP A 1 437 ? 8.365 4.604 -29.721 1.00 81.00 437 ASP A CA 1
ATOM 3447 C C . ASP A 1 437 ? 8.736 5.830 -28.867 1.00 81.00 437 ASP A C 1
ATOM 3449 O O . ASP A 1 437 ? 9.516 6.689 -29.284 1.00 81.00 437 ASP A O 1
ATOM 3453 N N . ASP A 1 438 ? 8.209 5.911 -27.642 1.00 76.56 438 ASP A N 1
ATOM 3454 C CA . ASP A 1 438 ? 8.540 6.963 -26.676 1.00 76.56 438 ASP A CA 1
ATOM 3455 C C . ASP A 1 438 ? 9.870 6.717 -25.934 1.00 76.56 438 ASP A C 1
ATOM 3457 O O . ASP A 1 438 ? 10.320 7.560 -25.151 1.00 76.56 438 ASP A O 1
ATOM 3461 N N . GLY A 1 439 ? 10.522 5.576 -26.182 1.00 78.12 439 GLY A N 1
ATOM 3462 C CA . GLY A 1 439 ? 11.774 5.142 -25.568 1.00 78.12 439 GLY A CA 1
ATOM 3463 C C . GLY A 1 439 ? 11.692 4.902 -24.061 1.00 78.12 439 GLY A C 1
ATOM 3464 O O . GLY A 1 439 ? 12.730 4.907 -23.401 1.00 78.12 439 GLY A O 1
ATOM 3465 N N . ARG A 1 440 ? 10.486 4.772 -23.492 1.00 83.31 440 ARG A N 1
ATOM 3466 C CA . ARG A 1 440 ? 10.272 4.575 -22.049 1.00 83.31 440 ARG A CA 1
ATOM 3467 C C . ARG A 1 440 ? 10.139 3.113 -21.647 1.00 83.31 440 ARG A C 1
ATOM 3469 O O . ARG A 1 440 ? 10.156 2.834 -20.455 1.00 83.31 440 ARG A O 1
ATOM 3476 N N . ARG A 1 441 ? 10.017 2.181 -22.590 1.00 90.44 441 ARG A N 1
ATOM 3477 C CA . ARG A 1 441 ? 9.990 0.741 -22.317 1.00 90.44 441 ARG A CA 1
ATOM 3478 C C . ARG A 1 441 ? 10.980 0.008 -23.202 1.00 90.44 441 ARG A C 1
ATOM 3480 O O . ARG A 1 441 ? 11.055 0.279 -24.397 1.00 90.44 441 ARG A O 1
ATOM 3487 N N . VAL A 1 442 ? 11.683 -0.945 -22.604 1.00 93.00 442 VAL A N 1
ATOM 3488 C CA . VAL A 1 442 ? 12.455 -1.983 -23.288 1.00 93.00 442 VAL A CA 1
ATOM 3489 C C . VAL A 1 442 ? 11.700 -3.291 -23.102 1.00 93.00 442 VAL A C 1
ATOM 3491 O O . VAL A 1 442 ? 11.425 -3.686 -21.970 1.00 93.00 442 VAL A O 1
ATOM 3494 N N . VAL A 1 443 ? 11.350 -3.953 -24.199 1.00 93.88 443 VAL A N 1
ATOM 3495 C CA . VAL A 1 443 ? 10.667 -5.247 -24.193 1.00 93.88 443 VAL A CA 1
ATOM 3496 C C . VAL A 1 443 ? 11.641 -6.301 -24.688 1.00 93.88 443 VAL A C 1
ATOM 3498 O O . VAL A 1 443 ? 12.141 -6.223 -25.811 1.00 93.88 443 VAL A O 1
ATOM 3501 N N . LEU A 1 444 ? 11.899 -7.283 -23.833 1.00 92.12 444 LEU A N 1
ATOM 3502 C CA . LEU A 1 444 ? 12.714 -8.445 -24.133 1.00 92.12 444 LEU A CA 1
ATOM 3503 C C . LEU A 1 444 ? 11.786 -9.631 -24.378 1.00 92.12 444 LEU A C 1
ATOM 3505 O O . LEU A 1 444 ? 11.042 -10.027 -23.479 1.00 92.12 444 LEU A O 1
ATOM 3509 N N . LYS A 1 445 ? 11.836 -10.186 -25.587 1.00 89.56 445 LYS A N 1
ATOM 3510 C CA . LYS A 1 445 ? 11.205 -11.465 -25.919 1.00 89.56 445 LYS A CA 1
ATOM 3511 C C . LYS A 1 445 ? 12.271 -12.543 -25.854 1.00 89.56 445 LYS A C 1
ATOM 3513 O O . LYS A 1 445 ? 13.365 -12.332 -26.369 1.00 89.56 445 LYS A O 1
ATOM 3518 N N . HIS A 1 446 ? 11.963 -13.680 -25.248 1.00 83.25 446 HIS A N 1
ATOM 3519 C CA . HIS A 1 446 ? 12.864 -14.833 -25.245 1.00 83.25 446 HIS A CA 1
ATOM 3520 C C . HIS A 1 446 ? 12.162 -16.074 -25.788 1.00 83.25 446 HIS A C 1
ATOM 3522 O O . HIS A 1 446 ? 10.934 -16.171 -25.732 1.00 83.25 446 HIS A O 1
ATOM 3528 N N . TRP A 1 447 ? 12.945 -16.986 -26.363 1.00 76.44 447 TRP A N 1
ATOM 3529 C CA . TRP A 1 447 ? 12.474 -18.262 -26.895 1.00 76.44 447 TRP A CA 1
ATOM 3530 C C . TRP A 1 447 ? 13.522 -19.365 -26.711 1.00 76.44 447 TRP A C 1
ATOM 3532 O O . TRP A 1 447 ? 14.733 -19.128 -26.767 1.00 76.44 447 TRP A O 1
ATOM 3542 N N . GLY A 1 448 ? 13.038 -20.588 -26.495 1.00 64.75 448 GLY A N 1
ATOM 3543 C CA . GLY A 1 448 ? 13.846 -21.774 -26.211 1.00 64.75 448 GLY A CA 1
ATOM 3544 C C . GLY A 1 448 ? 13.023 -22.846 -25.493 1.00 64.75 448 GLY A C 1
ATOM 3545 O O . GLY A 1 448 ? 11.947 -22.572 -24.960 1.00 64.75 448 GLY A O 1
ATOM 3546 N N . ASP A 1 449 ? 13.500 -24.086 -25.516 1.00 57.97 449 ASP A N 1
ATOM 3547 C CA . ASP A 1 449 ? 12.807 -25.264 -24.978 1.00 57.97 449 ASP A CA 1
ATOM 3548 C C . ASP A 1 449 ? 13.241 -25.631 -23.547 1.00 57.97 449 ASP A C 1
ATOM 3550 O O . ASP A 1 449 ? 12.788 -26.635 -23.000 1.00 57.97 449 ASP A O 1
ATOM 3554 N N . GLY A 1 450 ? 14.121 -24.838 -22.923 1.00 55.09 450 GLY A N 1
ATOM 3555 C CA . GLY A 1 450 ? 14.749 -25.198 -21.647 1.00 55.09 450 GLY A CA 1
ATOM 3556 C C . GLY A 1 450 ? 15.618 -26.462 -21.722 1.00 55.09 450 GLY A C 1
ATOM 3557 O O . GLY A 1 450 ? 16.059 -26.959 -20.687 1.00 55.09 450 GLY A O 1
ATOM 3558 N N . GLY A 1 451 ? 15.870 -26.988 -22.927 1.00 49.84 451 GLY A N 1
ATOM 3559 C CA . GLY A 1 451 ? 16.624 -28.206 -23.185 1.00 49.84 451 GLY A CA 1
ATOM 3560 C C . GLY A 1 451 ? 18.115 -27.919 -23.278 1.00 49.84 451 GLY A C 1
ATOM 3561 O O . GLY A 1 451 ? 18.666 -27.744 -24.361 1.00 49.84 451 GLY A O 1
ATOM 3562 N N . GLY A 1 452 ? 18.796 -27.871 -22.136 1.00 46.66 452 GLY A N 1
ATOM 3563 C CA . GLY A 1 452 ? 20.238 -27.624 -22.131 1.00 46.66 452 GLY A CA 1
ATOM 3564 C C . GLY A 1 452 ? 20.887 -27.694 -20.760 1.00 46.66 452 GLY A C 1
ATOM 3565 O O . GLY A 1 452 ? 21.663 -26.811 -20.414 1.00 46.66 452 GLY A O 1
ATOM 3566 N N . GLY A 1 453 ? 20.565 -28.720 -19.977 1.00 44.09 453 GLY A N 1
ATOM 3567 C CA . GLY A 1 453 ? 21.188 -28.949 -18.679 1.00 44.09 453 GLY A CA 1
ATOM 3568 C C . GLY A 1 453 ? 20.844 -30.322 -18.125 1.00 44.09 453 GLY A C 1
ATOM 3569 O O . GLY A 1 453 ? 20.248 -30.410 -17.058 1.00 44.09 453 GLY A O 1
ATOM 3570 N N . ASP A 1 454 ? 21.186 -31.381 -18.861 1.00 42.31 454 ASP A N 1
ATOM 3571 C CA . ASP A 1 454 ? 21.348 -32.704 -18.254 1.00 42.31 454 ASP A CA 1
ATOM 3572 C C . ASP A 1 454 ? 22.410 -32.578 -17.151 1.00 42.31 454 ASP A C 1
ATOM 3574 O O . ASP A 1 454 ? 23.524 -32.172 -17.468 1.00 42.31 454 ASP A O 1
ATOM 3578 N N . ASP A 1 455 ? 22.021 -32.841 -15.896 1.00 48.47 455 ASP A N 1
ATOM 3579 C CA . ASP A 1 455 ? 22.736 -33.371 -14.709 1.00 48.47 455 ASP A CA 1
ATOM 3580 C C . ASP A 1 455 ? 24.253 -33.137 -14.458 1.00 48.47 455 ASP A C 1
ATOM 3582 O O . ASP A 1 455 ? 24.777 -33.593 -13.441 1.00 48.47 455 ASP A O 1
ATOM 3586 N N . ASP A 1 456 ? 24.967 -32.353 -15.261 1.00 45.28 456 ASP A N 1
ATOM 3587 C CA . ASP A 1 456 ? 26.425 -32.236 -15.257 1.00 45.28 456 ASP A CA 1
ATOM 3588 C C . ASP A 1 456 ? 26.871 -30.768 -15.115 1.00 45.28 456 ASP A C 1
ATOM 3590 O O . ASP A 1 456 ? 27.559 -30.213 -15.967 1.00 45.28 456 ASP A O 1
ATOM 3594 N N . GLY A 1 457 ? 26.487 -30.111 -14.017 1.00 46.09 457 GLY A N 1
ATOM 3595 C CA . GLY A 1 457 ? 27.219 -28.958 -13.462 1.00 46.09 457 GLY A CA 1
ATOM 3596 C C . GLY A 1 457 ? 27.440 -27.716 -14.347 1.00 46.09 457 GLY A C 1
ATOM 3597 O O . GLY A 1 457 ? 28.314 -26.919 -14.005 1.00 46.09 457 GLY A O 1
ATOM 3598 N N . ASN A 1 458 ? 26.693 -27.527 -15.440 1.00 49.62 458 ASN A N 1
ATOM 3599 C CA . ASN A 1 458 ? 26.743 -26.315 -16.267 1.00 49.62 458 ASN A CA 1
ATOM 3600 C C . ASN A 1 458 ? 25.710 -25.271 -15.807 1.00 49.62 458 ASN A C 1
ATOM 3602 O O . ASN A 1 458 ? 24.612 -25.623 -15.377 1.00 49.62 458 ASN A O 1
ATOM 3606 N N . ASP A 1 459 ? 26.098 -23.994 -15.891 1.00 57.56 459 ASP A N 1
ATOM 3607 C CA . ASP A 1 459 ? 25.347 -22.823 -15.420 1.00 57.56 459 ASP A CA 1
ATOM 3608 C C . ASP A 1 459 ? 23.882 -22.834 -15.881 1.00 57.56 459 ASP A C 1
ATOM 3610 O O . ASP A 1 459 ? 23.592 -23.075 -17.057 1.00 57.56 459 ASP A O 1
ATOM 3614 N N . LYS A 1 460 ? 22.956 -22.532 -14.958 1.00 64.56 460 LYS A N 1
ATOM 3615 C CA . LYS A 1 460 ? 21.546 -22.317 -15.306 1.00 64.56 460 LYS A CA 1
ATOM 3616 C C . LYS A 1 460 ? 21.459 -21.263 -16.418 1.00 64.56 460 LYS A C 1
ATOM 3618 O O . LYS A 1 460 ? 22.234 -20.301 -16.410 1.00 64.56 460 LYS A O 1
ATOM 3623 N N . PRO A 1 461 ? 20.522 -21.406 -17.365 1.00 79.38 461 PRO A N 1
ATOM 3624 C CA . PRO A 1 461 ? 20.317 -20.366 -18.347 1.00 79.38 461 PRO A CA 1
ATOM 3625 C C . PRO A 1 461 ? 19.883 -19.069 -17.664 1.00 79.38 461 PRO A C 1
ATOM 3627 O O . PRO A 1 461 ? 18.905 -19.043 -16.919 1.00 79.38 461 PRO A O 1
ATOM 3630 N N . GLU A 1 462 ? 20.601 -17.991 -17.942 1.00 88.44 462 GLU A N 1
ATOM 3631 C CA . GLU A 1 462 ? 20.369 -16.679 -17.349 1.00 88.44 462 GLU A CA 1
ATOM 3632 C C . GLU A 1 462 ? 20.328 -15.612 -18.438 1.00 88.44 462 GLU A C 1
ATOM 3634 O O . GLU A 1 462 ? 21.095 -15.639 -19.409 1.00 88.44 462 GLU A O 1
ATOM 3639 N N . VAL A 1 463 ? 19.455 -14.629 -18.238 1.00 91.44 463 VAL A N 1
ATOM 3640 C CA . VAL A 1 463 ? 19.398 -13.418 -19.048 1.00 91.44 463 VAL A CA 1
ATOM 3641 C C . VAL A 1 463 ? 19.912 -12.262 -18.212 1.00 91.44 463 VAL A C 1
ATOM 3643 O O . VAL A 1 463 ? 19.372 -11.960 -17.150 1.00 91.44 463 VAL A O 1
ATOM 3646 N N . ASN A 1 464 ? 20.948 -11.596 -18.713 1.00 94.69 464 ASN A N 1
ATOM 3647 C CA . ASN A 1 464 ? 21.516 -10.409 -18.083 1.00 94.69 464 ASN A CA 1
ATOM 3648 C C . ASN A 1 464 ? 21.207 -9.186 -18.935 1.00 94.69 464 ASN A C 1
ATOM 3650 O O . ASN A 1 464 ? 21.469 -9.190 -20.138 1.00 94.69 464 ASN A O 1
ATOM 3654 N N . VAL A 1 465 ? 20.686 -8.140 -18.303 1.00 95.50 465 VAL A N 1
ATOM 3655 C CA . VAL A 1 465 ? 20.295 -6.882 -18.936 1.00 95.50 465 VAL A CA 1
ATOM 3656 C C . VAL A 1 465 ? 20.977 -5.733 -18.212 1.00 95.50 465 VAL A C 1
ATOM 3658 O O . VAL A 1 465 ? 20.859 -5.591 -16.994 1.00 95.50 465 VAL A O 1
ATOM 3661 N N . HIS A 1 466 ? 21.639 -4.866 -18.970 1.00 95.06 466 HIS A N 1
ATOM 3662 C CA . HIS A 1 466 ? 22.148 -3.595 -18.479 1.00 95.06 466 HIS A CA 1
ATOM 3663 C C . HIS A 1 466 ? 21.603 -2.448 -19.321 1.00 95.06 466 HIS A C 1
ATOM 3665 O O . HIS A 1 466 ? 21.728 -2.453 -20.545 1.00 95.06 466 HIS A O 1
ATOM 3671 N N . ILE A 1 467 ? 21.046 -1.434 -18.659 1.00 92.19 467 ILE A N 1
ATOM 3672 C CA . ILE A 1 467 ? 20.596 -0.203 -19.313 1.00 92.19 467 ILE A CA 1
ATOM 3673 C C . ILE A 1 467 ? 21.404 0.960 -18.755 1.00 92.19 467 ILE A C 1
ATOM 3675 O O . ILE A 1 467 ? 21.441 1.180 -17.544 1.00 92.19 467 ILE A O 1
ATOM 3679 N N . THR A 1 468 ? 22.070 1.696 -19.642 1.00 89.00 468 THR A N 1
ATOM 3680 C CA . THR A 1 468 ? 22.901 2.855 -19.284 1.00 89.00 468 THR A CA 1
ATOM 3681 C C . THR A 1 468 ? 22.571 4.070 -20.152 1.00 89.00 468 THR A C 1
ATOM 3683 O O . THR A 1 468 ? 22.090 3.910 -21.278 1.00 89.00 468 THR A O 1
ATOM 3686 N N . PRO A 1 469 ? 22.845 5.303 -19.688 1.00 82.38 469 PRO A N 1
ATOM 3687 C CA . PRO A 1 469 ? 22.663 6.491 -20.511 1.00 82.38 469 PRO A CA 1
ATOM 3688 C C . PRO A 1 469 ? 23.650 6.499 -21.682 1.00 82.38 469 PRO A C 1
ATOM 3690 O O . PRO A 1 469 ? 24.858 6.344 -21.489 1.00 82.38 469 PRO A O 1
ATOM 3693 N N . CYS A 1 470 ? 23.161 6.770 -22.891 1.00 75.56 470 CYS A N 1
ATOM 3694 C CA . CYS A 1 470 ? 23.990 6.967 -24.076 1.00 75.56 470 CYS A CA 1
ATOM 3695 C C . CYS A 1 470 ? 24.148 8.464 -24.371 1.00 75.56 470 CYS A C 1
ATOM 3697 O O . CYS A 1 470 ? 23.179 9.224 -24.407 1.00 75.56 470 CYS A O 1
ATOM 3699 N N . ARG A 1 471 ? 25.389 8.901 -24.615 1.00 66.50 471 ARG A N 1
ATOM 3700 C CA . ARG A 1 471 ? 25.686 10.231 -25.167 1.00 66.50 471 ARG A CA 1
ATOM 3701 C C . ARG A 1 471 ? 26.154 10.073 -26.601 1.00 66.50 471 ARG A C 1
ATOM 3703 O O . ARG A 1 471 ? 27.076 9.296 -26.853 1.00 66.50 471 ARG A O 1
ATOM 3710 N N . ARG A 1 472 ? 25.591 10.845 -27.533 1.00 55.66 472 ARG A N 1
ATOM 3711 C CA . ARG A 1 472 ? 26.096 10.869 -28.909 1.00 55.66 472 ARG A CA 1
ATOM 3712 C C . ARG A 1 472 ? 27.519 11.430 -28.919 1.00 55.66 472 ARG A C 1
ATOM 3714 O O . ARG A 1 472 ? 27.730 12.609 -28.641 1.00 55.66 472 ARG A O 1
ATOM 3721 N N . PHE A 1 473 ? 28.498 10.608 -29.292 1.00 49.66 473 PHE A N 1
ATOM 3722 C CA . PHE A 1 473 ? 29.831 11.077 -29.669 1.00 49.66 473 PHE A CA 1
ATOM 3723 C C . PHE A 1 473 ? 30.118 10.684 -31.114 1.00 49.66 473 PHE A C 1
ATOM 3725 O O . PHE A 1 473 ? 30.380 9.526 -31.415 1.00 49.66 473 PHE A O 1
ATOM 3732 N N . ARG A 1 474 ? 30.067 11.705 -31.977 1.00 47.22 474 ARG A N 1
ATOM 3733 C CA . ARG A 1 474 ? 30.504 11.800 -33.380 1.00 47.22 474 ARG A CA 1
ATOM 3734 C C . ARG A 1 474 ? 30.052 10.747 -34.402 1.00 47.22 474 ARG A C 1
ATOM 3736 O O . ARG A 1 474 ? 29.761 11.206 -35.489 1.00 47.22 474 ARG A O 1
ATOM 3743 N N . ASP A 1 475 ? 29.899 9.456 -34.097 1.00 48.12 475 ASP A N 1
ATOM 3744 C CA . ASP A 1 475 ? 29.475 8.426 -35.073 1.00 48.12 475 ASP A CA 1
ATOM 3745 C C . ASP A 1 475 ? 28.781 7.180 -34.460 1.00 48.12 475 ASP A C 1
ATOM 3747 O O . ASP A 1 475 ? 28.458 6.234 -35.179 1.00 48.12 475 ASP A O 1
ATOM 3751 N N . SER A 1 476 ? 28.501 7.137 -33.150 1.00 52.34 476 SER A N 1
ATOM 3752 C CA . SER A 1 476 ? 27.735 6.034 -32.543 1.00 52.34 476 SER A CA 1
ATOM 3753 C C . SER A 1 476 ? 26.220 6.248 -32.669 1.00 52.34 476 SER A C 1
ATOM 3755 O O . SER A 1 476 ? 25.685 7.307 -32.322 1.00 52.34 476 SER A O 1
ATOM 3757 N N . LYS A 1 477 ? 25.499 5.227 -33.152 1.00 54.34 477 LYS A N 1
ATOM 3758 C CA . LYS A 1 477 ? 24.036 5.177 -33.055 1.00 54.34 477 LYS A CA 1
ATOM 3759 C C . LYS A 1 477 ? 23.673 4.997 -31.575 1.00 54.34 477 LYS A C 1
ATOM 3761 O O . LYS A 1 477 ? 23.693 3.882 -31.079 1.00 54.34 477 LYS A O 1
ATOM 3766 N N . CYS A 1 478 ? 23.394 6.093 -30.864 1.00 63.84 478 CYS A N 1
ATOM 3767 C CA . CYS A 1 478 ? 22.525 6.009 -29.692 1.00 63.84 478 CYS A CA 1
ATOM 3768 C C . CYS A 1 478 ? 21.138 5.732 -30.245 1.00 63.84 478 CYS A C 1
ATOM 3770 O O . CYS A 1 478 ? 20.551 6.566 -30.937 1.00 63.84 478 CYS A O 1
ATOM 3772 N N . THR A 1 479 ? 20.680 4.526 -30.021 1.00 59.31 479 THR A N 1
ATOM 3773 C CA . THR A 1 479 ? 19.353 4.085 -30.365 1.00 59.31 479 THR A CA 1
ATOM 3774 C C . THR A 1 479 ? 18.870 3.381 -29.103 1.00 59.31 479 THR A C 1
ATOM 3776 O O . THR A 1 479 ? 19.681 2.916 -28.301 1.00 59.31 479 THR A O 1
ATOM 3779 N N . CYS A 1 480 ? 17.565 3.385 -28.880 1.00 58.22 480 CYS A N 1
ATOM 3780 C CA . CYS A 1 480 ? 17.024 2.135 -28.392 1.00 58.22 480 CYS A CA 1
ATOM 3781 C C . CYS A 1 480 ? 17.469 1.051 -29.396 1.00 58.22 480 CYS A C 1
ATOM 3783 O O . CYS A 1 480 ? 18.132 0.100 -28.968 1.00 58.22 480 CYS A O 1
#

Nearest PDB structures (foldseek):
  5ccu-assembly1_A  TM=8.423E-01  e=6.918E-25  Prescottella equi 103S
  5ccu-assembly1_B  TM=8.124E-01  e=7.318E-25  Prescottella equi 103S
  5j14-assembly2_B  TM=8.172E-01  e=3.157E-24  Prescottella equi 103S
  2oym-assembly1_A  TM=8.200E-01  e=8.687E-24  Rhodococcus sp. (in: high G+C Gram-positive bacteria)
  6jyz-assembly1_A  TM=7.486E-01  e=5.909E-21  Prescottella equi 103S

Foldseek 3Di:
DALVLLQVCLLLPAAEDEDADAQCQQPQDQPDGDVVSLVVVVVVQVSNVVSNHAYAYAQEKQLCPQLLLITHHHPVLLCQQLVPQPFDPQPPLPQDFDADPVRGGDNVSSLVDQSVSSCNRSSSLSSLQCCQVCPPNNLVSLLVSLLVSCLVPVVPPRHQYYESHPARALHRCPVPVCSVPASQPPGVLSSLCVSLVSNCVRHVAHAYEYEAHNVLQDQGNDQAQSNPGPVCQQRYEYEYEDDQPQDPAPPRDPVSLVVSLVSLLVSLVRVLVSCVRRGHHYAHAEYFQHFLDPSSLVSLLSNVQSCQVSVHHYDYPDADDPPHSNNVPPLGGHCQRVHRGSVSSSLSVSAKWWPDAQFAWPGWDADSVFSKTKTKGQHDAFPPPPDDDPDDPPPPPRWRKTKIFRRLSDDDPNDHQPAKDKDKDWAQWDWDWDADPVNGMIIITIHDRLPDDDPDDDDRTMMMIMMGGDDDDDDDPRDD

InterPro domains:
  IPR001547 Glycoside hydrolase, family 5 [PF00150] (4-321)
  IPR013780 Glycosyl hydrolase, all-beta [G3DSA:2.60.40.1180] (362-411)
  IPR017853 Glycoside hydrolase superfamily [SSF51445] (3-331)
  IPR041036 Glycoside hydrolase family 5, C-terminal domain [PF18564] (351-449)
  IPR052066 Glycosphingolipid Hydrolyzing Enzymes [PTHR31308] (4-177)